Protein AF-0000000075449492 (afdb_homodimer)

pLDDT: mean 94.76, std 7.55, range [26.69, 98.94]

Structure (mmCIF, N/CA/C/O backbone):
data_AF-0000000075449492-model_v1
#
loop_
_entity.id
_entity.type
_entity.pdbx_description
1 polymer 'Low specificity L-threonine aldolase'
#
loop_
_atom_site.group_PDB
_atom_site.id
_atom_site.type_symbol
_atom_site.label_atom_id
_atom_site.label_alt_id
_atom_site.label_comp_id
_atom_site.label_asym_id
_atom_site.label_entity_id
_atom_site.label_seq_id
_atom_site.pdbx_PDB_ins_code
_atom_site.Cartn_x
_atom_site.Cartn_y
_atom_site.Cartn_z
_atom_site.occupancy
_atom_site.B_iso_or_equiv
_atom_site.auth_seq_id
_atom_site.auth_comp_id
_atom_site.auth_asym_id
_atom_site.auth_atom_id
_atom_site.pdbx_PDB_model_num
ATOM 1 N N . MET A 1 1 ? -24.266 -16.094 3.582 1 26.7 1 MET A N 1
ATOM 2 C CA . MET A 1 1 ? -22.797 -16.062 3.506 1 26.7 1 MET A CA 1
ATOM 3 C C . MET A 1 1 ? -22.188 -16.625 4.773 1 26.7 1 MET A C 1
ATOM 5 O O . MET A 1 1 ? -22.375 -16.094 5.863 1 26.7 1 MET A O 1
ATOM 9 N N . GLY A 1 2 ? -22.047 -17.875 4.836 1 36.06 2 GLY A N 1
ATOM 10 C CA . GLY A 1 2 ? -21.719 -18.594 6.055 1 36.06 2 GLY A CA 1
ATOM 11 C C . GLY A 1 2 ? -20.562 -17.984 6.816 1 36.06 2 GLY A C 1
ATOM 12 O O . GLY A 1 2 ? -19.781 -17.219 6.258 1 36.06 2 GLY A O 1
ATOM 13 N N . SER A 1 3 ? -20.516 -18.109 8.109 1 42.81 3 SER A N 1
ATOM 14 C CA . SER A 1 3 ? -19.5 -17.625 9.039 1 42.81 3 SER A CA 1
ATOM 15 C C . SER A 1 3 ? -18.094 -17.953 8.531 1 42.81 3 SER A C 1
ATOM 17 O O . SER A 1 3 ? -17.719 -19.125 8.445 1 42.81 3 SER A O 1
ATOM 19 N N . LEU A 1 4 ? -17.562 -17.203 7.512 1 54.91 4 LEU A N 1
ATOM 20 C CA . LEU A 1 4 ? -16.281 -17.422 6.855 1 54.91 4 LEU A CA 1
ATOM 21 C C . LEU A 1 4 ? -15.141 -17.453 7.875 1 54.91 4 LEU A C 1
ATOM 23 O O . LEU A 1 4 ? -14.055 -16.922 7.621 1 54.91 4 LEU A O 1
ATOM 27 N N . ILE A 1 5 ? -15.422 -17.828 9.188 1 58.44 5 ILE A N 1
ATOM 28 C CA . ILE A 1 5 ? -14.328 -17.984 10.141 1 58.44 5 ILE A CA 1
ATOM 29 C C . ILE A 1 5 ? -13.562 -19.281 9.844 1 58.44 5 ILE A C 1
ATOM 31 O O . ILE A 1 5 ? -14.141 -20.359 9.875 1 58.44 5 ILE A O 1
ATOM 35 N N . PRO A 1 6 ? -12.383 -19.031 9.5 1 65.94 6 PRO A N 1
ATOM 36 C CA . PRO A 1 6 ? -11.641 -20.25 9.18 1 65.94 6 PRO A CA 1
ATOM 37 C C . PRO A 1 6 ? -11.453 -21.156 10.391 1 65.94 6 PRO A C 1
ATOM 39 O O . PRO A 1 6 ? -11.25 -20.672 11.508 1 65.94 6 PRO A O 1
ATOM 42 N N . THR A 1 7 ? -11.828 -22.375 10.273 1 71.81 7 THR A N 1
ATOM 43 C CA . THR A 1 7 ? -11.5 -23.391 11.273 1 71.81 7 THR A CA 1
ATOM 44 C C . THR A 1 7 ? -10.016 -23.734 11.219 1 71.81 7 THR A C 1
ATOM 46 O O . THR A 1 7 ? -9.461 -23.953 10.141 1 71.81 7 THR A O 1
ATOM 49 N N . PRO A 1 8 ? -9.477 -23.625 12.367 1 75.81 8 PRO A N 1
ATOM 50 C CA . PRO A 1 8 ? -8.039 -23.906 12.375 1 75.81 8 PRO A CA 1
ATOM 51 C C . PRO A 1 8 ? -7.688 -25.203 11.656 1 75.81 8 PRO A C 1
ATOM 53 O O . PRO A 1 8 ? -8.312 -26.25 11.898 1 75.81 8 PRO A O 1
ATOM 56 N N . GLY A 1 9 ? -6.902 -25.094 10.672 1 84.06 9 GLY A N 1
ATOM 57 C CA . GLY A 1 9 ? -6.363 -26.266 9.992 1 84.06 9 GLY A CA 1
ATOM 58 C C . GLY A 1 9 ? -7.211 -26.719 8.82 1 84.06 9 GLY A C 1
ATOM 59 O O . GLY A 1 9 ? -6.832 -27.641 8.094 1 84.06 9 GLY A O 1
ATOM 60 N N . ARG A 1 10 ? -8.25 -26.047 8.523 1 93.19 10 ARG A N 1
ATOM 61 C CA . ARG A 1 10 ? -9.148 -26.562 7.496 1 93.19 10 ARG A CA 1
ATOM 62 C C . ARG A 1 10 ? -9.258 -25.594 6.328 1 93.19 10 ARG A C 1
ATOM 64 O O . ARG A 1 10 ? -10.133 -25.734 5.465 1 93.19 10 ARG A O 1
ATOM 71 N N . CYS A 1 11 ? -8.406 -24.609 6.375 1 94.25 11 CYS A N 1
ATOM 72 C CA . CYS A 1 11 ? -8.484 -23.641 5.289 1 94.25 11 CYS A CA 1
ATOM 73 C C . CYS A 1 11 ? -7.344 -23.828 4.297 1 94.25 11 CYS A C 1
ATOM 75 O O . CYS A 1 11 ? -6.176 -23.688 4.656 1 94.25 11 CYS A O 1
ATOM 77 N N . PHE A 1 12 ? -7.754 -24.172 3.064 1 96.69 12 PHE A N 1
ATOM 78 C CA . PHE A 1 12 ? -6.785 -24.406 2.004 1 96.69 12 PHE A CA 1
ATOM 79 C C . PHE A 1 12 ? -7.07 -23.516 0.798 1 96.69 12 PHE A C 1
ATOM 81 O O . PHE A 1 12 ? -6.773 -23.891 -0.339 1 96.69 12 PHE A O 1
ATOM 88 N N . MET A 1 13 ? -7.68 -22.344 1.045 1 93.56 13 MET A N 1
ATOM 89 C CA . MET A 1 13 ? -8.133 -21.453 -0.018 1 93.56 13 MET A CA 1
ATOM 90 C C . MET A 1 13 ? -6.945 -20.75 -0.681 1 93.56 13 MET A C 1
ATOM 92 O O . MET A 1 13 ? -6.934 -20.562 -1.898 1 93.56 13 MET A O 1
ATOM 96 N N . SER A 1 14 ? -6.008 -20.281 0.139 1 93.75 14 SER A N 1
ATOM 97 C CA . SER A 1 14 ? -4.883 -19.484 -0.325 1 93.75 14 SER A CA 1
ATOM 98 C C . SER A 1 14 ? -3.809 -19.359 0.751 1 93.75 14 SER A C 1
ATOM 100 O O . SER A 1 14 ? -4.078 -19.594 1.933 1 93.75 14 SER A O 1
ATOM 102 N N . ASP A 1 15 ? -2.629 -19 0.301 1 94.56 15 ASP A N 1
ATOM 103 C CA . ASP A 1 15 ? -1.561 -18.734 1.259 1 94.56 15 ASP A CA 1
ATOM 104 C C . ASP A 1 15 ? -1.798 -17.422 1.996 1 94.56 15 ASP A C 1
ATOM 106 O O . ASP A 1 15 ? -1.19 -17.172 3.039 1 94.56 15 ASP A O 1
ATOM 110 N N . ASN A 1 16 ? -2.688 -16.578 1.534 1 93.12 16 ASN A N 1
ATOM 111 C CA . ASN A 1 16 ? -2.971 -15.289 2.137 1 93.12 16 ASN A CA 1
ATOM 112 C C . ASN A 1 16 ? -3.732 -15.43 3.451 1 93.12 16 ASN A C 1
ATOM 114 O O . ASN A 1 16 ? -3.834 -14.477 4.227 1 93.12 16 ASN A O 1
ATOM 118 N N . ILE A 1 17 ? -4.172 -16.609 3.779 1 93.06 17 ILE A N 1
ATOM 119 C CA . ILE A 1 17 ? -4.906 -16.828 5.023 1 93.06 17 ILE A CA 1
ATOM 120 C C . ILE A 1 17 ? -3.928 -16.875 6.195 1 93.06 17 ILE A C 1
ATOM 122 O O . ILE A 1 17 ? -4.324 -16.703 7.348 1 93.06 17 ILE A O 1
ATOM 126 N N . ALA A 1 18 ? -2.701 -17.188 5.84 1 93.69 18 ALA A N 1
ATOM 127 C CA . ALA A 1 18 ? -1.678 -17.375 6.867 1 93.69 18 ALA A CA 1
ATOM 128 C C . ALA A 1 18 ? -1.244 -16.031 7.449 1 93.69 18 ALA A C 1
ATOM 130 O O . ALA A 1 18 ? -1.321 -15 6.777 1 93.69 18 ALA A O 1
ATOM 131 N N . GLY A 1 19 ? -0.862 -16.078 8.734 1 94.25 19 GLY A N 1
ATOM 132 C CA . GLY A 1 19 ? -0.25 -14.906 9.328 1 94.25 19 GLY A CA 1
ATOM 133 C C . GLY A 1 19 ? 1.13 -14.609 8.781 1 94.25 19 GLY A C 1
ATOM 134 O O . GLY A 1 19 ? 1.313 -14.523 7.562 1 94.25 19 GLY A O 1
ATOM 135 N N . ALA A 1 20 ? 2.037 -14.352 9.711 1 97.31 20 ALA A N 1
ATOM 136 C CA . ALA A 1 20 ? 3.412 -14.047 9.32 1 97.31 20 ALA A CA 1
ATOM 137 C C . ALA A 1 20 ? 4.402 -14.953 10.047 1 97.31 20 ALA A C 1
ATOM 139 O O . ALA A 1 20 ? 4.105 -15.453 11.133 1 97.31 20 ALA A O 1
ATOM 140 N N . SER A 1 21 ? 5.582 -15.203 9.438 1 97.94 21 SER A N 1
ATOM 141 C CA . SER A 1 21 ? 6.645 -15.945 10.109 1 97.94 21 SER A CA 1
ATOM 142 C C . SER A 1 21 ? 7.117 -15.234 11.367 1 97.94 21 SER A C 1
ATOM 144 O O . SER A 1 21 ? 7.254 -14.008 11.375 1 97.94 21 SER A O 1
ATOM 146 N N . PRO A 1 22 ? 7.367 -16.031 12.406 1 97.56 22 PRO A N 1
ATOM 147 C CA . PRO A 1 22 ? 7.805 -15.414 13.664 1 97.56 22 PRO A CA 1
ATOM 148 C C . PRO A 1 22 ? 9.055 -14.547 13.5 1 97.56 22 PRO A C 1
ATOM 150 O O . PRO A 1 22 ? 9.18 -13.516 14.156 1 97.56 22 PRO A O 1
ATOM 153 N N . GLU A 1 23 ? 10 -14.977 12.664 1 97.88 23 GLU A N 1
ATOM 154 C CA . GLU A 1 23 ? 11.219 -14.211 12.422 1 97.88 23 GLU A CA 1
ATOM 155 C C . GLU A 1 23 ? 10.891 -12.82 11.891 1 97.88 23 GLU A C 1
ATOM 157 O O . GLU A 1 23 ? 11.539 -11.836 12.266 1 97.88 23 GLU A O 1
ATOM 162 N N . ILE A 1 24 ? 9.898 -12.789 11.039 1 98 24 ILE A N 1
ATOM 163 C CA . ILE A 1 24 ? 9.5 -11.523 10.43 1 98 24 ILE A CA 1
ATOM 164 C C . ILE A 1 24 ? 8.773 -10.656 11.453 1 98 24 ILE A C 1
ATOM 166 O O . ILE A 1 24 ? 8.992 -9.438 11.516 1 98 24 ILE A O 1
ATOM 170 N N . VAL A 1 25 ? 7.914 -11.227 12.281 1 97.75 25 VAL A N 1
ATOM 171 C CA . VAL A 1 25 ? 7.242 -10.5 13.359 1 97.75 25 VAL A CA 1
ATOM 172 C C . VAL A 1 25 ? 8.281 -9.844 14.266 1 97.75 25 VAL A C 1
ATOM 174 O O . VAL A 1 25 ? 8.164 -8.664 14.602 1 97.75 25 VAL A O 1
ATOM 177 N N . GLN A 1 26 ? 9.266 -10.57 14.617 1 97.56 26 GLN A N 1
ATOM 178 C CA . GLN A 1 26 ? 10.312 -10.055 15.492 1 97.56 26 GLN A CA 1
ATOM 179 C C . GLN A 1 26 ? 11.055 -8.891 14.844 1 97.56 26 GLN A C 1
ATOM 181 O O . GLN A 1 26 ? 11.406 -7.926 15.523 1 97.56 26 GLN A O 1
ATOM 186 N N . ALA A 1 27 ? 11.344 -9.023 13.602 1 97.38 27 ALA A N 1
ATOM 187 C CA . ALA A 1 27 ? 12.047 -7.961 12.883 1 97.38 27 ALA A CA 1
ATOM 188 C C . ALA A 1 27 ? 11.227 -6.672 12.883 1 97.38 27 ALA A C 1
ATOM 190 O O . ALA A 1 27 ? 11.781 -5.578 13.008 1 97.38 27 ALA A O 1
ATOM 191 N N . VAL A 1 28 ? 9.93 -6.793 12.688 1 96.56 28 VAL A N 1
ATOM 192 C CA . VAL A 1 28 ? 9.047 -5.629 12.664 1 96.56 28 VAL A CA 1
ATOM 193 C C . VAL A 1 28 ? 9.008 -4.992 14.055 1 96.56 28 VAL A C 1
ATOM 195 O O . VAL A 1 28 ? 9.039 -3.764 14.18 1 96.56 28 VAL A O 1
ATOM 198 N N . VAL A 1 29 ? 8.945 -5.801 15.109 1 96.75 29 VAL A N 1
ATOM 199 C CA . VAL A 1 29 ? 8.961 -5.301 16.484 1 96.75 29 VAL A CA 1
ATOM 200 C C . VAL A 1 29 ? 10.242 -4.512 16.719 1 96.75 29 VAL A C 1
ATOM 202 O O . VAL A 1 29 ? 10.211 -3.42 17.297 1 96.75 29 VAL A O 1
ATOM 205 N N . ALA A 1 30 ? 11.32 -5.062 16.266 1 95.38 30 ALA A N 1
ATOM 206 C CA . ALA A 1 30 ? 12.617 -4.43 16.469 1 95.38 30 ALA A CA 1
ATOM 207 C C . ALA A 1 30 ? 12.703 -3.092 15.742 1 95.38 30 ALA A C 1
ATOM 209 O O . ALA A 1 30 ? 13.352 -2.158 16.203 1 95.38 30 ALA A O 1
ATOM 210 N N . ALA A 1 31 ? 12.023 -2.982 14.648 1 94.38 31 ALA A N 1
ATOM 211 C CA . ALA A 1 31 ? 12.086 -1.782 13.812 1 94.38 31 ALA A CA 1
ATOM 212 C C . ALA A 1 31 ? 11.18 -0.685 14.375 1 94.38 31 ALA A C 1
ATOM 214 O O . ALA A 1 31 ? 11.219 0.456 13.906 1 94.38 31 ALA A O 1
ATOM 215 N N . ALA A 1 32 ? 10.391 -0.973 15.367 1 94.56 32 ALA A N 1
ATOM 216 C CA . ALA A 1 32 ? 9.305 -0.089 15.781 1 94.56 32 ALA A CA 1
ATOM 217 C C . ALA A 1 32 ? 9.805 0.976 16.75 1 94.56 32 ALA A C 1
ATOM 219 O O . ALA A 1 32 ? 9.039 1.855 17.156 1 94.56 32 ALA A O 1
ATOM 220 N N . THR A 1 33 ? 11.062 0.994 17.047 1 90.56 33 THR A N 1
ATOM 221 C CA . THR A 1 33 ? 11.57 1.943 18.031 1 90.56 33 THR A CA 1
ATOM 222 C C . THR A 1 33 ? 12.586 2.889 17.391 1 90.56 33 THR A C 1
ATOM 224 O O . THR A 1 33 ? 13.219 2.543 16.391 1 90.56 33 THR A O 1
ATOM 227 N N . GLY A 1 34 ? 12.656 4.098 18.016 1 89.38 34 GLY A N 1
ATOM 228 C CA . GLY A 1 34 ? 13.672 5.051 17.594 1 89.38 34 GLY A CA 1
ATOM 229 C C . GLY A 1 34 ? 13.258 5.871 16.391 1 89.38 34 GLY A C 1
ATOM 230 O O . GLY A 1 34 ? 12.211 5.613 15.789 1 89.38 34 GLY A O 1
ATOM 231 N N . HIS A 1 35 ? 14.016 6.875 16.109 1 91.31 35 HIS A N 1
ATOM 232 C CA . HIS A 1 35 ? 13.82 7.734 14.953 1 91.31 35 HIS A CA 1
ATOM 233 C C . HIS A 1 35 ? 14.742 7.324 13.805 1 91.31 35 HIS A C 1
ATOM 235 O O . HIS A 1 35 ? 15.938 7.09 14.016 1 91.31 35 HIS A O 1
ATOM 241 N N . VAL A 1 36 ? 14.141 7.133 12.68 1 90.44 36 VAL A N 1
ATOM 242 C CA . VAL A 1 36 ? 14.906 6.801 11.484 1 90.44 36 VAL A CA 1
ATOM 243 C C . VAL A 1 36 ? 14.469 7.688 10.32 1 90.44 36 VAL A C 1
ATOM 245 O O . VAL A 1 36 ? 13.297 8.055 10.219 1 90.44 36 VAL A O 1
ATOM 248 N N . PRO A 1 37 ? 15.492 8.055 9.438 1 89.31 37 PRO A N 1
ATOM 249 C CA . PRO A 1 37 ? 15.078 8.828 8.266 1 89.31 37 PRO A CA 1
ATOM 250 C C . PRO A 1 37 ? 13.969 8.148 7.469 1 89.31 37 PRO A C 1
ATOM 252 O O . PRO A 1 37 ? 13.977 6.93 7.301 1 89.31 37 PRO A O 1
ATOM 255 N N . PRO A 1 38 ? 13.031 8.906 6.996 1 91.38 38 PRO A N 1
ATOM 256 C CA . PRO A 1 38 ? 11.859 8.336 6.32 1 91.38 38 PRO A CA 1
ATOM 257 C C . PRO A 1 38 ? 12.141 7.969 4.867 1 91.38 38 PRO A C 1
ATOM 259 O O . PRO A 1 38 ? 13.219 8.273 4.344 1 91.38 38 PRO A O 1
ATOM 262 N N . TYR A 1 39 ? 11.188 7.211 4.207 1 90.94 39 TYR A N 1
ATOM 263 C CA . TYR A 1 39 ? 11.078 6.965 2.773 1 90.94 39 TYR A CA 1
ATOM 264 C C . TYR A 1 39 ? 12.234 6.102 2.279 1 90.94 39 TYR A C 1
ATOM 266 O O . TYR A 1 39 ? 12.695 6.254 1.146 1 90.94 39 TYR A O 1
ATOM 274 N N . GLY A 1 40 ? 12.797 5.355 3.17 1 89.38 40 GLY A N 1
ATOM 275 C CA . GLY A 1 40 ? 13.789 4.371 2.771 1 89.38 40 GLY A CA 1
ATOM 276 C C . GLY A 1 40 ? 15.219 4.883 2.883 1 89.38 40 GLY A C 1
ATOM 277 O O . GLY A 1 40 ? 16.156 4.195 2.488 1 89.38 40 GLY A O 1
ATOM 278 N N . ASN A 1 41 ? 15.383 6.047 3.422 1 86.31 41 ASN A N 1
ATOM 279 C CA . ASN A 1 41 ? 16.719 6.605 3.617 1 86.31 41 ASN A CA 1
ATOM 280 C C . ASN A 1 41 ? 17.344 6.113 4.918 1 86.31 41 ASN A C 1
ATOM 282 O O . ASN A 1 41 ? 18.047 6.863 5.594 1 86.31 41 ASN A O 1
ATOM 286 N N . ASP A 1 42 ? 17.109 4.898 5.25 1 87.44 42 ASP A N 1
ATOM 287 C CA . ASP A 1 42 ? 17.547 4.34 6.527 1 87.44 42 ASP A CA 1
ATOM 288 C C . ASP A 1 42 ? 18.422 3.109 6.312 1 87.44 42 ASP A C 1
ATOM 290 O O . ASP A 1 42 ? 18.484 2.57 5.207 1 87.44 42 ASP A O 1
ATOM 294 N N . GLY A 1 43 ? 19.031 2.697 7.367 1 88.38 43 GLY A N 1
ATOM 295 C CA . GLY A 1 43 ? 19.969 1.593 7.305 1 88.38 43 GLY A CA 1
ATOM 296 C C . GLY A 1 43 ? 19.312 0.257 7.027 1 88.38 43 GLY A C 1
ATOM 297 O O . GLY A 1 43 ? 19.906 -0.621 6.402 1 88.38 43 GLY A O 1
ATOM 298 N N . VAL A 1 44 ? 18.109 0.078 7.461 1 89.12 44 VAL A N 1
ATOM 299 C CA . VAL A 1 44 ? 17.406 -1.181 7.262 1 89.12 44 VAL A CA 1
ATOM 300 C C . VAL A 1 44 ? 17.141 -1.39 5.773 1 89.12 44 VAL A C 1
ATOM 302 O O . VAL A 1 44 ? 17.328 -2.49 5.25 1 89.12 44 VAL A O 1
ATOM 305 N N . THR A 1 45 ? 16.766 -0.354 5.117 1 90.81 45 THR A N 1
ATOM 306 C CA . THR A 1 45 ? 16.516 -0.396 3.684 1 90.81 45 THR A CA 1
ATOM 307 C C . THR A 1 45 ? 17.797 -0.676 2.906 1 90.81 45 THR A C 1
ATOM 309 O O . THR A 1 45 ? 17.797 -1.47 1.963 1 90.81 45 THR A O 1
ATOM 312 N N . GLY A 1 46 ? 18.859 -0.025 3.309 1 92.69 46 GLY A N 1
ATOM 313 C CA . GLY A 1 46 ? 20.141 -0.269 2.666 1 92.69 46 GLY A CA 1
ATOM 314 C C . GLY A 1 46 ? 20.609 -1.707 2.791 1 92.69 46 GLY A C 1
ATOM 315 O O . GLY A 1 46 ? 21.109 -2.287 1.829 1 92.69 46 GLY A O 1
ATOM 316 N N . ALA A 1 47 ? 20.406 -2.297 3.939 1 93.44 47 ALA A N 1
ATOM 317 C CA . ALA A 1 47 ? 20.812 -3.678 4.191 1 93.44 47 ALA A CA 1
ATOM 318 C C . ALA A 1 47 ? 20 -4.648 3.344 1 93.44 47 ALA A C 1
ATOM 320 O O . ALA A 1 47 ? 20.531 -5.629 2.818 1 93.44 47 ALA A O 1
ATOM 321 N N . ALA A 1 48 ? 18.75 -4.387 3.227 1 94.06 48 ALA A N 1
ATOM 322 C CA . ALA A 1 48 ? 17.891 -5.23 2.406 1 94.06 48 ALA A CA 1
ATOM 323 C C . ALA A 1 48 ? 18.328 -5.207 0.945 1 94.06 48 ALA A C 1
ATOM 325 O O . ALA A 1 48 ? 18.375 -6.25 0.287 1 94.06 48 ALA A O 1
ATOM 326 N N . ARG A 1 49 ? 18.625 -4.031 0.443 1 94.88 49 ARG A N 1
ATOM 327 C CA . ARG A 1 49 ? 19.078 -3.875 -0.934 1 94.88 49 ARG A CA 1
ATOM 328 C C . ARG A 1 49 ? 20.375 -4.637 -1.171 1 94.88 49 ARG A C 1
ATOM 330 O O . ARG A 1 49 ? 20.531 -5.328 -2.182 1 94.88 49 ARG A O 1
ATOM 337 N N . GLN A 1 50 ? 21.25 -4.512 -0.264 1 96.06 50 GLN A N 1
ATOM 338 C CA . GLN A 1 50 ? 22.531 -5.191 -0.384 1 96.06 50 GLN A CA 1
ATOM 339 C C . GLN A 1 50 ? 22.359 -6.707 -0.393 1 96.06 50 GLN A C 1
ATOM 341 O O . GLN A 1 50 ? 22.984 -7.406 -1.191 1 96.06 50 GLN A O 1
ATOM 346 N N . ARG A 1 51 ? 21.562 -7.191 0.462 1 96.69 51 ARG A N 1
ATOM 347 C CA . ARG A 1 51 ? 21.312 -8.625 0.537 1 96.69 51 ARG A CA 1
ATOM 348 C C . ARG A 1 51 ? 20.719 -9.141 -0.765 1 96.69 51 ARG A C 1
ATOM 350 O O . ARG A 1 51 ? 21.078 -10.219 -1.243 1 96.69 51 ARG A O 1
ATOM 357 N N . LEU A 1 52 ? 19.828 -8.406 -1.327 1 97.81 52 LEU A N 1
ATOM 358 C CA . LEU A 1 52 ? 19.203 -8.82 -2.578 1 97.81 52 LEU A CA 1
ATOM 359 C C . LEU A 1 52 ? 20.203 -8.812 -3.721 1 97.81 52 LEU A C 1
ATOM 361 O O . LEU A 1 52 ? 20.172 -9.695 -4.586 1 97.81 52 LEU A O 1
ATOM 365 N N . GLN A 1 53 ? 21.078 -7.824 -3.705 1 97.56 53 GLN A N 1
ATOM 366 C CA . GLN A 1 53 ? 22.125 -7.785 -4.723 1 97.56 53 GLN A CA 1
ATOM 367 C C . GLN A 1 53 ? 23.031 -9.008 -4.629 1 97.56 53 GLN A C 1
ATOM 369 O O . GLN A 1 53 ? 23.453 -9.562 -5.648 1 97.56 53 GLN A O 1
ATOM 374 N N . GLU A 1 54 ? 23.281 -9.422 -3.424 1 97.5 54 GLU A N 1
ATOM 375 C CA . GLU A 1 54 ? 24.094 -10.617 -3.219 1 97.5 54 GLU A CA 1
ATOM 376 C C . GLU A 1 54 ? 23.344 -11.867 -3.684 1 97.5 54 GLU A C 1
ATOM 378 O O . GLU A 1 54 ? 23.922 -12.711 -4.371 1 97.5 54 GLU A O 1
ATOM 383 N N . ILE A 1 55 ? 22.156 -11.961 -3.398 1 97.44 55 ILE A N 1
ATOM 384 C CA . ILE A 1 55 ? 21.328 -13.141 -3.68 1 97.44 55 ILE A CA 1
ATOM 385 C C . ILE A 1 55 ? 21.156 -13.289 -5.188 1 97.44 55 ILE A C 1
ATOM 387 O O . ILE A 1 55 ? 21.234 -14.406 -5.719 1 97.44 55 ILE A O 1
ATOM 391 N N . PHE A 1 56 ? 20.938 -12.156 -5.867 1 98.19 56 PHE A N 1
ATOM 392 C CA . PHE A 1 56 ? 20.688 -12.203 -7.305 1 98.19 56 PHE A CA 1
ATOM 393 C C . PHE A 1 56 ? 22 -12.055 -8.078 1 98.19 56 PHE A C 1
ATOM 395 O O . PHE A 1 56 ? 22.016 -12.148 -9.305 1 98.19 56 PHE A O 1
ATOM 402 N N . GLU A 1 57 ? 23.125 -11.758 -7.355 1 97.81 57 GLU A N 1
ATOM 403 C CA . GLU A 1 57 ? 24.469 -11.711 -7.918 1 97.81 57 GLU A CA 1
ATOM 404 C C . GLU A 1 57 ? 24.578 -10.625 -8.984 1 97.81 57 GLU A C 1
ATOM 406 O O . GLU A 1 57 ? 25.156 -10.852 -10.055 1 97.81 57 GLU A O 1
ATOM 411 N N . ARG A 1 58 ? 23.969 -9.531 -8.688 1 96.62 58 ARG A N 1
ATOM 412 C CA . ARG A 1 58 ? 23.953 -8.414 -9.633 1 96.62 58 ARG A CA 1
ATOM 413 C C . ARG A 1 58 ? 23.5 -7.133 -8.945 1 96.62 58 ARG A C 1
ATOM 415 O O . ARG A 1 58 ? 22.703 -7.168 -8.008 1 96.62 58 ARG A O 1
ATOM 422 N N . GLU A 1 59 ? 24.047 -6.004 -9.445 1 96.31 59 GLU A N 1
ATOM 423 C CA . GLU A 1 59 ? 23.438 -4.738 -9.062 1 96.31 59 GLU A CA 1
ATOM 424 C C . GLU A 1 59 ? 22 -4.652 -9.562 1 96.31 59 GLU A C 1
ATOM 426 O O . GLU A 1 59 ? 21.703 -5.066 -10.688 1 96.31 59 GLU A O 1
ATOM 431 N N . LEU A 1 60 ? 21.109 -4.242 -8.688 1 96.81 60 LEU A N 1
ATOM 432 C CA . LEU A 1 60 ? 19.703 -4.152 -9.031 1 96.81 60 LEU A CA 1
ATOM 433 C C . LEU A 1 60 ? 19 -3.088 -8.188 1 96.81 60 LEU A C 1
ATOM 435 O O . LEU A 1 60 ? 19.531 -2.645 -7.168 1 96.81 60 LEU A O 1
ATOM 439 N N . ASP A 1 61 ? 17.891 -2.598 -8.68 1 96.81 61 ASP A N 1
ATOM 440 C CA . ASP A 1 61 ? 17.031 -1.686 -7.926 1 96.81 61 ASP A CA 1
ATOM 441 C C . ASP A 1 61 ? 15.953 -2.451 -7.164 1 96.81 61 ASP A C 1
ATOM 443 O O . ASP A 1 61 ? 15.398 -3.43 -7.672 1 96.81 61 ASP A O 1
ATOM 447 N N . VAL A 1 62 ? 15.766 -2.021 -5.977 1 97.5 62 VAL A N 1
ATOM 448 C CA . VAL A 1 62 ? 14.773 -2.635 -5.094 1 97.5 62 VAL A CA 1
ATOM 449 C C . VAL A 1 62 ? 13.695 -1.614 -4.738 1 97.5 62 VAL A C 1
ATOM 451 O O . VAL A 1 62 ? 13.984 -0.581 -4.133 1 97.5 62 VAL A O 1
ATOM 454 N N . ILE A 1 63 ? 12.438 -1.905 -5.113 1 97.62 63 ILE A N 1
ATOM 455 C CA . ILE A 1 63 ? 11.312 -1.011 -4.848 1 97.62 63 ILE A CA 1
ATOM 456 C C . ILE A 1 63 ? 10.25 -1.745 -4.039 1 97.62 63 ILE A C 1
ATOM 458 O O . ILE A 1 63 ? 9.359 -2.387 -4.609 1 97.62 63 ILE A O 1
ATOM 462 N N . PRO A 1 64 ? 10.258 -1.557 -2.693 1 97.88 64 PRO A N 1
ATOM 463 C CA . PRO A 1 64 ? 9.219 -2.182 -1.867 1 97.88 64 PRO A CA 1
ATOM 464 C C . PRO A 1 64 ? 7.84 -1.571 -2.092 1 97.88 64 PRO A C 1
ATOM 466 O O . PRO A 1 64 ? 7.715 -0.353 -2.234 1 97.88 64 PRO A O 1
ATOM 469 N N . VAL A 1 65 ? 6.871 -2.428 -2.221 1 97.94 65 VAL A N 1
ATOM 470 C CA . VAL A 1 65 ? 5.48 -2.006 -2.367 1 97.94 65 VAL A CA 1
ATOM 471 C C . VAL A 1 65 ? 4.59 -2.848 -1.457 1 97.94 65 VAL A C 1
ATOM 473 O O . VAL A 1 65 ? 5.023 -3.873 -0.929 1 97.94 65 VAL A O 1
ATOM 476 N N . SER A 1 66 ? 3.33 -2.469 -1.319 1 96.5 66 SER A N 1
ATOM 477 C CA . SER A 1 66 ? 2.484 -3.039 -0.275 1 96.5 66 SER A CA 1
ATOM 478 C C . SER A 1 66 ? 1.687 -4.227 -0.798 1 96.5 66 SER A C 1
ATOM 480 O O . SER A 1 66 ? 1.038 -4.934 -0.024 1 96.5 66 SER A O 1
ATOM 482 N N . SER A 1 67 ? 1.699 -4.477 -2.111 1 96.06 67 SER A N 1
ATOM 483 C CA . SER A 1 67 ? 0.91 -5.574 -2.656 1 96.06 67 SER A CA 1
ATOM 484 C C . SER A 1 67 ? 1.533 -6.121 -3.936 1 96.06 67 SER A C 1
ATOM 486 O O . SER A 1 67 ? 2.285 -5.422 -4.617 1 96.06 67 SER A O 1
ATOM 488 N N . GLY A 1 68 ? 1.146 -7.359 -4.211 1 97.19 68 GLY A N 1
ATOM 489 C CA . GLY A 1 68 ? 1.589 -7.969 -5.453 1 97.19 68 GLY A CA 1
ATOM 490 C C . GLY A 1 68 ? 1.035 -7.277 -6.688 1 97.19 68 GLY A C 1
ATOM 491 O O . GLY A 1 68 ? 1.729 -7.148 -7.695 1 97.19 68 GLY A O 1
ATOM 492 N N . THR A 1 69 ? -0.214 -6.84 -6.633 1 96.69 69 THR A N 1
ATOM 493 C CA . THR A 1 69 ? -0.814 -6.105 -7.738 1 96.69 69 THR A CA 1
ATOM 494 C C . THR A 1 69 ? -0.033 -4.824 -8.023 1 96.69 69 THR A C 1
ATOM 496 O O . THR A 1 69 ? 0.249 -4.512 -9.188 1 96.69 69 THR A O 1
ATOM 499 N N . ALA A 1 70 ? 0.316 -4.133 -6.984 1 97.56 70 ALA A N 1
ATOM 500 C CA . ALA A 1 70 ? 1.121 -2.93 -7.176 1 97.56 70 ALA A CA 1
ATOM 501 C C . ALA A 1 70 ? 2.475 -3.268 -7.797 1 97.56 70 ALA A C 1
ATOM 503 O O . ALA A 1 70 ? 2.963 -2.545 -8.664 1 97.56 70 ALA A O 1
ATOM 504 N N . ALA A 1 71 ? 3.09 -4.324 -7.32 1 98.38 71 ALA A N 1
ATOM 505 C CA . ALA A 1 71 ? 4.387 -4.738 -7.852 1 98.38 71 ALA A CA 1
ATOM 506 C C . ALA A 1 71 ? 4.301 -5.02 -9.352 1 98.38 71 ALA A C 1
ATOM 508 O O . ALA A 1 71 ? 5.117 -4.523 -10.125 1 98.38 71 ALA A O 1
ATOM 509 N N . ASN A 1 72 ? 3.281 -5.801 -9.742 1 98.5 72 ASN A N 1
ATOM 510 C CA . ASN A 1 72 ? 3.086 -6.117 -11.156 1 98.5 72 ASN A CA 1
ATOM 511 C C . ASN A 1 72 ? 2.875 -4.855 -11.992 1 98.5 72 ASN A C 1
ATOM 513 O O . ASN A 1 72 ? 3.557 -4.648 -12.992 1 98.5 72 ASN A O 1
ATOM 517 N N . CYS A 1 73 ? 2.025 -4.055 -11.531 1 98.12 73 CYS A N 1
ATOM 518 C CA . CYS A 1 73 ? 1.517 -2.971 -12.367 1 98.12 73 CYS A CA 1
ATOM 519 C C . CYS A 1 73 ? 2.543 -1.853 -12.492 1 98.12 73 CYS A C 1
ATOM 521 O O . CYS A 1 73 ? 2.701 -1.269 -13.562 1 98.12 73 CYS A O 1
ATOM 523 N N . ILE A 1 74 ? 3.221 -1.525 -11.414 1 98.06 74 ILE A N 1
ATOM 524 C CA . ILE A 1 74 ? 4.277 -0.521 -11.492 1 98.06 74 ILE A CA 1
ATOM 525 C C . ILE A 1 74 ? 5.422 -1.047 -12.352 1 98.06 74 ILE A C 1
ATOM 527 O O . ILE A 1 74 ? 5.973 -0.316 -13.18 1 98.06 74 ILE A O 1
ATOM 531 N N . GLY A 1 75 ? 5.785 -2.297 -12.156 1 98.56 75 GLY A N 1
ATOM 532 C CA . GLY A 1 75 ? 6.805 -2.908 -12.992 1 98.56 75 GLY A CA 1
ATOM 533 C C . GLY A 1 75 ? 6.461 -2.869 -14.469 1 98.56 75 GLY A C 1
ATOM 534 O O . GLY A 1 75 ? 7.277 -2.441 -15.289 1 98.56 75 GLY A O 1
ATOM 535 N N . LEU A 1 76 ? 5.238 -3.285 -14.797 1 98.38 76 LEU A N 1
ATOM 536 C CA . LEU A 1 76 ? 4.793 -3.305 -16.188 1 98.38 76 LEU A CA 1
ATOM 537 C C . LEU A 1 76 ? 4.746 -1.894 -16.766 1 98.38 76 LEU A C 1
ATOM 539 O O . LEU A 1 76 ? 5.156 -1.673 -17.906 1 98.38 76 LEU A O 1
ATOM 543 N N . ALA A 1 77 ? 4.281 -0.955 -15.977 1 97.5 77 ALA A N 1
ATOM 544 C CA . ALA A 1 77 ? 4.152 0.426 -16.438 1 97.5 77 ALA A CA 1
ATOM 545 C C . ALA A 1 77 ? 5.516 1.013 -16.797 1 97.5 77 ALA A C 1
ATOM 547 O O . ALA A 1 77 ? 5.613 1.885 -17.656 1 97.5 77 ALA A O 1
ATOM 548 N N . SER A 1 78 ? 6.508 0.546 -16.188 1 97.12 78 SER A N 1
ATOM 549 C CA . SER A 1 78 ? 7.855 1.045 -16.453 1 97.12 78 SER A CA 1
ATOM 550 C C . SER A 1 78 ? 8.414 0.471 -17.75 1 97.12 78 SER A C 1
ATOM 552 O O . SER A 1 78 ? 9.43 0.946 -18.266 1 97.12 78 SER A O 1
ATOM 554 N N . LEU A 1 79 ? 7.73 -0.489 -18.359 1 97.62 79 LEU A N 1
ATOM 555 C CA . LEU A 1 79 ? 8.289 -1.226 -19.484 1 97.62 79 LEU A CA 1
ATOM 556 C C . LEU A 1 79 ? 7.5 -0.953 -20.766 1 97.62 79 LEU A C 1
ATOM 558 O O . LEU A 1 79 ? 7.891 -1.393 -21.844 1 97.62 79 LEU A O 1
ATOM 562 N N . VAL A 1 80 ? 6.363 -0.239 -20.688 1 95.75 80 VAL A N 1
ATOM 563 C CA . VAL A 1 80 ? 5.488 -0.18 -21.859 1 95.75 80 VAL A CA 1
ATOM 564 C C . VAL A 1 80 ? 4.953 1.239 -22.031 1 95.75 80 VAL A C 1
ATOM 566 O O . VAL A 1 80 ? 4.801 1.976 -21.047 1 95.75 80 VAL A O 1
ATOM 569 N N . LYS A 1 81 ? 4.75 1.617 -23.234 1 91.81 81 LYS A N 1
ATOM 570 C CA . LYS A 1 81 ? 4.039 2.842 -23.578 1 91.81 81 LYS A CA 1
ATOM 571 C C . LYS A 1 81 ? 2.537 2.592 -23.703 1 91.81 81 LYS A C 1
ATOM 573 O O . LYS A 1 81 ? 2.102 1.444 -23.812 1 91.81 81 LYS A O 1
ATOM 578 N N . PRO A 1 82 ? 1.744 3.643 -23.688 1 89.88 82 PRO A N 1
ATOM 579 C CA . PRO A 1 82 ? 0.291 3.463 -23.703 1 89.88 82 PRO A CA 1
ATOM 580 C C . PRO A 1 82 ? -0.199 2.736 -24.953 1 89.88 82 PRO A C 1
ATOM 582 O O . PRO A 1 82 ? -1.244 2.08 -24.922 1 89.88 82 PRO A O 1
ATOM 585 N N . TRP A 1 83 ? 0.507 2.826 -26.078 1 89.94 83 TRP A N 1
ATOM 586 C CA . TRP A 1 83 ? 0.098 2.178 -27.328 1 89.94 83 TRP A CA 1
ATOM 587 C C . TRP A 1 83 ? 0.75 0.807 -27.469 1 89.94 83 TRP A C 1
ATOM 589 O O . TRP A 1 83 ? 0.626 0.157 -28.5 1 89.94 83 TRP A O 1
ATOM 599 N N . GLY A 1 84 ? 1.418 0.398 -26.344 1 94 84 GLY A N 1
ATOM 600 C CA . GLY A 1 84 ? 2.012 -0.93 -26.328 1 94 84 GLY A CA 1
ATOM 601 C C . GLY A 1 84 ? 1.071 -1.999 -25.797 1 94 84 GLY A C 1
ATOM 602 O O . GLY A 1 84 ? 0.008 -1.688 -25.266 1 94 84 GLY A O 1
ATOM 603 N N . SER A 1 85 ? 1.524 -3.266 -26.062 1 95.94 85 SER A N 1
ATOM 604 C CA . SER A 1 85 ? 0.775 -4.391 -25.5 1 95.94 85 SER A CA 1
ATOM 605 C C . SER A 1 85 ? 1.66 -5.262 -24.625 1 95.94 85 SER A C 1
ATOM 607 O O . SER A 1 85 ? 2.879 -5.297 -24.797 1 95.94 85 SER A O 1
ATOM 609 N N . ILE A 1 86 ? 1.05 -5.832 -23.703 1 98.25 86 ILE A N 1
ATOM 610 C CA . ILE A 1 86 ? 1.651 -6.809 -22.797 1 98.25 86 ILE A CA 1
ATOM 611 C C . ILE A 1 86 ? 1.151 -8.211 -23.141 1 98.25 86 ILE A C 1
ATOM 613 O O . ILE A 1 86 ? -0.043 -8.492 -23.031 1 98.25 86 ILE A O 1
ATOM 617 N N . LEU A 1 87 ? 2.062 -9.031 -23.641 1 98.56 87 LEU A N 1
ATOM 618 C CA . LEU A 1 87 ? 1.747 -10.422 -23.953 1 98.56 87 LEU A CA 1
ATOM 619 C C . LEU A 1 87 ? 1.757 -11.281 -22.688 1 98.56 87 LEU A C 1
ATOM 621 O O . LEU A 1 87 ? 2.756 -11.312 -21.969 1 98.56 87 LEU A O 1
ATOM 625 N N . CYS A 1 88 ? 0.671 -11.922 -22.406 1 98.56 88 CYS A N 1
ATOM 626 C CA . CYS A 1 88 ? 0.558 -12.727 -21.188 1 98.56 88 CYS A CA 1
ATOM 627 C C . CYS A 1 88 ? -0.357 -13.922 -21.422 1 98.56 88 CYS A C 1
ATOM 629 O O . C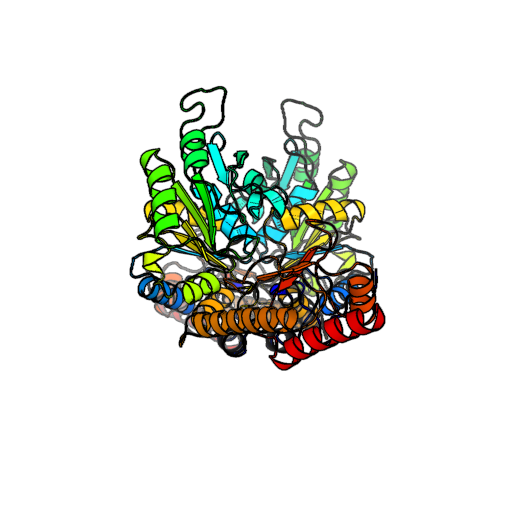YS A 1 88 ? -1.067 -13.984 -22.422 1 98.56 88 CYS A O 1
ATOM 631 N N . HIS A 1 89 ? -0.252 -14.875 -20.609 1 98.12 89 HIS A N 1
ATOM 632 C CA . HIS A 1 89 ? -1.166 -16 -20.703 1 98.12 89 HIS A CA 1
ATOM 633 C C . HIS A 1 89 ? -2.588 -15.594 -20.328 1 98.12 89 HIS A C 1
ATOM 635 O O . HIS A 1 89 ? -2.783 -14.758 -19.438 1 98.12 89 HIS A O 1
ATOM 641 N N . PRO A 1 90 ? -3.623 -16.25 -20.906 1 94.88 90 PRO A N 1
ATOM 642 C CA . PRO A 1 90 ? -5.004 -15.883 -20.578 1 94.88 90 PRO A CA 1
ATOM 643 C C . PRO A 1 90 ? -5.336 -16.094 -19.094 1 94.88 90 PRO A C 1
ATOM 645 O O . PRO A 1 90 ? -6.195 -15.398 -18.547 1 94.88 90 PRO A O 1
ATOM 648 N N . ASP A 1 91 ? -4.582 -16.938 -18.453 1 93.44 91 ASP A N 1
ATOM 649 C CA . ASP A 1 91 ? -4.875 -17.281 -17.062 1 93.44 91 ASP A CA 1
ATOM 650 C C . ASP A 1 91 ? -4.066 -16.406 -16.094 1 93.44 91 ASP A C 1
ATOM 652 O O . ASP A 1 91 ? -4.238 -16.484 -14.883 1 93.44 91 ASP A O 1
ATOM 656 N N . SER A 1 92 ? -3.301 -15.562 -16.672 1 95.88 92 SER A N 1
ATOM 657 C CA . SER A 1 92 ? -2.412 -14.781 -15.828 1 95.88 92 SER A CA 1
ATOM 658 C C . SER A 1 92 ? -3.205 -13.914 -14.852 1 95.88 92 SER A C 1
ATOM 660 O O . SER A 1 92 ? -4.305 -13.461 -15.172 1 95.88 92 SER A O 1
ATOM 662 N N . HIS A 1 93 ? -2.635 -13.727 -13.695 1 94.44 93 HIS A N 1
ATOM 663 C CA . HIS A 1 93 ? -3.252 -12.906 -12.656 1 94.44 93 HIS A CA 1
ATOM 664 C C . HIS A 1 93 ? -3.521 -11.5 -13.164 1 94.44 93 HIS A C 1
ATOM 666 O O . HIS A 1 93 ? -4.566 -10.914 -12.859 1 94.44 93 HIS A O 1
ATOM 672 N N . ILE A 1 94 ? -2.625 -10.867 -13.891 1 95.38 94 ILE A N 1
ATOM 673 C CA . ILE A 1 94 ? -2.75 -9.5 -14.391 1 95.38 94 ILE A CA 1
ATOM 674 C C . ILE A 1 94 ? -3.949 -9.406 -15.328 1 95.38 94 ILE A C 1
ATOM 676 O O . ILE A 1 94 ? -4.566 -8.344 -15.445 1 95.38 94 ILE A O 1
ATOM 680 N N . ASN A 1 95 ? -4.281 -10.492 -15.938 1 93.19 95 ASN A N 1
ATOM 681 C CA . ASN A 1 95 ? -5.398 -10.508 -16.875 1 93.19 95 ASN A CA 1
ATOM 682 C C . ASN A 1 95 ? -6.727 -10.75 -16.172 1 93.19 95 ASN A C 1
ATOM 684 O O . ASN A 1 95 ? -7.762 -10.219 -16.578 1 93.19 95 ASN A O 1
ATOM 688 N N . ASN A 1 96 ? -6.672 -11.508 -15.078 1 87.62 96 ASN A N 1
ATOM 689 C CA . ASN A 1 96 ? -7.926 -12.031 -14.547 1 87.62 96 ASN A CA 1
ATOM 690 C C . ASN A 1 96 ? -8.25 -11.438 -13.18 1 87.62 96 ASN A C 1
ATOM 692 O O . ASN A 1 96 ? -9.422 -11.328 -12.812 1 87.62 96 ASN A O 1
ATOM 696 N N . ASP A 1 97 ? -7.262 -11.039 -12.422 1 86.12 97 ASP A N 1
ATOM 697 C CA . ASP A 1 97 ? -7.523 -10.875 -10.992 1 86.12 97 ASP A CA 1
ATOM 698 C C . ASP A 1 97 ? -6.984 -9.547 -10.477 1 86.12 97 ASP A C 1
ATOM 700 O O . ASP A 1 97 ? -6.672 -9.414 -9.297 1 86.12 97 ASP A O 1
ATOM 704 N N . GLU A 1 98 ? -6.855 -8.555 -11.352 1 87.75 98 GLU A N 1
ATOM 705 C CA . GLU A 1 98 ? -6.297 -7.293 -10.883 1 87.75 98 GLU A CA 1
ATOM 706 C C . GLU A 1 98 ? -7.191 -6.117 -11.273 1 87.75 98 GLU A C 1
ATOM 708 O O . GLU A 1 98 ? -6.762 -4.965 -11.234 1 87.75 98 GLU A O 1
ATOM 713 N N . CYS A 1 99 ? -8.391 -6.414 -11.703 1 87.19 99 CYS A N 1
ATOM 714 C CA . CYS A 1 99 ? -9.438 -5.422 -11.891 1 87.19 99 CYS A CA 1
ATOM 715 C C . CYS A 1 99 ? -8.969 -4.301 -12.812 1 87.19 99 CYS A C 1
ATOM 717 O O . CYS A 1 99 ? -9.094 -3.121 -12.477 1 87.19 99 CYS A O 1
ATOM 719 N N . GLY A 1 100 ? -8.352 -4.602 -13.883 1 88.19 100 GLY A N 1
ATOM 720 C CA . GLY A 1 100 ? -7.934 -3.609 -14.859 1 88.19 100 GLY A CA 1
ATOM 721 C C . GLY A 1 100 ? -6.801 -2.729 -14.367 1 88.19 100 GLY A C 1
ATOM 722 O O . GLY A 1 100 ? -6.551 -1.659 -14.922 1 88.19 100 GLY A O 1
ATOM 723 N N . ALA A 1 101 ? -6.137 -3.102 -13.312 1 91.69 101 ALA A N 1
ATOM 724 C CA . ALA A 1 101 ? -5.043 -2.32 -12.742 1 91.69 101 ALA A CA 1
ATOM 725 C C . ALA A 1 101 ? -3.918 -2.131 -13.758 1 91.69 101 ALA A C 1
ATOM 727 O O . ALA A 1 101 ? -3.377 -1.031 -13.898 1 91.69 101 ALA A O 1
ATOM 728 N N . PRO A 1 102 ? -3.535 -3.189 -14.477 1 94 102 PRO A N 1
ATOM 729 C CA . PRO A 1 102 ? -2.469 -2.965 -15.453 1 94 102 PRO A CA 1
ATOM 730 C C . PRO A 1 102 ? -2.797 -1.845 -16.438 1 94 102 PRO A C 1
ATOM 732 O O . PRO A 1 102 ? -1.962 -0.972 -16.688 1 94 102 PRO A O 1
ATOM 735 N N . GLU A 1 103 ? -4.023 -1.821 -16.969 1 92 103 GLU A N 1
ATOM 736 C CA . GLU A 1 103 ? -4.445 -0.778 -17.906 1 92 103 GLU A CA 1
ATOM 737 C C . GLU A 1 103 ? -4.402 0.598 -17.25 1 92 103 GLU A C 1
ATOM 739 O O . GLU A 1 103 ? -3.959 1.571 -17.859 1 92 103 GLU A O 1
ATOM 744 N N . ALA A 1 104 ? -4.785 0.637 -16.078 1 91.31 104 ALA A N 1
ATOM 745 C CA . ALA A 1 104 ? -4.801 1.911 -15.367 1 91.31 104 ALA A CA 1
ATOM 746 C C . ALA A 1 104 ? -3.385 2.436 -15.148 1 91.31 104 ALA A C 1
ATOM 748 O O . ALA A 1 104 ? -3.105 3.611 -15.391 1 91.31 104 ALA A O 1
ATOM 749 N N . PHE A 1 105 ? -2.482 1.629 -14.688 1 94 105 PHE A N 1
ATOM 750 C CA . PHE A 1 105 ? -1.126 2.037 -14.344 1 94 105 PHE A CA 1
ATOM 751 C C . PHE A 1 105 ? -0.33 2.383 -15.594 1 94 105 PHE A C 1
ATOM 753 O O . PHE A 1 105 ? 0.58 3.213 -15.547 1 94 105 PHE A O 1
ATOM 760 N N . THR A 1 106 ? -0.683 1.772 -16.719 1 92.56 106 THR A N 1
ATOM 761 C CA . THR A 1 106 ? 0.114 1.932 -17.938 1 92.56 106 THR A CA 1
ATOM 762 C C . THR A 1 106 ? -0.453 3.045 -18.812 1 92.56 106 THR A C 1
ATOM 764 O O . THR A 1 106 ? 0.078 3.324 -19.891 1 92.56 106 THR A O 1
ATOM 767 N N . GLY A 1 107 ? -1.528 3.623 -18.359 1 89.12 107 GLY A N 1
ATOM 768 C CA . GLY A 1 107 ? -2.166 4.648 -19.156 1 89.12 107 GLY A CA 1
ATOM 769 C C . GLY A 1 107 ? -2.943 4.086 -20.344 1 89.12 107 GLY A C 1
ATOM 770 O O . GLY A 1 107 ? -3.086 4.75 -21.359 1 89.12 107 GLY A O 1
ATOM 771 N N . GLY A 1 108 ? -3.271 2.719 -20.281 1 88 108 GLY A N 1
ATOM 772 C CA . GLY A 1 108 ? -4.18 2.188 -21.297 1 88 108 GLY A CA 1
ATOM 773 C C . GLY A 1 108 ? -3.549 1.112 -22.156 1 88 108 GLY A C 1
ATOM 774 O O . GLY A 1 108 ? -4.121 0.71 -23.172 1 88 108 GLY A O 1
ATOM 775 N N . SER A 1 109 ? -2.393 0.62 -21.797 1 90.44 109 SER A N 1
ATOM 776 C CA . SER A 1 109 ? -1.818 -0.472 -22.578 1 90.44 109 SER A CA 1
ATOM 777 C C . SER A 1 109 ? -2.725 -1.698 -22.562 1 90.44 109 SER A C 1
ATOM 779 O O . SER A 1 109 ? -3.424 -1.946 -21.578 1 90.44 109 SER A O 1
ATOM 781 N N . LYS A 1 110 ? -2.666 -2.443 -23.656 1 91.12 110 LYS A N 1
ATOM 782 C CA . LYS A 1 110 ? -3.564 -3.58 -23.828 1 91.12 110 LYS A CA 1
ATOM 783 C C . LYS A 1 110 ? -2.885 -4.887 -23.422 1 91.12 110 LYS A C 1
ATOM 785 O O . LYS A 1 110 ? -1.714 -5.105 -23.734 1 91.12 110 LYS A O 1
ATOM 790 N N . LEU A 1 111 ? -3.586 -5.719 -22.688 1 96.12 111 LEU A N 1
ATOM 791 C CA . LEU A 1 111 ? -3.156 -7.098 -22.5 1 96.12 111 LEU A CA 1
ATOM 792 C C . LEU A 1 111 ? -3.566 -7.969 -23.672 1 96.12 111 LEU A C 1
ATOM 794 O O . LEU A 1 111 ? -4.742 -8.008 -24.047 1 96.12 111 LEU A O 1
ATOM 798 N N . VAL A 1 112 ? -2.609 -8.586 -24.297 1 95.56 112 VAL A N 1
ATOM 799 C CA . VAL A 1 112 ? -2.854 -9.523 -25.391 1 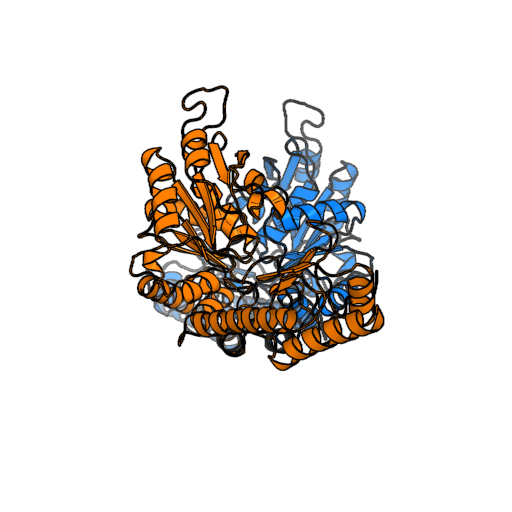95.56 112 VAL A CA 1
ATOM 800 C C . VAL A 1 112 ? -2.514 -10.938 -24.938 1 95.56 112 VAL A C 1
ATOM 802 O O . VAL A 1 112 ? -1.374 -11.219 -24.547 1 95.56 112 VAL A O 1
ATOM 805 N N . THR A 1 113 ? -3.434 -11.852 -25.016 1 97.25 113 THR A N 1
ATOM 806 C CA . THR A 1 113 ? -3.244 -13.188 -24.453 1 97.25 113 THR A CA 1
ATOM 807 C C . THR A 1 113 ? -2.584 -14.109 -25.484 1 97.25 113 THR A C 1
ATOM 809 O O . THR A 1 113 ? -2.881 -14.039 -26.672 1 97.25 113 THR A O 1
ATOM 812 N N . VAL A 1 114 ? -1.645 -14.828 -25 1 97.75 114 VAL A N 1
ATOM 813 C CA . VAL A 1 114 ? -0.937 -15.859 -25.766 1 97.75 114 VAL A CA 1
ATOM 814 C C . VAL A 1 114 ? -1.14 -17.219 -25.094 1 97.75 114 VAL A C 1
ATOM 816 O O . VAL A 1 114 ? -0.695 -17.438 -23.969 1 97.75 114 VAL A O 1
ATOM 819 N N . PRO A 1 115 ? -1.744 -18.141 -25.719 1 96.44 115 PRO A N 1
ATOM 820 C CA . PRO A 1 115 ? -2.162 -19.391 -25.062 1 96.44 115 PRO A CA 1
ATOM 821 C C . PRO A 1 115 ? -1.016 -20.375 -24.906 1 96.44 115 PRO A C 1
ATOM 823 O O . PRO A 1 115 ? 0.036 -20.219 -25.531 1 96.44 115 PRO A O 1
ATOM 826 N N . GLY A 1 116 ? -1.23 -21.359 -24.188 1 96.31 116 GLY A N 1
ATOM 827 C CA . GLY A 1 116 ? -0.424 -22.531 -23.938 1 96.31 116 GLY A CA 1
ATOM 828 C C . GLY A 1 116 ? -0.979 -23.422 -22.828 1 96.31 116 GLY A C 1
ATOM 829 O O . GLY A 1 116 ? -1.98 -23.062 -22.203 1 96.31 116 GLY A O 1
ATOM 830 N N . SER A 1 117 ? -0.358 -24.562 -22.656 1 94.56 117 SER A N 1
ATOM 831 C CA . SER A 1 117 ? -0.86 -25.531 -21.688 1 94.56 117 SER A CA 1
ATOM 832 C C . SER A 1 117 ? -0.355 -25.219 -20.281 1 94.56 117 SER A C 1
ATOM 834 O O . SER A 1 117 ? 0.716 -24.641 -20.109 1 94.56 117 SER A O 1
ATOM 836 N N . ASN A 1 118 ? -1.17 -25.531 -19.25 1 93.56 118 ASN A N 1
ATOM 837 C CA . ASN A 1 118 ? -0.792 -25.453 -17.844 1 93.56 118 ASN A CA 1
ATOM 838 C C . ASN A 1 118 ? -0.46 -24.016 -17.422 1 93.56 118 ASN A C 1
ATOM 840 O O . ASN A 1 118 ? 0.467 -23.797 -16.641 1 93.56 118 ASN A O 1
ATOM 844 N N . SER A 1 119 ? -1.151 -23.062 -18.125 1 94.81 119 SER A N 1
ATOM 845 C CA . SER A 1 119 ? -1.003 -21.641 -17.875 1 94.81 119 SER A CA 1
ATOM 846 C C . SER A 1 119 ? 0.387 -21.156 -18.266 1 94.81 119 SER A C 1
ATOM 848 O O . SER A 1 119 ? 0.857 -20.125 -17.766 1 94.81 119 SER A O 1
ATOM 850 N N . LYS A 1 120 ? 1.094 -21.969 -19.094 1 97.81 120 LYS A N 1
ATOM 851 C CA . LYS A 1 120 ? 2.355 -21.547 -19.703 1 97.81 120 LYS A CA 1
ATOM 852 C C . LYS A 1 120 ? 2.143 -21.031 -21.125 1 97.81 120 LYS A C 1
ATOM 854 O O . LYS A 1 120 ? 1.219 -21.469 -21.812 1 97.81 120 LYS A O 1
ATOM 859 N N . ILE A 1 121 ? 2.992 -20.156 -21.453 1 98.38 121 ILE A N 1
ATOM 860 C CA . ILE A 1 121 ? 2.939 -19.641 -22.812 1 98.38 121 ILE A CA 1
ATOM 861 C C . ILE A 1 121 ? 3.615 -20.609 -23.781 1 98.38 121 ILE A C 1
ATOM 863 O O . ILE A 1 121 ? 4.691 -21.125 -23.484 1 98.38 121 ILE A O 1
ATOM 867 N N . ASP A 1 122 ? 2.912 -20.891 -24.891 1 98.25 122 ASP A N 1
ATOM 868 C CA . ASP A 1 122 ? 3.482 -21.719 -25.938 1 98.25 122 ASP A CA 1
ATOM 869 C C . ASP A 1 122 ? 4.484 -20.938 -26.781 1 98.25 122 ASP A C 1
ATOM 871 O O . ASP A 1 122 ? 4.164 -19.859 -27.281 1 98.25 122 ASP A O 1
ATOM 875 N N . PRO A 1 123 ? 5.68 -21.5 -26.922 1 98.44 123 PRO A N 1
ATOM 876 C CA . PRO A 1 123 ? 6.711 -20.75 -27.641 1 98.44 123 PRO A CA 1
ATOM 877 C C . PRO A 1 123 ? 6.301 -20.422 -29.078 1 98.44 123 PRO A C 1
ATOM 879 O O . PRO A 1 123 ? 6.613 -19.328 -29.578 1 98.44 123 PRO A O 1
ATOM 882 N N . GLN A 1 124 ? 5.617 -21.312 -29.734 1 98.06 124 GLN A N 1
ATOM 883 C CA . GLN A 1 124 ? 5.199 -21.047 -31.109 1 98.06 124 GLN A CA 1
ATOM 884 C C . GLN A 1 124 ? 4.152 -19.938 -31.156 1 98.06 124 GLN A C 1
ATOM 886 O O . GLN A 1 124 ? 4.203 -19.062 -32.031 1 98.06 124 GLN A O 1
ATOM 891 N N . SER A 1 125 ? 3.229 -20.047 -30.266 1 98.12 125 SER A N 1
ATOM 892 C CA . SER A 1 125 ? 2.238 -18.969 -30.156 1 98.12 125 SER A CA 1
ATOM 893 C C . SER A 1 125 ? 2.898 -17.625 -29.859 1 98.12 125 SER A C 1
ATOM 895 O O . SER A 1 125 ? 2.469 -16.594 -30.375 1 98.12 125 SER A O 1
ATOM 897 N N . LEU A 1 126 ? 3.906 -17.688 -29.047 1 98.62 126 LEU A N 1
ATOM 898 C CA . LEU A 1 126 ? 4.621 -16.453 -28.719 1 98.62 126 LEU A CA 1
ATOM 899 C C . LEU A 1 126 ? 5.34 -15.898 -29.938 1 98.62 126 LEU A C 1
ATOM 901 O O . LEU A 1 126 ? 5.332 -14.68 -30.156 1 98.62 126 LEU A O 1
ATOM 905 N N . ARG A 1 127 ? 5.957 -16.734 -30.719 1 98.12 127 ARG A N 1
ATOM 906 C CA . ARG A 1 127 ? 6.648 -16.297 -31.938 1 98.12 127 ARG A CA 1
ATOM 907 C C . ARG A 1 127 ? 5.699 -15.57 -32.875 1 98.12 127 ARG A C 1
ATOM 909 O O . ARG A 1 127 ? 6.082 -14.594 -33.531 1 98.12 127 ARG A O 1
ATOM 916 N N . ALA A 1 128 ? 4.539 -16.031 -32.938 1 96.62 128 ALA A N 1
ATOM 917 C CA . ALA A 1 128 ? 3.541 -15.391 -33.781 1 96.62 128 ALA A CA 1
ATOM 918 C C . ALA A 1 128 ? 3.109 -14.047 -33.188 1 96.62 128 ALA A C 1
ATOM 920 O O . ALA A 1 128 ? 2.949 -13.062 -33.906 1 96.62 128 ALA A O 1
ATOM 921 N N . ALA A 1 129 ? 2.934 -14.039 -31.906 1 96.62 129 ALA A N 1
ATOM 922 C CA . ALA A 1 129 ? 2.387 -12.859 -31.234 1 96.62 129 ALA A CA 1
ATOM 923 C C . ALA A 1 129 ? 3.377 -11.703 -31.266 1 96.62 129 ALA A C 1
ATOM 925 O O . ALA A 1 129 ? 2.979 -10.539 -31.406 1 96.62 129 ALA A O 1
ATOM 926 N N . VAL A 1 130 ? 4.621 -11.969 -31.125 1 97.12 130 VAL A N 1
ATOM 927 C CA . VAL A 1 130 ? 5.625 -10.914 -31 1 97.12 130 VAL A CA 1
ATOM 928 C C . VAL A 1 130 ? 5.773 -10.188 -32.344 1 97.12 130 VAL A C 1
ATOM 930 O O . VAL A 1 130 ? 6.258 -9.055 -32.375 1 97.12 130 VAL A O 1
ATOM 933 N N . CYS A 1 131 ? 5.324 -10.75 -33.406 1 93.88 131 CYS A N 1
ATOM 934 C CA . CYS A 1 131 ? 5.492 -10.18 -34.75 1 93.88 131 CYS A CA 1
ATOM 935 C C . CYS A 1 131 ? 4.188 -9.57 -35.25 1 93.88 131 CYS A C 1
ATOM 937 O O . CYS A 1 131 ? 4.172 -8.891 -36.281 1 93.88 131 CYS A O 1
ATOM 939 N N . ARG A 1 132 ? 3.221 -9.805 -34.531 1 89.12 132 ARG A N 1
ATOM 940 C CA . ARG A 1 132 ? 1.893 -9.453 -35.031 1 89.12 132 ARG A CA 1
ATOM 941 C C . ARG A 1 132 ? 1.766 -7.949 -35.219 1 89.12 132 ARG A C 1
ATOM 943 O O . ARG A 1 132 ? 1.863 -7.176 -34.281 1 89.12 132 ARG A O 1
ATOM 950 N N . LYS A 1 133 ? 1.566 -7.527 -36.438 1 89 133 LYS A N 1
ATOM 951 C CA . LYS A 1 133 ? 1.23 -6.176 -36.875 1 89 133 LYS A CA 1
ATOM 952 C C . LYS A 1 133 ? 2.258 -5.164 -36.375 1 89 133 LYS A C 1
ATOM 954 O O . LYS A 1 133 ? 1.904 -4.043 -36.031 1 89 133 LYS A O 1
ATOM 959 N N . VAL A 1 134 ? 3.404 -5.512 -36.188 1 92.56 134 VAL A N 1
ATOM 960 C CA . VAL A 1 134 ? 4.473 -4.605 -35.781 1 92.56 134 VAL A CA 1
ATOM 961 C C . VAL A 1 134 ? 4.609 -3.471 -36.812 1 92.56 134 VAL A C 1
ATOM 963 O O . VAL A 1 134 ? 4.66 -3.713 -38 1 92.56 134 VAL A O 1
ATOM 966 N N . GLY A 1 135 ? 4.559 -2.311 -36.281 1 87.94 135 GLY A N 1
ATOM 967 C CA . GLY A 1 135 ? 4.738 -1.156 -37.156 1 87.94 135 GLY A CA 1
ATOM 968 C C . GLY A 1 135 ? 3.428 -0.587 -37.656 1 87.94 135 GLY A C 1
ATOM 969 O O . GLY A 1 135 ? 3.391 0.535 -38.188 1 87.94 135 GLY A O 1
ATOM 970 N N . ASP A 1 136 ? 2.371 -1.311 -37.531 1 88.06 136 ASP A N 1
ATOM 971 C CA . ASP A 1 136 ? 1.059 -0.858 -37.969 1 88.06 136 ASP A CA 1
ATOM 972 C C . ASP A 1 136 ? 0.426 0.089 -36.969 1 88.06 136 ASP A C 1
ATOM 974 O O . ASP A 1 136 ? 0.007 -0.339 -35.875 1 88.06 136 ASP A O 1
ATOM 978 N N . VAL A 1 137 ? 0.271 1.322 -37.312 1 88.94 137 VAL A N 1
ATOM 979 C CA . VAL A 1 137 ? -0.196 2.367 -36.406 1 88.94 137 VAL A CA 1
ATOM 980 C C . VAL A 1 137 ? -1.626 2.068 -35.969 1 88.94 137 VAL A C 1
ATOM 982 O O . VAL A 1 137 ? -2.08 2.566 -34.906 1 88.94 137 VAL A O 1
ATOM 985 N N . HIS A 1 138 ? -2.328 1.156 -36.656 1 85.69 138 HIS A N 1
ATOM 986 C CA . HIS A 1 138 ? -3.711 0.832 -36.312 1 85.69 138 HIS A CA 1
ATOM 987 C C . HIS A 1 138 ? -3.779 -0.234 -35.219 1 85.69 138 HIS A C 1
ATOM 989 O O . HIS A 1 138 ? -4.855 -0.515 -34.688 1 85.69 138 HIS A O 1
ATOM 995 N N . SER A 1 139 ? -2.617 -0.723 -34.812 1 86.12 139 SER A N 1
ATOM 996 C CA . SER A 1 139 ? -2.604 -1.84 -33.875 1 86.12 139 SER A CA 1
ATOM 997 C C . SER A 1 139 ? -1.668 -1.565 -32.719 1 86.12 139 SER A C 1
ATOM 999 O O . SER A 1 139 ? -0.663 -0.867 -32.875 1 86.12 139 SER A O 1
ATOM 1001 N N . VAL A 1 140 ? -1.996 -2.086 -31.547 1 90.44 140 VAL A N 1
ATOM 1002 C CA . VAL A 1 140 ? -1.068 -2.004 -30.422 1 90.44 140 VAL A CA 1
ATOM 1003 C C . VAL A 1 140 ? 0.224 -2.742 -30.766 1 90.44 140 VAL A C 1
ATOM 1005 O O . VAL A 1 140 ? 0.213 -3.695 -31.547 1 90.44 140 VAL A O 1
ATOM 1008 N N . GLN A 1 141 ? 1.248 -2.299 -30.188 1 92.06 141 GLN A N 1
ATOM 1009 C CA . GLN A 1 141 ? 2.57 -2.814 -30.531 1 92.06 141 GLN A CA 1
ATOM 1010 C C . GLN A 1 141 ? 3.094 -3.752 -29.453 1 92.06 141 GLN A C 1
ATOM 1012 O O . GLN A 1 141 ? 3.189 -3.367 -28.281 1 92.06 141 GLN A O 1
ATOM 1017 N N . PRO A 1 142 ? 3.385 -5.008 -29.781 1 96 142 PRO A N 1
ATOM 1018 C CA . PRO A 1 142 ? 4 -5.879 -28.781 1 96 142 PRO A CA 1
ATOM 1019 C C . PRO A 1 142 ? 5.207 -5.234 -28.109 1 96 142 PRO A C 1
ATOM 1021 O O . PRO A 1 142 ? 6.152 -4.824 -28.781 1 96 142 PRO A O 1
ATOM 1024 N N . SER A 1 143 ? 5.176 -5.148 -26.734 1 97.38 143 SER A N 1
ATOM 1025 C CA . SER A 1 143 ? 6.188 -4.359 -26.047 1 97.38 143 SER A CA 1
ATOM 1026 C C . SER A 1 143 ? 6.781 -5.133 -24.875 1 97.38 143 SER A C 1
ATOM 1028 O O . SER A 1 143 ? 7.953 -4.953 -24.531 1 97.38 143 SER A O 1
ATOM 1030 N N . VAL A 1 144 ? 5.965 -5.965 -24.219 1 98.62 144 VAL A N 1
ATOM 1031 C CA . VAL A 1 144 ? 6.402 -6.656 -23.016 1 98.62 144 VAL A CA 1
ATOM 1032 C C . VAL A 1 144 ? 5.859 -8.086 -23.016 1 98.62 144 VAL A C 1
ATOM 1034 O O . VAL A 1 144 ? 4.715 -8.32 -23.406 1 98.62 144 VAL A O 1
ATOM 1037 N N . LEU A 1 145 ? 6.66 -9.031 -22.641 1 98.81 145 LEU A N 1
ATOM 1038 C CA . LEU A 1 145 ? 6.227 -10.375 -22.266 1 98.81 145 LEU A CA 1
ATOM 1039 C C . LEU A 1 145 ? 6.125 -10.492 -20.75 1 98.81 145 LEU A C 1
ATOM 1041 O O . LEU A 1 145 ? 7.082 -10.195 -20.031 1 98.81 145 LEU A O 1
ATOM 1045 N N . SER A 1 146 ? 4.992 -10.836 -20.281 1 98.88 146 SER A N 1
ATOM 1046 C CA . SER A 1 146 ? 4.816 -11.094 -18.844 1 98.88 146 SER A CA 1
ATOM 1047 C C . SER A 1 146 ? 4.555 -12.578 -18.594 1 98.88 146 SER A C 1
ATOM 1049 O O . SER A 1 146 ? 3.621 -13.156 -19.141 1 98.88 146 SER A O 1
ATOM 1051 N N . ILE A 1 147 ? 5.348 -13.188 -17.734 1 98.62 147 ILE A N 1
ATOM 1052 C CA . ILE A 1 147 ? 5.184 -14.594 -17.375 1 98.62 147 ILE A CA 1
ATOM 1053 C C . ILE A 1 147 ? 5.027 -14.734 -15.867 1 98.62 147 ILE A C 1
ATOM 1055 O O . ILE A 1 147 ? 5.648 -13.992 -15.102 1 98.62 147 ILE A O 1
ATOM 1059 N N . SER A 1 148 ? 4.207 -15.664 -15.453 1 98.44 148 SER A N 1
ATOM 1060 C CA . SER A 1 148 ? 4.062 -15.977 -14.031 1 98.44 148 SER A CA 1
ATOM 1061 C C . SER A 1 148 ? 4.922 -17.172 -13.641 1 98.44 148 SER A C 1
ATOM 1063 O O . SER A 1 148 ? 4.918 -18.203 -14.32 1 98.44 148 SER A O 1
ATOM 1065 N N . GLN A 1 149 ? 5.664 -17.047 -12.531 1 98.5 149 GLN A N 1
ATOM 1066 C CA . GLN A 1 149 ? 6.551 -18.109 -12.055 1 98.5 149 GLN A CA 1
ATOM 1067 C C . GLN A 1 149 ? 6.453 -18.266 -10.539 1 98.5 149 GLN A C 1
ATOM 1069 O O . GLN A 1 149 ? 7.023 -17.484 -9.789 1 98.5 149 GLN A O 1
ATOM 1074 N N . PRO A 1 150 ? 5.766 -19.422 -9.969 1 98.38 150 PRO A N 1
ATOM 1075 C CA . PRO A 1 150 ? 5 -20.375 -10.773 1 98.38 150 PRO A CA 1
ATOM 1076 C C . PRO A 1 150 ? 3.744 -19.766 -11.383 1 98.38 150 PRO A C 1
ATOM 1078 O O . PRO A 1 150 ? 3.363 -18.641 -11.031 1 98.38 150 PRO A O 1
ATOM 1081 N N . THR A 1 151 ? 3.152 -20.484 -12.297 1 97.44 151 THR A N 1
ATOM 1082 C CA . THR A 1 151 ? 1.949 -20.016 -12.977 1 97.44 151 THR A CA 1
ATOM 1083 C C . THR A 1 151 ? 0.744 -20.062 -12.039 1 97.44 151 THR A C 1
ATOM 1085 O O . THR A 1 151 ? 0.851 -20.547 -10.906 1 97.44 151 THR A O 1
ATOM 1088 N N . GLU A 1 152 ? -0.405 -19.609 -12.523 1 93.38 152 GLU A N 1
ATOM 1089 C CA . GLU A 1 152 ? -1.648 -19.547 -11.766 1 93.38 152 GLU A CA 1
ATOM 1090 C C . GLU A 1 152 ? -2.162 -20.938 -11.422 1 93.38 152 GLU A C 1
ATOM 1092 O O . GLU A 1 152 ? -2.914 -21.109 -10.461 1 93.38 152 GLU A O 1
ATOM 1097 N N . THR A 1 153 ? -1.676 -21.938 -12.156 1 92.56 153 THR A N 1
ATOM 1098 C CA . THR A 1 153 ? -2.125 -23.297 -11.875 1 92.56 153 THR A CA 1
ATOM 1099 C C . THR A 1 153 ? -1.059 -24.062 -11.102 1 92.56 153 THR A C 1
ATOM 1101 O O . THR A 1 153 ? -1.221 -25.266 -10.836 1 92.56 153 THR A O 1
ATOM 1104 N N . GLY A 1 154 ? -0.007 -23.406 -10.82 1 95.88 154 GLY A N 1
ATOM 1105 C CA . GLY A 1 154 ? 1.021 -24.031 -10.008 1 95.88 154 GLY A CA 1
ATOM 1106 C C . GLY A 1 154 ? 2.115 -24.688 -10.828 1 95.88 154 GLY A C 1
ATOM 1107 O O . GLY A 1 154 ? 3.061 -25.25 -10.273 1 95.88 154 GLY A O 1
ATOM 1108 N N . SER A 1 155 ? 2.043 -24.625 -12.156 1 97.06 155 SER A N 1
ATOM 1109 C CA . SER A 1 155 ? 3.107 -25.156 -13.008 1 97.06 155 SER A CA 1
ATOM 1110 C C . SER A 1 155 ? 4.336 -24.25 -12.984 1 97.06 155 SER A C 1
ATOM 1112 O O . SER A 1 155 ? 4.215 -23.031 -12.844 1 97.06 155 SER A O 1
ATOM 1114 N N . VAL A 1 156 ? 5.473 -24.844 -13.125 1 98.5 156 VAL A N 1
ATOM 1115 C CA . VAL A 1 156 ? 6.734 -24.1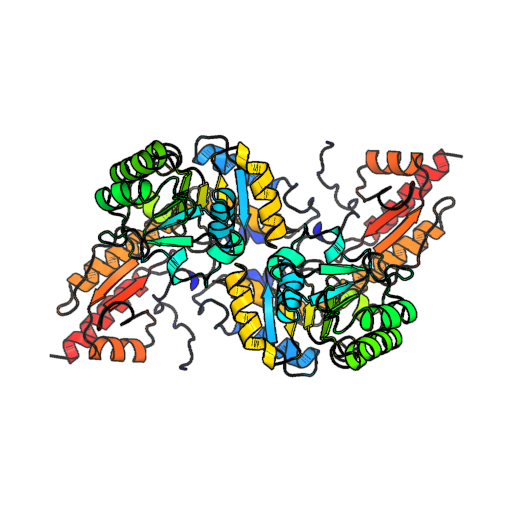09 -13.062 1 98.5 156 VAL A CA 1
ATOM 1116 C C . VAL A 1 156 ? 7.445 -24.203 -14.406 1 98.5 156 VAL A C 1
ATOM 1118 O O . VAL A 1 156 ? 7.656 -25.297 -14.938 1 98.5 156 VAL A O 1
ATOM 1121 N N . TYR A 1 157 ? 7.75 -23.031 -15.039 1 98.69 157 TYR A N 1
ATOM 1122 C CA . TYR A 1 157 ? 8.633 -23.031 -16.203 1 98.69 157 TYR A CA 1
ATOM 1123 C C . TYR A 1 157 ? 10.016 -23.547 -15.836 1 98.69 157 TYR A C 1
ATOM 1125 O O . TYR A 1 157 ? 10.609 -23.109 -14.852 1 98.69 157 TYR A O 1
ATOM 1133 N N . THR A 1 158 ? 10.508 -24.5 -16.609 1 98.5 158 THR A N 1
ATOM 1134 C CA . THR A 1 158 ? 11.914 -24.875 -16.453 1 98.5 158 THR A CA 1
ATOM 1135 C C . THR A 1 158 ? 12.828 -23.719 -16.875 1 98.5 158 THR A C 1
ATOM 1137 O O . THR A 1 158 ? 12.383 -22.781 -17.531 1 98.5 158 THR A O 1
ATOM 1140 N N . ILE A 1 159 ? 14.086 -23.844 -16.453 1 98.69 159 ILE A N 1
ATOM 1141 C CA . ILE A 1 159 ? 15.047 -22.812 -16.844 1 98.69 159 ILE A CA 1
ATOM 1142 C C . ILE A 1 159 ? 15.148 -22.766 -18.375 1 98.69 159 ILE A C 1
ATOM 1144 O O . ILE A 1 159 ? 15.234 -21.672 -18.953 1 98.69 159 ILE A O 1
ATOM 1148 N N . ALA A 1 160 ? 15.117 -23.875 -19 1 98.56 160 ALA A N 1
ATOM 1149 C CA . ALA A 1 160 ? 15.203 -23.938 -20.469 1 98.56 160 ALA A CA 1
ATOM 1150 C C . ALA A 1 160 ? 14 -23.266 -21.109 1 98.56 160 ALA A C 1
ATOM 1152 O O . ALA A 1 160 ? 14.141 -22.547 -22.109 1 98.56 160 ALA A O 1
ATOM 1153 N N . GLU A 1 161 ? 12.828 -23.531 -20.578 1 98.62 161 GLU A N 1
ATOM 1154 C CA . GLU A 1 161 ? 11.617 -22.891 -21.078 1 98.62 161 GLU A CA 1
ATOM 1155 C C . GLU A 1 161 ? 11.688 -21.375 -20.922 1 98.62 161 GLU A C 1
ATOM 1157 O O . GLU A 1 161 ? 11.312 -20.641 -21.844 1 98.62 161 GLU A O 1
ATOM 1162 N N . LEU A 1 162 ? 12.117 -20.891 -19.766 1 98.75 162 LEU A N 1
ATOM 1163 C CA . LEU A 1 162 ? 12.266 -19.469 -19.516 1 98.75 162 LEU A CA 1
ATOM 1164 C C . LEU A 1 162 ? 13.219 -18.844 -20.531 1 98.75 162 LEU A C 1
ATOM 1166 O O . LEU A 1 162 ? 12.906 -17.812 -21.125 1 98.75 162 LEU A O 1
ATOM 1170 N N . LYS A 1 163 ? 14.336 -19.469 -20.719 1 98.62 163 LYS A N 1
ATOM 1171 C CA . LYS A 1 163 ? 15.328 -18.953 -21.656 1 98.62 163 LYS A CA 1
ATOM 1172 C C . LYS A 1 163 ? 14.766 -18.891 -23.078 1 98.62 163 LYS A C 1
ATOM 1174 O O . LYS A 1 163 ? 15.023 -17.922 -23.812 1 98.62 163 LYS A O 1
ATOM 1179 N N . GLU A 1 164 ? 14.055 -19.875 -23.422 1 98.81 164 GLU A N 1
ATOM 1180 C CA . GLU A 1 164 ? 13.461 -19.906 -24.75 1 98.81 164 GLU A CA 1
ATOM 1181 C C . GLU A 1 164 ? 12.484 -18.75 -24.938 1 98.81 164 GLU A C 1
ATOM 1183 O O . GLU A 1 164 ? 12.562 -18 -25.922 1 98.81 164 GLU A O 1
ATOM 1188 N N . LEU A 1 165 ? 11.539 -18.609 -24.016 1 98.88 165 LEU A N 1
ATOM 1189 C CA . LEU A 1 165 ? 10.539 -17.562 -24.125 1 98.88 165 LEU A CA 1
ATOM 1190 C C . LEU A 1 165 ? 11.195 -16.188 -24.094 1 98.88 165 LEU A C 1
ATOM 1192 O O . LEU A 1 165 ? 10.82 -15.305 -24.875 1 98.88 165 LEU A O 1
ATOM 1196 N N . CYS A 1 166 ? 12.125 -16 -23.219 1 98.81 166 CYS A N 1
ATOM 1197 C CA . CYS A 1 166 ? 12.805 -14.711 -23.109 1 98.81 166 CYS A CA 1
ATOM 1198 C C . CYS A 1 166 ? 13.594 -14.398 -24.375 1 98.81 166 CYS A C 1
ATOM 1200 O O . CYS A 1 166 ? 13.641 -13.25 -24.812 1 98.81 166 CYS A O 1
ATOM 1202 N N . THR A 1 167 ? 14.234 -15.383 -24.922 1 98.69 167 THR A N 1
ATOM 1203 C CA . THR A 1 167 ? 14.969 -15.188 -26.172 1 98.69 167 THR A CA 1
ATOM 1204 C C . THR A 1 167 ? 14.039 -14.742 -27.281 1 98.69 167 THR A C 1
ATOM 1206 O O . THR A 1 167 ? 14.352 -13.805 -28.031 1 98.69 167 THR A O 1
ATOM 1209 N N . ILE A 1 168 ? 12.898 -15.414 -27.422 1 98.69 168 ILE A N 1
ATOM 1210 C CA . ILE A 1 168 ? 11.914 -15.039 -28.422 1 98.69 168 ILE A CA 1
ATOM 1211 C C . ILE A 1 168 ? 11.516 -13.578 -28.234 1 98.69 168 ILE A C 1
ATOM 1213 O O . ILE A 1 168 ? 11.484 -12.805 -29.203 1 98.69 168 ILE A O 1
ATOM 1217 N N . ALA A 1 169 ? 11.219 -13.195 -27 1 98.62 169 ALA A N 1
ATOM 1218 C CA . ALA A 1 169 ? 10.797 -11.836 -26.688 1 98.62 169 ALA A CA 1
ATOM 1219 C C . ALA A 1 169 ? 11.906 -10.828 -26.984 1 98.62 169 ALA A C 1
ATOM 1221 O O . ALA A 1 169 ? 11.68 -9.828 -27.672 1 98.62 169 ALA A O 1
ATOM 1222 N N . LYS A 1 170 ? 13.102 -11.133 -26.531 1 98.12 170 LYS A N 1
ATOM 1223 C CA . LYS A 1 170 ? 14.234 -10.219 -26.672 1 98.12 170 LYS A CA 1
ATOM 1224 C C . LYS A 1 170 ? 14.625 -10.055 -28.141 1 98.12 170 LYS A C 1
ATOM 1226 O O . LYS A 1 170 ? 14.984 -8.953 -28.562 1 98.12 170 LYS A O 1
ATOM 1231 N N . ASP A 1 171 ? 14.594 -11.109 -28.828 1 97.94 171 ASP A N 1
ATOM 1232 C CA . ASP A 1 171 ? 14.906 -11.047 -30.25 1 97.94 171 ASP A CA 1
ATOM 1233 C C . ASP A 1 171 ? 13.945 -10.117 -30.984 1 97.94 171 ASP A C 1
ATOM 1235 O O . ASP A 1 171 ? 14.312 -9.5 -32 1 97.94 171 ASP A O 1
ATOM 1239 N N . ALA A 1 172 ? 12.75 -10.031 -30.484 1 97.62 172 ALA A N 1
ATOM 1240 C CA . ALA A 1 172 ? 11.742 -9.172 -31.109 1 97.62 172 ALA A CA 1
ATOM 1241 C C . ALA A 1 172 ? 11.773 -7.766 -30.516 1 97.62 172 ALA A C 1
ATOM 1243 O O . ALA A 1 172 ? 10.938 -6.922 -30.859 1 97.62 172 ALA A O 1
ATOM 1244 N N . GLY A 1 173 ? 12.672 -7.488 -29.531 1 96.69 173 GLY A N 1
ATOM 1245 C CA . GLY A 1 173 ? 12.836 -6.164 -28.953 1 96.69 173 GLY A CA 1
ATOM 1246 C C . GLY A 1 173 ? 11.938 -5.922 -27.766 1 96.69 173 GLY A C 1
ATOM 1247 O O . GLY A 1 173 ? 11.789 -4.785 -27.312 1 96.69 173 GLY A O 1
ATOM 1248 N N . LEU A 1 174 ? 11.289 -6.945 -27.281 1 98.44 174 LEU A N 1
ATOM 1249 C CA . LEU A 1 174 ? 10.383 -6.797 -26.141 1 98.44 174 LEU A CA 1
ATOM 1250 C C . LEU A 1 174 ? 11.141 -6.859 -24.828 1 98.44 174 LEU A C 1
ATOM 1252 O O . LEU A 1 174 ? 12.211 -7.469 -24.75 1 98.44 174 LEU A O 1
ATOM 1256 N N . ARG A 1 175 ? 10.617 -6.18 -23.828 1 98.38 175 ARG A N 1
ATOM 1257 C CA . ARG A 1 175 ? 11.062 -6.355 -22.453 1 98.38 175 ARG A CA 1
ATOM 1258 C C . ARG A 1 175 ? 10.359 -7.539 -21.797 1 98.38 175 ARG A C 1
ATOM 1260 O O . ARG A 1 175 ? 9.344 -8.016 -22.297 1 98.38 175 ARG A O 1
ATOM 1267 N N . VAL A 1 176 ? 10.93 -8.039 -20.703 1 98.81 176 VAL A N 1
ATOM 1268 C CA . VAL A 1 176 ? 10.359 -9.219 -20.047 1 98.81 176 VAL A CA 1
ATOM 1269 C C . VAL A 1 176 ? 10.078 -8.914 -18.578 1 98.81 176 VAL A C 1
ATOM 1271 O O . VAL A 1 176 ? 10.969 -8.484 -17.844 1 98.81 176 VAL A O 1
ATOM 1274 N N . HIS A 1 177 ? 8.875 -9.109 -18.188 1 98.88 177 HIS A N 1
ATOM 1275 C CA . HIS A 1 177 ? 8.391 -9.031 -16.812 1 98.88 177 HIS A CA 1
ATOM 1276 C C . HIS A 1 177 ? 8.078 -10.422 -16.266 1 98.88 177 HIS A C 1
ATOM 1278 O O . HIS A 1 177 ? 7.531 -11.266 -16.984 1 98.88 177 HIS A O 1
ATOM 1284 N N . MET A 1 178 ? 8.453 -10.688 -15.031 1 98.94 178 MET A N 1
ATOM 1285 C CA . MET A 1 178 ? 8.094 -11.93 -14.359 1 98.94 178 MET A CA 1
ATOM 1286 C C . MET A 1 178 ? 7.266 -11.656 -13.109 1 98.94 178 MET A C 1
ATOM 1288 O O . MET A 1 178 ? 7.707 -10.938 -12.211 1 98.94 178 MET A O 1
ATOM 1292 N N . ASP A 1 179 ? 6.078 -12.18 -13.117 1 98.81 179 ASP A N 1
ATOM 1293 C CA . ASP A 1 179 ? 5.277 -12.227 -11.898 1 98.81 179 ASP A CA 1
ATOM 1294 C C . ASP A 1 179 ? 5.711 -13.375 -11 1 98.81 179 ASP A C 1
ATOM 1296 O O . ASP A 1 179 ? 5.34 -14.531 -11.234 1 98.81 179 ASP A O 1
ATOM 1300 N N . GLY A 1 180 ? 6.445 -13.023 -9.953 1 98.69 180 GLY A N 1
ATOM 1301 C CA . GLY A 1 180 ? 6.941 -14.016 -9.016 1 98.69 180 GLY A CA 1
ATOM 1302 C C . GLY A 1 180 ? 6.234 -13.969 -7.672 1 98.69 180 GLY A C 1
ATOM 1303 O O . GLY A 1 180 ? 6.879 -13.914 -6.625 1 98.69 180 GLY A O 1
ATOM 1304 N N . ALA A 1 181 ? 4.902 -13.969 -7.695 1 98 181 ALA A N 1
ATOM 1305 C CA . ALA A 1 181 ? 4.137 -13.93 -6.453 1 98 181 ALA A CA 1
ATOM 1306 C C . ALA A 1 181 ? 4.543 -15.07 -5.523 1 98 181 ALA A C 1
ATOM 1308 O O . ALA A 1 181 ? 4.508 -14.93 -4.297 1 98 181 ALA A O 1
ATOM 1309 N N . ARG A 1 182 ? 4.895 -16.234 -6.094 1 98.62 182 ARG A N 1
ATOM 1310 C CA . ARG A 1 182 ? 5.402 -17.422 -5.395 1 98.62 182 ARG A CA 1
ATOM 1311 C C . ARG A 1 182 ? 6.777 -17.812 -5.918 1 98.62 182 ARG A C 1
ATOM 1313 O O . ARG A 1 182 ? 7.055 -19 -6.113 1 98.62 182 ARG A O 1
ATOM 1320 N N . PHE A 1 183 ? 7.598 -16.844 -6.066 1 98.81 183 PHE A N 1
ATOM 1321 C CA . PHE A 1 183 ? 8.906 -16.984 -6.695 1 98.81 183 PHE A CA 1
ATOM 1322 C C . PHE A 1 183 ? 9.727 -18.062 -5.992 1 98.81 183 PHE A C 1
ATOM 1324 O O . PHE A 1 183 ? 10.32 -18.922 -6.645 1 98.81 183 PHE A O 1
ATOM 1331 N N . ALA A 1 184 ? 9.773 -18.031 -4.668 1 98.81 184 ALA A N 1
ATOM 1332 C CA . ALA A 1 184 ? 10.586 -18.953 -3.885 1 98.81 184 ALA A CA 1
ATOM 1333 C C . ALA A 1 184 ? 10.133 -20.391 -4.094 1 98.81 184 ALA A C 1
ATOM 1335 O O . ALA A 1 184 ? 10.961 -21.312 -4.09 1 98.81 184 ALA A O 1
ATOM 1336 N N . ASN A 1 185 ? 8.828 -20.609 -4.262 1 98.81 185 ASN A N 1
ATOM 1337 C CA . ASN A 1 185 ? 8.312 -21.953 -4.496 1 98.81 185 ASN A CA 1
ATOM 1338 C C . ASN A 1 185 ? 8.852 -22.547 -5.797 1 98.81 185 ASN A C 1
ATOM 1340 O O . ASN A 1 185 ? 9.227 -23.719 -5.844 1 98.81 185 ASN A O 1
ATOM 1344 N N . ALA A 1 186 ? 8.883 -21.719 -6.82 1 98.81 186 ALA A N 1
ATOM 1345 C CA . ALA A 1 186 ? 9.445 -22.172 -8.086 1 98.81 186 ALA A CA 1
ATOM 1346 C C . ALA A 1 186 ? 10.945 -22.406 -7.969 1 98.81 186 ALA A C 1
ATOM 1348 O O . ALA A 1 186 ? 11.477 -23.359 -8.531 1 98.81 186 ALA A O 1
ATOM 1349 N N . LEU A 1 187 ? 11.602 -21.531 -7.273 1 98.62 187 LEU A N 1
ATOM 1350 C CA . LEU A 1 187 ? 13.047 -21.594 -7.121 1 98.62 187 LEU A CA 1
ATOM 1351 C C . LEU A 1 187 ? 13.469 -22.906 -6.48 1 98.62 187 LEU A C 1
ATOM 1353 O O . LEU A 1 187 ? 14.391 -23.562 -6.965 1 98.62 187 LEU A O 1
ATOM 1357 N N . VAL A 1 188 ? 12.836 -23.25 -5.383 1 98.56 188 VAL A N 1
ATOM 1358 C CA . VAL A 1 188 ? 13.234 -24.453 -4.656 1 98.56 188 VAL A CA 1
ATOM 1359 C C . VAL A 1 188 ? 12.828 -25.703 -5.445 1 98.56 188 VAL A C 1
ATOM 1361 O O . VAL A 1 188 ? 13.516 -26.719 -5.398 1 98.56 188 VAL A O 1
ATOM 1364 N N . HIS A 1 189 ? 11.766 -25.609 -6.141 1 98.62 189 HIS A N 1
ATOM 1365 C CA . HIS A 1 189 ? 11.367 -26.719 -7 1 98.62 189 HIS A CA 1
ATOM 1366 C C . HIS A 1 189 ? 12.422 -26.984 -8.07 1 98.62 189 HIS A C 1
ATOM 1368 O O . HIS A 1 189 ? 12.75 -28.156 -8.336 1 98.62 189 HIS A O 1
ATOM 1374 N N . LEU A 1 190 ? 12.953 -25.953 -8.68 1 98.56 190 LEU A N 1
ATOM 1375 C CA . LEU A 1 190 ? 13.906 -26.078 -9.773 1 98.56 190 LEU A CA 1
ATOM 1376 C C . LEU A 1 190 ? 15.32 -26.281 -9.25 1 98.56 190 LEU A C 1
ATOM 1378 O O . LEU A 1 190 ? 16.234 -26.625 -10.008 1 98.56 190 LEU A O 1
ATOM 1382 N N . GLU A 1 191 ? 15.484 -26.078 -7.953 1 98.06 191 GLU A N 1
ATOM 1383 C CA . GLU A 1 191 ? 16.828 -26.062 -7.379 1 98.06 191 GLU A CA 1
ATOM 1384 C C . GLU A 1 191 ? 17.75 -25.141 -8.18 1 98.06 191 GLU A C 1
ATOM 1386 O O . GLU A 1 191 ? 18.875 -25.516 -8.508 1 98.06 191 GLU A O 1
ATOM 1391 N N . ALA A 1 192 ? 17.25 -24.062 -8.555 1 98.06 192 ALA A N 1
ATOM 1392 C CA . ALA A 1 192 ? 17.984 -23.062 -9.336 1 98.06 192 ALA A CA 1
ATOM 1393 C C . ALA A 1 192 ? 18.422 -21.891 -8.461 1 98.06 192 ALA A C 1
ATOM 1395 O O . ALA A 1 192 ? 17.922 -21.734 -7.344 1 98.06 192 ALA A O 1
ATOM 1396 N N . SER A 1 193 ? 19.375 -21.125 -8.961 1 98.19 193 SER A N 1
ATOM 1397 C CA . SER A 1 193 ? 19.703 -19.859 -8.32 1 98.19 193 SER A CA 1
ATOM 1398 C C . SER A 1 193 ? 18.766 -18.75 -8.773 1 98.19 193 SER A C 1
ATOM 1400 O O . SER A 1 193 ? 18.172 -18.828 -9.852 1 98.19 193 SER A O 1
ATOM 1402 N N . PRO A 1 194 ? 18.609 -17.703 -7.934 1 98.56 194 PRO A N 1
ATOM 1403 C CA . PRO A 1 194 ? 17.812 -16.547 -8.375 1 98.56 194 PRO A CA 1
ATOM 1404 C C . PRO A 1 194 ? 18.312 -15.953 -9.688 1 98.56 194 PRO A C 1
ATOM 1406 O O . PRO A 1 194 ? 17.516 -15.547 -10.531 1 98.56 194 PRO A O 1
ATOM 1409 N N . ALA A 1 195 ? 19.578 -15.914 -9.875 1 98.56 195 ALA A N 1
ATOM 1410 C CA . ALA A 1 195 ? 20.172 -15.398 -11.102 1 98.56 195 ALA A CA 1
ATOM 1411 C C . ALA A 1 195 ? 19.734 -16.219 -12.312 1 98.56 195 ALA A C 1
ATOM 1413 O O . ALA A 1 195 ? 19.266 -15.664 -13.312 1 98.56 195 ALA A O 1
ATOM 1414 N N . GLU A 1 196 ? 19.797 -17.547 -12.227 1 98.5 196 GLU A N 1
ATOM 1415 C CA . GLU A 1 196 ? 19.453 -18.453 -13.32 1 98.5 196 GLU A CA 1
ATOM 1416 C C . GLU A 1 196 ? 17.984 -18.297 -13.719 1 98.5 196 GLU A C 1
ATOM 1418 O O . GLU A 1 196 ? 17.641 -18.359 -14.906 1 98.5 196 GLU A O 1
ATOM 1423 N N . MET A 1 197 ? 17.156 -18.031 -12.727 1 98.62 197 MET A N 1
ATOM 1424 C CA . MET A 1 197 ? 15.719 -18.047 -12.977 1 98.62 197 MET A CA 1
ATOM 1425 C C . MET A 1 197 ? 15.227 -16.656 -13.391 1 98.62 197 MET A C 1
ATOM 1427 O O . MET A 1 197 ? 14.047 -16.484 -13.695 1 98.62 197 MET A O 1
ATOM 1431 N N . THR A 1 198 ? 16.125 -15.656 -13.336 1 98.62 198 THR A N 1
ATOM 1432 C CA . THR A 1 198 ? 15.641 -14.312 -13.633 1 98.62 198 THR A CA 1
ATOM 1433 C C . THR A 1 198 ? 16.5 -13.664 -14.719 1 98.62 198 THR A C 1
ATOM 1435 O O . THR A 1 198 ? 16.328 -13.961 -15.906 1 98.62 198 THR A O 1
ATOM 1438 N N . TRP A 1 199 ? 17.531 -12.82 -14.297 1 98.56 199 TRP A N 1
ATOM 1439 C CA . TRP A 1 199 ? 18.203 -11.969 -15.273 1 98.56 199 TRP A CA 1
ATOM 1440 C C . TRP A 1 199 ? 19.062 -12.805 -16.219 1 98.56 199 TRP A C 1
ATOM 1442 O O . TRP A 1 199 ? 19.219 -12.445 -17.391 1 98.56 199 TRP A O 1
ATOM 1452 N N . GLU A 1 200 ? 19.594 -13.992 -15.805 1 98.56 200 GLU A N 1
ATOM 1453 C CA . GLU A 1 200 ? 20.344 -14.852 -16.734 1 98.56 200 GLU A CA 1
ATOM 1454 C C . GLU A 1 200 ? 19.422 -15.453 -17.781 1 98.56 200 GLU A C 1
ATOM 1456 O O . GLU A 1 200 ? 19.859 -15.797 -18.875 1 98.56 200 GLU A O 1
ATOM 1461 N N . ALA A 1 201 ? 18.188 -15.633 -17.469 1 98.5 201 ALA A N 1
ATOM 1462 C CA . ALA A 1 201 ? 17.219 -16.141 -18.438 1 98.5 201 ALA A CA 1
ATOM 1463 C C . ALA A 1 201 ? 16.672 -15.031 -19.328 1 98.5 201 ALA A C 1
ATOM 1465 O O . ALA A 1 201 ? 16.078 -15.297 -20.375 1 98.5 201 ALA A O 1
ATOM 1466 N N . GLY A 1 202 ? 16.812 -13.766 -18.906 1 98.44 202 GLY A N 1
ATOM 1467 C CA . GLY A 1 202 ? 16.406 -12.656 -19.75 1 98.44 202 GLY A CA 1
ATOM 1468 C C . GLY A 1 202 ? 15.367 -11.758 -19.125 1 98.44 202 GLY A C 1
ATOM 1469 O O . GLY A 1 202 ? 14.883 -10.82 -19.75 1 98.44 202 GLY A O 1
ATOM 1470 N N . VAL A 1 203 ? 15.047 -11.938 -17.875 1 98.81 203 VAL A N 1
ATOM 1471 C CA . VAL A 1 203 ? 14.039 -11.141 -17.188 1 98.81 203 VAL A CA 1
ATOM 1472 C C . VAL A 1 203 ? 14.594 -9.742 -16.891 1 98.81 203 VAL A C 1
ATOM 1474 O O . VAL A 1 203 ? 15.719 -9.602 -16.406 1 98.81 203 VAL A O 1
ATOM 1477 N N . ASP A 1 204 ? 13.797 -8.688 -17.172 1 98.75 204 ASP A N 1
ATOM 1478 C CA . ASP A 1 204 ? 14.203 -7.305 -16.922 1 98.75 204 ASP A CA 1
ATOM 1479 C C . ASP A 1 204 ? 13.695 -6.816 -15.57 1 98.75 204 ASP A C 1
ATOM 1481 O O . ASP A 1 204 ? 14.391 -6.086 -14.867 1 98.75 204 ASP A O 1
ATOM 1485 N N . VAL A 1 205 ? 12.453 -7.164 -15.266 1 98.88 205 VAL A N 1
ATOM 1486 C CA . VAL A 1 205 ? 11.797 -6.73 -14.031 1 98.88 205 VAL A CA 1
ATOM 1487 C C . VAL A 1 205 ? 11.07 -7.906 -13.391 1 98.88 205 VAL A C 1
ATOM 1489 O O . VAL A 1 205 ? 10.375 -8.664 -14.07 1 98.88 205 VAL A O 1
ATOM 1492 N N . LEU A 1 206 ? 11.297 -8.102 -12.125 1 98.88 206 LEU A N 1
ATOM 1493 C CA . LEU A 1 206 ? 10.68 -9.164 -11.336 1 98.88 206 LEU A CA 1
ATOM 1494 C C . LEU A 1 206 ? 9.781 -8.586 -10.25 1 98.88 206 LEU A C 1
ATOM 1496 O O . LEU A 1 206 ? 10.195 -7.707 -9.5 1 98.88 206 LEU A O 1
ATOM 1500 N N . SER A 1 207 ? 8.508 -8.977 -10.273 1 98.81 207 SER A N 1
ATOM 1501 C CA . SER A 1 207 ? 7.715 -8.867 -9.055 1 98.81 207 SER A CA 1
ATOM 1502 C C . SER A 1 207 ? 8.039 -9.992 -8.078 1 98.81 207 SER A C 1
ATOM 1504 O O . SER A 1 207 ? 7.656 -11.141 -8.297 1 98.81 207 SER A O 1
ATOM 1506 N N . PHE A 1 208 ? 8.742 -9.711 -7.035 1 98.75 208 PHE A N 1
ATOM 1507 C CA . PHE A 1 208 ? 9.227 -10.688 -6.062 1 98.75 208 PHE A CA 1
ATOM 1508 C C . PHE A 1 208 ? 8.305 -10.75 -4.852 1 98.75 208 PHE A C 1
ATOM 1510 O O . PHE A 1 208 ? 8.312 -9.844 -4.012 1 98.75 208 PHE A O 1
ATOM 1517 N N . GLY A 1 209 ? 7.547 -11.844 -4.738 1 98.25 209 GLY A N 1
ATOM 1518 C CA . GLY A 1 209 ? 6.52 -11.969 -3.717 1 98.25 209 GLY A CA 1
ATOM 1519 C C . GLY A 1 209 ? 7.059 -12.445 -2.381 1 98.25 209 GLY A C 1
ATOM 1520 O O . GLY A 1 209 ? 7.84 -13.391 -2.32 1 98.25 209 GLY A O 1
ATOM 1521 N N . LEU A 1 210 ? 6.648 -11.766 -1.33 1 98.31 210 LEU A N 1
ATOM 1522 C CA . LEU A 1 210 ? 6.965 -12.164 0.038 1 98.31 210 LEU A CA 1
ATOM 1523 C C . LEU A 1 210 ? 5.691 -12.469 0.823 1 98.31 210 LEU A C 1
ATOM 1525 O O . LEU A 1 210 ? 5.684 -13.344 1.685 1 98.31 210 LEU A O 1
ATOM 1529 N N . THR A 1 211 ? 4.617 -11.758 0.558 1 97.38 211 THR A N 1
ATOM 1530 C CA . THR A 1 211 ? 3.389 -11.797 1.342 1 97.38 211 THR A CA 1
ATOM 1531 C C . THR A 1 211 ? 2.836 -13.211 1.42 1 97.38 211 THR A C 1
ATOM 1533 O O . THR A 1 211 ? 2.422 -13.664 2.488 1 97.38 211 THR A O 1
ATOM 1536 N N . LYS A 1 212 ? 2.846 -13.914 0.358 1 97.19 212 LYS A N 1
ATOM 1537 C CA . LYS A 1 212 ? 2.27 -15.25 0.291 1 97.19 212 LYS A CA 1
ATOM 1538 C C . LYS A 1 212 ? 3.174 -16.266 0.973 1 97.19 212 LYS A C 1
ATOM 1540 O O . LYS A 1 212 ? 2.766 -17.406 1.206 1 97.19 212 LYS A O 1
ATOM 1545 N N . ASN A 1 213 ? 4.398 -15.875 1.33 1 98.44 213 ASN A N 1
ATOM 1546 C CA . ASN A 1 213 ? 5.406 -16.812 1.836 1 98.44 213 ASN A CA 1
ATOM 1547 C C . ASN A 1 213 ? 5.992 -16.328 3.16 1 98.44 213 ASN A C 1
ATOM 1549 O O . ASN A 1 213 ? 7.199 -16.438 3.387 1 98.44 213 ASN A O 1
ATOM 1553 N N . GLY A 1 214 ? 5.129 -15.734 3.98 1 97.62 214 GLY A N 1
ATOM 1554 C CA . GLY A 1 214 ? 5.547 -15.516 5.355 1 97.62 214 GLY A CA 1
ATOM 1555 C C . GLY A 1 214 ? 5.523 -14.055 5.758 1 97.62 214 GLY A C 1
ATOM 1556 O O . GLY A 1 214 ? 5.512 -13.734 6.949 1 97.62 214 GLY A O 1
ATOM 1557 N N . ALA A 1 215 ? 5.508 -13.125 4.82 1 98.12 215 ALA A N 1
ATOM 1558 C CA . ALA A 1 215 ? 5.527 -11.703 5.152 1 98.12 215 ALA A CA 1
ATOM 1559 C C . ALA A 1 215 ? 4.125 -11.188 5.457 1 98.12 215 ALA A C 1
ATOM 1561 O O . ALA A 1 215 ? 3.141 -11.906 5.277 1 98.12 215 ALA A O 1
ATOM 1562 N N . MET A 1 216 ? 4.02 -9.984 5.977 1 96.31 216 MET A N 1
ATOM 1563 C CA . MET A 1 216 ? 2.742 -9.367 6.32 1 96.31 216 MET A CA 1
ATOM 1564 C C . MET A 1 216 ? 2.133 -8.664 5.109 1 96.31 216 MET A C 1
ATOM 1566 O O . MET A 1 216 ? 1.183 -9.172 4.508 1 96.31 216 MET A O 1
ATOM 1570 N N . THR A 1 217 ? 2.68 -7.5 4.734 1 93.75 217 THR A N 1
ATOM 1571 C CA . THR A 1 217 ? 2.125 -6.695 3.652 1 93.75 217 THR A CA 1
ATOM 1572 C C . THR A 1 217 ? 3.236 -6.043 2.84 1 93.75 217 THR A C 1
ATOM 1574 O O . THR A 1 217 ? 3.254 -4.82 2.67 1 93.75 217 THR A O 1
ATOM 1577 N N . VAL A 1 218 ? 4.129 -6.855 2.266 1 97.44 218 VAL A N 1
ATOM 1578 C CA . VAL A 1 218 ? 5.191 -6.27 1.455 1 97.44 218 VAL A CA 1
ATOM 1579 C C . VAL A 1 218 ? 5.559 -7.219 0.319 1 97.44 218 VAL A C 1
ATOM 1581 O O . VAL A 1 218 ? 5.605 -8.438 0.509 1 97.44 218 VAL A O 1
ATOM 1584 N N . ASP A 1 219 ? 5.684 -6.707 -0.835 1 98.31 219 ASP A N 1
ATOM 1585 C CA . ASP A 1 219 ? 6.324 -7.301 -2.004 1 98.31 219 ASP A CA 1
ATOM 1586 C C . ASP A 1 219 ? 7.371 -6.363 -2.598 1 98.31 219 ASP A C 1
ATOM 1588 O O . ASP A 1 219 ? 7.582 -5.262 -2.086 1 98.31 219 ASP A O 1
ATOM 1592 N N . ILE A 1 220 ? 8.141 -6.832 -3.65 1 98.56 220 ILE A N 1
ATOM 1593 C CA . ILE A 1 220 ? 9.227 -6.016 -4.18 1 98.56 220 ILE A CA 1
ATOM 1594 C C . ILE A 1 220 ? 9.164 -6 -5.707 1 98.56 220 ILE A C 1
ATOM 1596 O O . ILE A 1 220 ? 8.859 -7.02 -6.332 1 98.56 220 ILE A O 1
ATOM 1600 N N . ILE A 1 221 ? 9.391 -4.848 -6.238 1 98.69 221 ILE A N 1
ATOM 1601 C CA . ILE A 1 221 ? 9.812 -4.773 -7.633 1 98.69 221 ILE A CA 1
ATOM 1602 C C . ILE A 1 221 ? 11.344 -4.816 -7.707 1 98.69 221 ILE A C 1
ATOM 1604 O O . ILE A 1 221 ? 12.016 -3.973 -7.117 1 98.69 221 ILE A O 1
ATOM 1608 N N . ILE A 1 222 ? 11.867 -5.75 -8.367 1 98.69 222 ILE A N 1
ATOM 1609 C CA . ILE A 1 222 ? 13.297 -5.824 -8.641 1 98.69 222 ILE A CA 1
ATOM 1610 C C . ILE A 1 222 ? 13.562 -5.508 -10.109 1 98.69 222 ILE A C 1
ATOM 1612 O O . ILE A 1 222 ? 13.016 -6.168 -11 1 98.69 222 ILE A O 1
ATOM 1616 N N . SER A 1 223 ? 14.336 -4.535 -10.352 1 98.75 223 SER A N 1
ATOM 1617 C CA . SER A 1 223 ? 14.727 -4.203 -11.719 1 98.75 223 SER A CA 1
ATOM 1618 C C . SER A 1 223 ? 16.188 -4.551 -11.977 1 98.75 223 SER A C 1
ATOM 1620 O O . SER A 1 223 ? 17.078 -4.113 -11.242 1 98.75 223 SER A O 1
ATOM 1622 N N . PHE A 1 224 ? 16.406 -5.281 -13.008 1 98.38 224 PHE A N 1
ATOM 1623 C CA . PHE A 1 224 ? 17.75 -5.645 -13.406 1 98.38 224 PHE A CA 1
ATOM 1624 C C . PHE A 1 224 ? 18.297 -4.672 -14.445 1 98.38 224 PHE A C 1
ATOM 1626 O O . PHE A 1 224 ? 19.406 -4.855 -14.961 1 98.38 224 PHE A O 1
ATOM 1633 N N . ASP A 1 225 ? 17.516 -3.678 -14.781 1 96.5 225 ASP A N 1
ATOM 1634 C CA . ASP A 1 225 ? 17.891 -2.613 -15.711 1 96.5 225 ASP A CA 1
ATOM 1635 C C . ASP A 1 225 ? 18.062 -1.284 -14.984 1 96.5 225 ASP A C 1
ATOM 1637 O O . ASP A 1 225 ? 17.078 -0.624 -14.633 1 96.5 225 ASP A O 1
ATOM 1641 N N . PRO A 1 226 ? 19.219 -0.84 -14.82 1 93.81 226 PRO A N 1
ATOM 1642 C CA . PRO A 1 226 ? 19.469 0.38 -14.047 1 93.81 226 PRO A CA 1
ATOM 1643 C C . PRO A 1 226 ? 18.859 1.622 -14.688 1 93.81 226 PRO A C 1
ATOM 1645 O O . PRO A 1 226 ? 18.656 2.639 -14.023 1 93.81 226 PRO A O 1
ATOM 1648 N N . THR A 1 227 ? 18.531 1.561 -15.914 1 94.62 227 THR A N 1
ATOM 1649 C CA . THR A 1 227 ? 18 2.73 -16.594 1 94.62 227 THR A CA 1
ATOM 1650 C C . THR A 1 227 ? 16.562 3 -16.156 1 94.62 227 THR A C 1
ATOM 1652 O O . THR A 1 227 ? 16.016 4.074 -16.422 1 94.62 227 THR A O 1
ATOM 1655 N N . LEU A 1 228 ? 15.992 2.014 -15.469 1 96.06 228 LEU A N 1
ATOM 1656 C CA . LEU A 1 228 ? 14.602 2.135 -15.062 1 96.06 228 LEU A CA 1
ATOM 1657 C C . LEU A 1 228 ? 14.484 2.736 -13.672 1 96.06 228 LEU A C 1
ATOM 1659 O O . LEU A 1 228 ? 13.391 3.045 -13.203 1 96.06 228 LEU A O 1
ATOM 1663 N N . ALA A 1 229 ? 15.578 2.947 -13.016 1 93.5 229 ALA A N 1
ATOM 1664 C CA . ALA A 1 229 ? 15.594 3.295 -11.594 1 93.5 229 ALA A CA 1
ATOM 1665 C C . ALA A 1 229 ? 14.758 4.543 -11.328 1 93.5 229 ALA A C 1
ATOM 1667 O O . ALA A 1 229 ? 13.883 4.539 -10.469 1 93.5 229 ALA A O 1
ATOM 1668 N N . SER A 1 230 ? 15.062 5.613 -12.039 1 93.31 230 SER A N 1
ATOM 1669 C CA . SER A 1 230 ? 14.367 6.875 -11.836 1 93.31 230 SER A CA 1
ATOM 1670 C C . SER A 1 230 ? 12.875 6.738 -12.133 1 93.31 230 SER A C 1
ATOM 1672 O O . SER A 1 230 ? 12.039 7.191 -11.359 1 93.31 230 SER A O 1
ATOM 1674 N N . GLU A 1 231 ? 12.594 6.109 -13.234 1 94.12 231 GLU A N 1
ATOM 1675 C CA . GLU A 1 231 ? 11.203 5.918 -13.641 1 94.12 231 GLU A CA 1
ATOM 1676 C C . GLU A 1 231 ? 10.422 5.152 -12.578 1 94.12 231 GLU A C 1
ATOM 1678 O O . GLU A 1 231 ? 9.312 5.543 -12.219 1 94.12 231 GLU A O 1
ATOM 1683 N N . LEU A 1 232 ? 11.016 4.121 -12.086 1 96.06 232 LEU A N 1
ATOM 1684 C CA . LEU A 1 232 ? 10.352 3.283 -11.102 1 96.06 232 LEU A CA 1
ATOM 1685 C C . LEU A 1 232 ? 10.109 4.055 -9.805 1 96.06 232 LEU A C 1
ATOM 1687 O O . LEU A 1 232 ? 9.07 3.891 -9.164 1 96.06 232 LEU A O 1
ATOM 1691 N N . ALA A 1 233 ? 11.039 4.855 -9.445 1 94.31 233 ALA A N 1
ATOM 1692 C CA . ALA A 1 233 ? 10.883 5.656 -8.234 1 94.31 233 ALA A CA 1
ATOM 1693 C C . ALA A 1 233 ? 9.703 6.609 -8.352 1 94.31 233 ALA A C 1
ATOM 1695 O O . ALA A 1 233 ? 8.891 6.723 -7.43 1 94.31 233 ALA A O 1
ATOM 1696 N N . PHE A 1 234 ? 9.555 7.312 -9.438 1 94.25 234 PHE A N 1
ATOM 1697 C CA . PHE A 1 234 ? 8.453 8.234 -9.648 1 94.25 234 PHE A CA 1
ATOM 1698 C C . PHE A 1 234 ? 7.125 7.488 -9.719 1 94.25 234 PHE A C 1
ATOM 1700 O O . PHE A 1 234 ? 6.113 7.953 -9.195 1 94.25 234 PHE A O 1
ATOM 1707 N N . ARG A 1 235 ? 7.164 6.355 -10.312 1 94.94 235 ARG A N 1
ATOM 1708 C CA . ARG A 1 235 ? 5.938 5.57 -10.43 1 94.94 235 ARG A CA 1
ATOM 1709 C C . ARG A 1 235 ? 5.492 5.039 -9.07 1 94.94 235 ARG A C 1
ATOM 1711 O O . ARG A 1 235 ? 4.293 4.973 -8.789 1 94.94 235 ARG A O 1
ATOM 1718 N N . GLN A 1 236 ? 6.488 4.602 -8.281 1 95.19 236 GLN A N 1
ATOM 1719 C CA . GLN A 1 236 ? 6.16 4.152 -6.93 1 95.19 236 GLN A CA 1
ATOM 1720 C C . GLN A 1 236 ? 5.438 5.246 -6.148 1 95.19 236 GLN A C 1
ATOM 1722 O O . GLN A 1 236 ? 4.414 4.992 -5.512 1 95.19 236 GLN A O 1
ATOM 1727 N N . LYS A 1 237 ? 5.973 6.438 -6.191 1 94.19 237 LYS A N 1
ATOM 1728 C CA . LYS A 1 237 ? 5.379 7.57 -5.488 1 94.19 237 LYS A CA 1
ATOM 1729 C C . LYS A 1 237 ? 3.996 7.902 -6.047 1 94.19 237 LYS A C 1
ATOM 1731 O O . LYS A 1 237 ? 3.033 8.047 -5.293 1 94.19 237 LYS A O 1
ATOM 1736 N N . ARG A 1 238 ? 3.932 7.977 -7.348 1 93.31 238 ARG A N 1
ATOM 1737 C CA . ARG A 1 238 ? 2.715 8.383 -8.039 1 93.31 238 ARG A CA 1
ATOM 1738 C C . ARG A 1 238 ? 1.592 7.379 -7.816 1 93.31 238 ARG A C 1
ATOM 1740 O O . ARG A 1 238 ? 0.412 7.738 -7.859 1 93.31 238 ARG A O 1
ATOM 1747 N N . ALA A 1 239 ? 1.998 6.137 -7.484 1 94.69 239 ALA A N 1
ATOM 1748 C CA . ALA A 1 239 ? 1.029 5.062 -7.281 1 94.69 239 ALA A CA 1
ATOM 1749 C C . ALA A 1 239 ? 0.585 4.992 -5.824 1 94.69 239 ALA A C 1
ATOM 1751 O O . ALA A 1 239 ? -0.251 4.16 -5.465 1 94.69 239 ALA A O 1
ATOM 1752 N N . GLY A 1 240 ? 1.103 5.918 -5.023 1 94.75 240 GLY A N 1
ATOM 1753 C CA . GLY A 1 240 ? 0.775 5.855 -3.607 1 94.75 240 GLY A CA 1
ATOM 1754 C C . GLY A 1 240 ? 1.42 4.68 -2.898 1 94.75 240 GLY A C 1
ATOM 1755 O O . GLY A 1 240 ? 0.907 4.203 -1.885 1 94.75 240 GLY A O 1
ATOM 1756 N N . GLN A 1 241 ? 2.527 4.195 -3.424 1 94.94 241 GLN A N 1
ATOM 1757 C CA . GLN A 1 241 ? 3.156 2.986 -2.902 1 94.94 241 GLN A CA 1
ATOM 1758 C C . GLN A 1 241 ? 4.477 3.307 -2.209 1 94.94 241 GLN A C 1
ATOM 1760 O O . GLN A 1 241 ? 5.184 2.402 -1.758 1 94.94 241 GLN A O 1
ATOM 1765 N N . LEU A 1 242 ? 4.812 4.574 -2.123 1 93.75 242 LEU A N 1
ATOM 1766 C CA . LEU A 1 242 ? 5.992 4.957 -1.354 1 93.75 242 LEU A CA 1
ATOM 1767 C C . LEU A 1 242 ? 5.648 5.121 0.124 1 93.75 242 LEU A C 1
ATOM 1769 O O . LEU A 1 242 ? 5.059 6.129 0.52 1 93.75 242 LEU A O 1
ATOM 1773 N N . ALA A 1 243 ? 6.074 4.148 0.894 1 94.12 243 ALA A N 1
ATOM 1774 C CA . ALA A 1 243 ? 5.816 4.215 2.33 1 94.12 243 ALA A CA 1
ATOM 1775 C C . ALA A 1 243 ? 6.738 5.223 3.008 1 94.12 243 ALA A C 1
ATOM 1777 O O . ALA A 1 243 ? 7.953 5.199 2.799 1 94.12 243 ALA A O 1
ATOM 1778 N N . SER A 1 244 ? 6.145 6.098 3.807 1 93.88 244 SER A N 1
ATOM 1779 C CA . SER A 1 244 ? 6.984 7.031 4.555 1 93.88 244 SER A CA 1
ATOM 1780 C C . SER A 1 244 ? 7.832 6.301 5.59 1 93.88 244 SER A C 1
ATOM 1782 O O . SER A 1 244 ? 8.992 6.664 5.82 1 93.88 244 SER A O 1
ATOM 1784 N N . LYS A 1 245 ? 7.281 5.301 6.215 1 95.31 245 LYS A N 1
ATOM 1785 C CA . LYS A 1 245 ? 8.016 4.457 7.156 1 95.31 245 LYS A CA 1
ATOM 1786 C C . LYS A 1 245 ? 8.445 3.148 6.504 1 95.31 245 LYS A C 1
ATOM 1788 O O . LYS A 1 245 ? 8.109 2.066 6.996 1 95.31 245 LYS A O 1
ATOM 1793 N N . MET A 1 246 ? 9.281 3.275 5.523 1 94.75 246 MET A N 1
ATOM 1794 C CA . MET A 1 246 ? 9.742 2.178 4.676 1 94.75 246 MET A CA 1
ATOM 1795 C C . MET A 1 246 ? 10.391 1.084 5.512 1 94.75 246 MET A C 1
ATOM 1797 O O . MET A 1 246 ? 10.398 -0.084 5.117 1 94.75 246 MET A O 1
ATOM 1801 N N . ARG A 1 247 ? 10.859 1.434 6.703 1 94.44 247 ARG A N 1
ATOM 1802 C CA . ARG A 1 247 ? 11.555 0.488 7.574 1 94.44 247 ARG A CA 1
ATOM 1803 C C . ARG A 1 247 ? 10.664 -0.715 7.883 1 94.44 247 ARG A C 1
ATOM 1805 O O . ARG A 1 247 ? 11.164 -1.829 8.055 1 94.44 247 ARG A O 1
ATOM 1812 N N . PHE A 1 248 ? 9.391 -0.494 7.961 1 96.06 248 PHE A N 1
ATOM 1813 C CA . PHE A 1 248 ? 8.5 -1.586 8.328 1 96.06 248 PHE A CA 1
ATOM 1814 C C . PHE A 1 248 ? 8.352 -2.576 7.18 1 96.06 248 PHE A C 1
ATOM 1816 O O . PHE A 1 248 ? 8.109 -3.764 7.406 1 96.06 248 PHE A O 1
ATOM 1823 N N . HIS A 1 249 ? 8.477 -2.139 5.949 1 96.69 249 HIS A N 1
ATOM 1824 C CA . HIS A 1 249 ? 8.555 -3.049 4.812 1 96.69 249 HIS A CA 1
ATOM 1825 C C . HIS A 1 249 ? 9.914 -3.734 4.746 1 96.69 249 HIS A C 1
ATOM 1827 O O . HIS A 1 249 ? 9.992 -4.961 4.652 1 96.69 249 HIS A O 1
ATOM 1833 N N . THR A 1 250 ? 10.961 -2.953 4.891 1 97.06 250 THR A N 1
ATOM 1834 C CA . THR A 1 250 ? 12.289 -3.475 4.602 1 97.06 250 THR A CA 1
ATOM 1835 C C . THR A 1 250 ? 12.781 -4.367 5.738 1 97.06 250 THR A C 1
ATOM 1837 O O . THR A 1 250 ? 13.578 -5.277 5.516 1 97.06 250 THR A O 1
ATOM 1840 N N . ALA A 1 251 ? 12.234 -4.098 6.977 1 97.19 251 ALA A N 1
ATOM 1841 C CA . ALA A 1 251 ? 12.531 -5.027 8.062 1 97.19 251 ALA A CA 1
ATOM 1842 C C . ALA A 1 251 ? 12.023 -6.434 7.738 1 97.19 251 ALA A C 1
ATOM 1844 O O . ALA A 1 251 ? 12.68 -7.426 8.062 1 97.19 251 ALA A O 1
ATOM 1845 N N . GLN A 1 252 ? 10.875 -6.508 7.156 1 98.19 252 GLN A N 1
ATOM 1846 C CA . GLN A 1 252 ? 10.328 -7.797 6.746 1 98.19 252 GLN A CA 1
ATOM 1847 C C . GLN A 1 252 ? 11.195 -8.453 5.68 1 98.19 252 GLN A C 1
ATOM 1849 O O . GLN A 1 252 ? 11.422 -9.664 5.723 1 98.19 252 GLN A O 1
ATOM 1854 N N . ILE A 1 253 ? 11.703 -7.672 4.711 1 98.12 253 ILE A N 1
ATOM 1855 C CA . ILE A 1 253 ? 12.516 -8.18 3.609 1 98.12 253 ILE A CA 1
ATOM 1856 C C . ILE A 1 253 ? 13.805 -8.789 4.156 1 98.12 253 ILE A C 1
ATOM 1858 O O . ILE A 1 253 ? 14.188 -9.898 3.777 1 98.12 253 ILE A O 1
ATOM 1862 N N . GLU A 1 254 ? 14.422 -8.086 5.055 1 96.88 254 GLU A N 1
ATOM 1863 C CA . GLU A 1 254 ? 15.664 -8.562 5.645 1 96.88 254 GLU A CA 1
ATOM 1864 C C . GLU A 1 254 ? 15.461 -9.883 6.375 1 96.88 254 GLU A C 1
ATOM 1866 O O . GLU A 1 254 ? 16.25 -10.82 6.203 1 96.88 254 GLU A O 1
ATOM 1871 N N . ALA A 1 255 ? 14.438 -9.922 7.211 1 97.94 255 ALA A N 1
ATOM 1872 C CA . ALA A 1 255 ? 14.156 -11.141 7.965 1 97.94 255 ALA A CA 1
ATOM 1873 C C . ALA A 1 255 ? 13.797 -12.289 7.027 1 97.94 255 ALA A C 1
ATOM 1875 O O . ALA A 1 255 ? 14.18 -13.438 7.27 1 97.94 255 ALA A O 1
ATOM 1876 N N . TYR A 1 256 ? 13.055 -12.031 5.973 1 98.44 256 TYR A N 1
ATOM 1877 C CA . TYR A 1 256 ? 12.609 -13.008 4.98 1 98.44 256 TYR A CA 1
ATOM 1878 C C . TYR A 1 256 ? 13.797 -13.688 4.312 1 98.44 256 TYR A C 1
ATOM 1880 O O . TYR A 1 256 ? 13.758 -14.891 4.039 1 98.44 256 TYR A O 1
ATOM 1888 N N . LEU A 1 257 ? 14.852 -12.914 4.082 1 98 257 LEU A N 1
ATOM 1889 C CA . LEU A 1 257 ? 16 -13.406 3.338 1 98 257 LEU A CA 1
ATOM 1890 C C . LEU A 1 257 ? 17.062 -13.984 4.281 1 98 257 LEU A C 1
ATOM 1892 O O . LEU A 1 257 ? 17.938 -14.727 3.852 1 98 257 LEU A O 1
ATOM 1896 N N . ALA A 1 258 ? 16.953 -13.617 5.531 1 96.31 258 ALA A N 1
ATOM 1897 C CA . ALA A 1 258 ? 17.953 -14.023 6.516 1 96.31 258 ALA A CA 1
ATOM 1898 C C . ALA A 1 258 ? 17.859 -15.516 6.801 1 96.31 258 ALA A C 1
ATOM 1900 O O . ALA A 1 258 ? 16.766 -16.062 6.918 1 96.31 258 ALA A O 1
ATOM 1901 N N . ASP A 1 259 ? 19 -16.188 6.789 1 96.38 259 ASP A N 1
ATOM 1902 C CA . ASP A 1 259 ? 19.156 -17.578 7.18 1 96.38 259 ASP A CA 1
ATOM 1903 C C . ASP A 1 259 ? 18.281 -18.5 6.332 1 96.38 259 ASP A C 1
ATOM 1905 O O . ASP A 1 259 ? 17.797 -19.516 6.816 1 96.38 259 ASP A O 1
ATOM 1909 N N . GLY A 1 260 ? 17.906 -18.047 5.195 1 97 260 GLY A N 1
ATOM 1910 C CA . GLY A 1 260 ? 17.188 -18.891 4.238 1 97 260 GLY A CA 1
ATOM 1911 C C . GLY A 1 260 ? 15.727 -19.078 4.602 1 97 260 GLY A C 1
ATOM 1912 O O . GLY A 1 260 ? 15.102 -20.062 4.176 1 97 260 GLY A O 1
ATOM 1913 N N . LEU A 1 261 ? 15.164 -18.203 5.371 1 98.38 261 LEU A N 1
ATOM 1914 C CA . LEU A 1 261 ? 13.773 -18.328 5.801 1 98.38 261 LEU A CA 1
ATOM 1915 C C . LEU A 1 261 ? 12.852 -18.5 4.605 1 98.38 261 LEU A C 1
ATOM 1917 O O . LEU A 1 261 ? 11.969 -19.359 4.613 1 98.38 261 LEU A O 1
ATOM 1921 N N . TRP A 1 262 ? 13.047 -17.672 3.564 1 98.44 262 TRP A N 1
ATOM 1922 C CA . TRP A 1 262 ? 12.172 -17.703 2.398 1 98.44 262 TRP A CA 1
ATOM 1923 C C . TRP A 1 262 ? 12.25 -19.062 1.698 1 98.44 262 TRP A C 1
ATOM 1925 O O . TRP A 1 262 ? 11.227 -19.594 1.272 1 98.44 262 TRP A O 1
ATOM 1935 N N . LEU A 1 263 ? 13.375 -19.672 1.653 1 98.69 263 LEU A N 1
ATOM 1936 C CA . LEU A 1 263 ? 13.555 -20.969 1.018 1 98.69 263 LEU A CA 1
ATOM 1937 C C . LEU A 1 263 ? 12.969 -22.078 1.881 1 98.69 263 LEU A C 1
ATOM 1939 O O . LEU A 1 263 ? 12.336 -23 1.365 1 98.69 263 LEU A O 1
ATOM 1943 N N . ARG A 1 264 ? 13.172 -21.984 3.182 1 98.62 264 ARG A N 1
ATOM 1944 C CA . ARG A 1 264 ? 12.609 -22.969 4.098 1 98.62 264 ARG A CA 1
ATOM 1945 C C . ARG A 1 264 ? 11.086 -22.969 4.031 1 98.62 264 ARG A C 1
ATOM 1947 O O . ARG A 1 264 ? 10.461 -24.031 3.973 1 98.62 264 ARG A O 1
ATOM 1954 N N . ASN A 1 265 ? 10.508 -21.781 4.07 1 98.75 265 ASN A N 1
ATOM 1955 C CA . ASN A 1 265 ? 9.055 -21.656 3.979 1 98.75 265 ASN A CA 1
ATOM 1956 C C . ASN A 1 265 ? 8.523 -22.266 2.686 1 98.75 265 ASN A C 1
ATOM 1958 O O . ASN A 1 265 ? 7.547 -23.016 2.705 1 98.75 265 ASN A O 1
ATOM 1962 N N . ALA A 1 266 ? 9.156 -21.938 1.569 1 98.75 266 ALA A N 1
ATOM 1963 C CA . ALA A 1 266 ? 8.719 -22.422 0.261 1 98.75 266 ALA A CA 1
ATOM 1964 C C . ALA A 1 266 ? 8.852 -23.938 0.157 1 98.75 266 ALA A C 1
ATOM 1966 O O . ALA A 1 266 ? 7.945 -24.609 -0.335 1 98.75 266 ALA A O 1
ATOM 1967 N N . ARG A 1 267 ? 9.992 -24.469 0.606 1 98.62 267 ARG A N 1
ATOM 1968 C CA . ARG A 1 267 ? 10.219 -25.922 0.572 1 98.62 267 ARG A CA 1
ATOM 1969 C C . ARG A 1 267 ? 9.164 -26.656 1.396 1 98.62 267 ARG A C 1
ATOM 1971 O O . ARG A 1 267 ? 8.664 -27.703 0.984 1 98.62 267 ARG A O 1
ATOM 1978 N N . TYR A 1 268 ? 8.914 -26.109 2.541 1 98.62 268 TYR A N 1
ATOM 1979 C CA . TYR A 1 268 ? 7.922 -26.703 3.436 1 98.62 268 TYR A CA 1
ATOM 1980 C C . TYR A 1 268 ? 6.543 -26.719 2.789 1 98.62 268 TYR A C 1
ATOM 1982 O O . TYR A 1 268 ? 5.879 -27.75 2.76 1 98.62 268 TYR A O 1
ATOM 1990 N N . ALA A 1 269 ? 6.102 -25.594 2.262 1 98.56 269 ALA A N 1
ATOM 1991 C CA . ALA A 1 269 ? 4.789 -25.484 1.633 1 98.56 269 ALA A CA 1
ATOM 1992 C C . ALA A 1 269 ? 4.676 -26.422 0.429 1 98.56 269 ALA A C 1
ATOM 1994 O O . ALA A 1 269 ? 3.652 -27.078 0.237 1 98.56 269 ALA A O 1
ATOM 1995 N N . ASN A 1 270 ? 5.727 -26.406 -0.438 1 98.69 270 ASN A N 1
ATOM 1996 C CA . ASN A 1 270 ? 5.766 -27.328 -1.566 1 98.69 270 ASN A CA 1
ATOM 1997 C C . ASN A 1 270 ? 5.656 -28.781 -1.105 1 98.69 270 ASN A C 1
ATOM 1999 O O . ASN A 1 270 ? 4.945 -29.578 -1.72 1 98.69 270 ASN A O 1
ATOM 2003 N N . GLY A 1 271 ? 6.391 -29.094 -0.047 1 98.44 271 GLY A N 1
ATOM 2004 C CA . GLY A 1 271 ? 6.359 -30.438 0.497 1 98.44 271 GLY A CA 1
ATOM 2005 C C . GLY A 1 271 ? 4.977 -30.859 0.96 1 98.44 271 GLY A C 1
ATOM 2006 O O . GLY A 1 271 ? 4.57 -32 0.755 1 98.44 271 GLY A O 1
ATOM 2007 N N . LEU A 1 272 ? 4.27 -29.969 1.6 1 98.25 272 LEU A N 1
ATOM 2008 C CA . LEU A 1 272 ? 2.914 -30.25 2.057 1 98.25 272 LEU A CA 1
ATOM 2009 C C . LEU A 1 272 ? 1.983 -30.5 0.875 1 98.25 272 LEU A C 1
ATOM 2011 O O . LEU A 1 272 ? 1.083 -31.344 0.957 1 98.25 272 LEU A O 1
ATOM 2015 N N . ALA A 1 273 ? 2.184 -29.734 -0.186 1 98.38 273 ALA A N 1
ATOM 2016 C CA . ALA A 1 273 ? 1.374 -29.953 -1.381 1 98.38 273 ALA A CA 1
ATOM 2017 C C . ALA A 1 273 ? 1.619 -31.344 -1.962 1 98.38 273 ALA A C 1
ATOM 2019 O O . ALA A 1 273 ? 0.682 -32 -2.402 1 98.38 273 ALA A O 1
ATOM 2020 N N . LEU A 1 274 ? 2.865 -31.75 -1.992 1 98.19 274 LEU A N 1
ATOM 2021 C CA . LEU A 1 274 ? 3.213 -33.094 -2.461 1 98.19 274 LEU A CA 1
ATOM 2022 C C . LEU A 1 274 ? 2.602 -34.156 -1.562 1 98.19 274 LEU A C 1
ATOM 2024 O O . LEU A 1 274 ? 2.098 -35.156 -2.049 1 98.19 274 LEU A O 1
ATOM 2028 N N . ARG A 1 275 ? 2.682 -33.938 -0.263 1 98 275 ARG A N 1
ATOM 2029 C CA . ARG A 1 275 ? 2.068 -34.844 0.699 1 98 275 ARG A CA 1
ATOM 2030 C C . ARG A 1 275 ? 0.566 -34.969 0.461 1 98 275 ARG A C 1
ATOM 2032 O O . ARG A 1 275 ? 0.011 -36.062 0.497 1 98 275 ARG A O 1
ATOM 2039 N N . LEU A 1 276 ? -0.05 -33.844 0.258 1 98.06 276 LEU A N 1
ATOM 2040 C CA . LEU A 1 276 ? -1.483 -33.781 -0.007 1 98.06 276 LEU A CA 1
ATOM 2041 C C . LEU A 1 276 ? -1.832 -34.594 -1.263 1 98.06 276 LEU A C 1
ATOM 2043 O O . LEU A 1 276 ? -2.787 -35.375 -1.263 1 98.06 276 LEU A O 1
ATOM 2047 N N . ALA A 1 277 ? -1.08 -34.344 -2.334 1 98.19 277 ALA A N 1
ATOM 2048 C CA . ALA A 1 277 ? -1.301 -35.062 -3.588 1 98.19 277 ALA A CA 1
ATOM 2049 C C . ALA A 1 277 ? -1.156 -36.562 -3.393 1 98.19 277 ALA A C 1
ATOM 2051 O O . ALA A 1 277 ? -1.981 -37.344 -3.881 1 98.19 277 ALA A O 1
ATOM 2052 N N . ALA A 1 278 ? -0.092 -37 -2.748 1 97.88 278 ALA A N 1
ATOM 2053 C CA . ALA A 1 278 ? 0.137 -38.406 -2.475 1 97.88 278 ALA A CA 1
ATOM 2054 C C . ALA A 1 278 ? -1.006 -39 -1.655 1 97.88 278 ALA A C 1
ATOM 2056 O O . ALA A 1 278 ? -1.455 -40.125 -1.921 1 97.88 278 ALA A O 1
ATOM 2057 N N . GLY A 1 279 ? -1.433 -38.25 -0.656 1 98 279 GLY A N 1
ATOM 2058 C CA . GLY A 1 279 ? -2.555 -38.688 0.161 1 98 279 GLY A CA 1
ATOM 2059 C C . GLY A 1 279 ? -3.834 -38.875 -0.632 1 98 279 GLY A C 1
ATOM 2060 O O . GLY A 1 279 ? -4.523 -39.875 -0.487 1 98 279 GLY A O 1
ATOM 2061 N N . LEU A 1 280 ? -4.172 -37.938 -1.442 1 97.75 280 LEU A N 1
ATOM 2062 C CA . LEU A 1 280 ? -5.398 -38 -2.23 1 97.75 280 LEU A CA 1
ATOM 2063 C C . LEU A 1 280 ? -5.344 -39.156 -3.234 1 97.75 280 LEU A C 1
ATOM 2065 O O . LEU A 1 280 ? -6.371 -39.75 -3.553 1 97.75 280 LEU A O 1
ATOM 2069 N N . ARG A 1 281 ? -4.148 -39.5 -3.746 1 96.94 281 ARG A N 1
ATOM 2070 C CA . ARG A 1 281 ? -3.984 -40.594 -4.68 1 96.94 281 ARG A CA 1
ATOM 2071 C C . ARG A 1 281 ? -4.18 -41.938 -3.982 1 96.94 281 ARG A C 1
ATOM 2073 O O . ARG A 1 281 ? -4.512 -42.938 -4.625 1 96.94 281 ARG A O 1
ATOM 2080 N N . SER A 1 282 ? -3.973 -41.875 -2.736 1 96 282 SER A N 1
ATOM 2081 C CA . SER A 1 282 ? -4.078 -43.125 -1.979 1 96 282 SER A CA 1
ATOM 2082 C C . SER A 1 282 ? -5.527 -43.438 -1.628 1 96 282 SER A C 1
ATOM 2084 O O . SER A 1 282 ? -5.836 -44.531 -1.174 1 96 282 SER A O 1
ATOM 2086 N N . VAL A 1 283 ? -6.387 -42.469 -1.839 1 94.62 283 VAL A N 1
ATOM 2087 C CA . VAL A 1 283 ? -7.816 -42.625 -1.583 1 94.62 283 VAL A CA 1
ATOM 2088 C C . VAL A 1 283 ? -8.555 -42.875 -2.896 1 94.62 283 VAL A C 1
ATOM 2090 O O . VAL A 1 283 ? -8.227 -42.25 -3.922 1 94.62 283 VAL A O 1
ATOM 2093 N N . SER A 1 284 ? -9.453 -43.844 -2.896 1 94.62 284 SER A N 1
ATOM 2094 C CA . SER A 1 284 ? -10.25 -44.094 -4.094 1 94.62 284 SER A CA 1
ATOM 2095 C C . SER A 1 284 ? -11.266 -42.969 -4.309 1 94.62 284 SER A C 1
ATOM 2097 O O . SER A 1 284 ? -11.938 -42.531 -3.363 1 94.62 284 SER A O 1
ATOM 2099 N N . GLY A 1 285 ? -11.281 -42.5 -5.57 1 95.19 285 GLY A N 1
ATOM 2100 C CA . GLY A 1 285 ? -12.297 -41.5 -5.871 1 95.19 285 GLY A CA 1
ATOM 2101 C C . GLY A 1 285 ? -11.727 -40.219 -6.422 1 95.19 285 GLY A C 1
ATOM 2102 O O . GLY A 1 285 ? -12.008 -39.844 -7.562 1 95.19 285 GLY A O 1
ATOM 2103 N N . PRO A 1 286 ? -10.906 -39.562 -5.586 1 96.06 286 PRO A N 1
ATOM 2104 C CA . PRO A 1 286 ? -10.328 -38.281 -6.07 1 96.06 286 PRO A CA 1
ATOM 2105 C C . PRO A 1 286 ? -9.438 -38.5 -7.293 1 96.06 286 PRO A C 1
ATOM 2107 O O . PRO A 1 286 ? -8.812 -39.531 -7.449 1 96.06 286 PRO A O 1
ATOM 2110 N N . GLU A 1 287 ? -9.422 -37.469 -8.094 1 96.69 287 GLU A N 1
ATOM 2111 C CA . GLU A 1 287 ? -8.5 -37.438 -9.227 1 96.69 287 GLU A CA 1
ATOM 2112 C C . GLU A 1 287 ? -7.551 -36.25 -9.117 1 96.69 287 GLU A C 1
ATOM 2114 O O . GLU A 1 287 ? -7.973 -35.094 -9.25 1 96.69 287 GLU A O 1
ATOM 2119 N N . VAL A 1 288 ? -6.359 -36.469 -8.867 1 96.06 288 VAL A N 1
ATOM 2120 C CA . VAL A 1 288 ? -5.344 -35.438 -8.891 1 96.06 288 VAL A CA 1
ATOM 2121 C C . VAL A 1 288 ? -5.051 -35.031 -10.328 1 96.06 288 VAL A C 1
ATOM 2123 O O . VAL A 1 288 ? -4.594 -35.844 -11.133 1 96.06 288 VAL A O 1
ATOM 2126 N N . LEU A 1 289 ? -5.324 -33.812 -10.711 1 91.44 289 LEU A N 1
ATOM 2127 C CA . LEU A 1 289 ? -5.254 -33.344 -12.094 1 91.44 289 LEU A CA 1
ATOM 2128 C C . LEU A 1 289 ? -3.812 -33.062 -12.492 1 91.44 289 LEU A C 1
ATOM 2130 O O . LEU A 1 289 ? -3.445 -33.188 -13.664 1 91.44 289 LEU A O 1
ATOM 2134 N N . GLN A 1 290 ? -3.047 -32.531 -11.562 1 85.88 290 GLN A N 1
ATOM 2135 C CA . GLN A 1 290 ? -1.66 -32.188 -11.828 1 85.88 290 GLN A CA 1
ATOM 2136 C C . GLN A 1 290 ? -0.783 -32.406 -10.602 1 85.88 290 GLN A C 1
ATOM 2138 O O . GLN A 1 290 ? -1.203 -32.125 -9.477 1 85.88 290 GLN A O 1
ATOM 2143 N N . ASP A 1 291 ? 0.373 -32.969 -10.984 1 90.44 291 ASP A N 1
ATOM 2144 C CA . ASP A 1 291 ? 1.336 -33.031 -9.891 1 90.44 291 ASP A CA 1
ATOM 2145 C C . ASP A 1 291 ? 1.774 -31.625 -9.469 1 90.44 291 ASP A C 1
ATOM 2147 O O . ASP A 1 291 ? 2.135 -30.797 -10.312 1 90.44 291 ASP A O 1
ATOM 2151 N N . PRO A 1 292 ? 1.729 -31.469 -8.203 1 96.38 292 PRO A N 1
ATOM 2152 C CA . PRO A 1 292 ? 2.143 -30.125 -7.785 1 96.38 292 PRO A CA 1
ATOM 2153 C C . PRO A 1 292 ? 3.631 -29.875 -8.008 1 96.38 292 PRO A C 1
ATOM 2155 O O . PRO A 1 292 ? 4.465 -30.703 -7.652 1 96.38 292 PRO A O 1
ATOM 2158 N N . GLU A 1 293 ? 3.996 -28.812 -8.641 1 97.81 293 GLU A N 1
ATOM 2159 C CA . GLU A 1 293 ? 5.375 -28.359 -8.812 1 97.81 293 GLU A CA 1
ATOM 2160 C C . GLU A 1 293 ? 5.707 -27.234 -7.832 1 97.81 293 GLU A C 1
ATOM 2162 O O . GLU A 1 293 ? 6.875 -26.906 -7.637 1 97.81 293 GLU A O 1
ATOM 2167 N N . ALA A 1 294 ? 4.656 -26.672 -7.238 1 98.06 294 ALA A N 1
ATOM 2168 C CA . ALA A 1 294 ? 4.73 -25.688 -6.168 1 98.06 294 ALA A CA 1
ATOM 2169 C C . ALA A 1 294 ? 3.742 -26 -5.055 1 98.06 294 ALA A C 1
ATOM 2171 O O . ALA A 1 294 ? 3.564 -27.172 -4.691 1 98.06 294 ALA A O 1
ATOM 2172 N N . ASN A 1 295 ? 3.121 -25.016 -4.461 1 98.44 295 ASN A N 1
ATOM 2173 C CA . ASN A 1 295 ? 2.27 -25.281 -3.305 1 98.44 295 ASN A CA 1
ATOM 2174 C C . ASN A 1 295 ? 0.791 -25.25 -3.678 1 98.44 295 ASN A C 1
ATOM 2176 O O . ASN A 1 295 ? -0.059 -24.953 -2.834 1 98.44 295 ASN A O 1
ATOM 2180 N N . ILE A 1 296 ? 0.467 -25.484 -4.965 1 97.94 296 ILE A N 1
ATOM 2181 C CA . ILE A 1 296 ? -0.899 -25.469 -5.477 1 97.94 296 ILE A CA 1
ATOM 2182 C C . ILE A 1 296 ? -1.247 -26.844 -6.051 1 97.94 296 ILE A C 1
ATOM 2184 O O . ILE A 1 296 ? -0.499 -27.391 -6.867 1 97.94 296 ILE A O 1
ATOM 2188 N N . LEU A 1 297 ? -2.367 -27.391 -5.648 1 97.31 297 LEU A N 1
ATOM 2189 C CA . LEU A 1 297 ? -2.838 -28.688 -6.137 1 97.31 297 LEU A CA 1
ATOM 2190 C C . LEU A 1 297 ? -4.246 -28.562 -6.711 1 97.31 297 LEU A C 1
ATOM 2192 O O . LEU A 1 297 ? -5.133 -27.984 -6.082 1 97.31 297 LEU A O 1
ATOM 2196 N N . PHE A 1 298 ? -4.418 -29.047 -7.859 1 96.31 298 PHE A N 1
ATOM 2197 C CA . PHE A 1 298 ? -5.742 -29.188 -8.453 1 96.31 298 PHE A CA 1
ATOM 2198 C C . PHE A 1 298 ? -6.191 -30.641 -8.445 1 96.31 298 PHE A C 1
ATOM 2200 O O . PHE A 1 298 ? -5.418 -31.531 -8.797 1 96.31 298 PHE A O 1
ATOM 2207 N N . CYS A 1 299 ? -7.406 -30.891 -8.094 1 96.62 299 CYS A N 1
ATOM 2208 C CA . CYS A 1 299 ? -7.996 -32.219 -8.117 1 96.62 299 CYS A CA 1
ATOM 2209 C C . CYS A 1 299 ? -9.477 -32.156 -8.461 1 96.62 299 CYS A C 1
ATOM 2211 O O . CYS A 1 299 ? -10.07 -31.078 -8.484 1 96.62 299 CYS A O 1
ATOM 2213 N N . ARG A 1 300 ? -9.992 -33.219 -8.828 1 97.31 300 ARG A N 1
ATOM 2214 C CA . ARG A 1 300 ? -11.422 -33.375 -9.062 1 97.31 300 ARG A CA 1
ATOM 2215 C C . ARG A 1 300 ? -12.078 -34.188 -7.957 1 97.31 300 ARG A C 1
ATOM 2217 O O . ARG A 1 300 ? -11.594 -35.281 -7.617 1 97.31 300 ARG A O 1
ATOM 2224 N N . LEU A 1 301 ? -13.094 -33.656 -7.375 1 97.31 301 LEU A N 1
ATOM 2225 C CA . LEU A 1 301 ? -13.898 -34.344 -6.363 1 97.31 301 LEU A CA 1
ATOM 2226 C C . LEU A 1 301 ? -15.367 -34.406 -6.793 1 97.31 301 LEU A C 1
ATOM 2228 O O . LEU A 1 301 ? -15.844 -33.562 -7.535 1 97.31 301 LEU A O 1
ATOM 2232 N N . ALA A 1 302 ? -16.047 -35.469 -6.363 1 96.69 302 ALA A N 1
ATOM 2233 C CA . ALA A 1 302 ? -17.484 -35.531 -6.594 1 96.69 302 ALA A CA 1
ATOM 2234 C C . ALA A 1 302 ? -18.219 -34.375 -5.914 1 96.69 302 ALA A C 1
ATOM 2236 O O . ALA A 1 302 ? -17.844 -33.969 -4.809 1 96.69 302 ALA A O 1
ATOM 2237 N N . PRO A 1 303 ? -19.266 -33.938 -6.555 1 96.38 303 PRO A N 1
ATOM 2238 C CA . PRO A 1 303 ? -20.016 -32.812 -5.992 1 96.38 303 PRO A CA 1
ATOM 2239 C C . PRO A 1 303 ? -20.484 -33.062 -4.562 1 96.38 303 PRO A C 1
ATOM 2241 O O . PRO A 1 303 ? -20.453 -32.156 -3.723 1 96.38 303 PRO A O 1
ATOM 2244 N N . ALA A 1 304 ? -20.922 -34.219 -4.324 1 96.56 304 ALA A N 1
ATOM 2245 C CA . ALA A 1 304 ? -21.406 -34.562 -2.99 1 96.56 304 ALA A CA 1
ATOM 2246 C C . ALA A 1 304 ? -20.281 -34.469 -1.96 1 96.56 304 ALA A C 1
ATOM 2248 O O . ALA A 1 304 ? -20.516 -34.094 -0.806 1 96.56 304 ALA A O 1
ATOM 2249 N N . VAL A 1 305 ? -19.094 -34.844 -2.365 1 97.44 305 VAL A N 1
ATOM 2250 C CA . VAL A 1 305 ? -17.938 -34.812 -1.479 1 97.44 305 VAL A CA 1
ATOM 2251 C C . VAL A 1 305 ? -17.578 -33.344 -1.177 1 97.44 305 VAL A C 1
ATOM 2253 O O . VAL A 1 305 ? -17.297 -33 -0.03 1 97.44 305 VAL A O 1
ATOM 2256 N N . ILE A 1 306 ? -17.547 -32.469 -2.16 1 97.75 306 ILE A N 1
ATOM 2257 C CA . ILE A 1 306 ? -17.297 -31.062 -1.984 1 97.75 306 ILE A CA 1
ATOM 2258 C C . ILE A 1 306 ? -18.281 -30.469 -0.972 1 97.75 306 ILE A C 1
ATOM 2260 O O . ILE A 1 306 ? -17.875 -29.797 -0.021 1 97.75 306 ILE A O 1
ATOM 2264 N N . LYS A 1 307 ? -19.547 -30.75 -1.171 1 96.75 307 LYS A N 1
ATOM 2265 C CA . LYS A 1 307 ? -20.594 -30.25 -0.288 1 96.75 307 LYS A CA 1
ATOM 2266 C C . LYS A 1 307 ? -20.359 -30.688 1.154 1 96.75 307 LYS A C 1
ATOM 2268 O O . LYS A 1 307 ? -20.484 -29.875 2.08 1 96.75 307 LYS A O 1
ATOM 2273 N N . GLU A 1 308 ? -20.062 -31.938 1.285 1 96.56 308 GLU A N 1
ATOM 2274 C CA . GLU A 1 308 ? -19.859 -32.5 2.625 1 96.56 308 GLU A CA 1
ATOM 2275 C C . GLU A 1 308 ? -18.641 -31.859 3.293 1 96.56 308 GLU A C 1
ATOM 2277 O O . GLU A 1 308 ? -18.656 -31.562 4.492 1 96.56 308 GLU A O 1
ATOM 2282 N N . LEU A 1 309 ? -17.547 -31.703 2.557 1 97.25 309 LEU A N 1
ATOM 2283 C CA . LEU A 1 309 ? -16.344 -31.094 3.104 1 97.25 309 LEU A CA 1
ATOM 2284 C C . LEU A 1 309 ? -16.609 -29.656 3.561 1 97.25 309 LEU A C 1
ATOM 2286 O O . LEU A 1 309 ? -16.141 -29.25 4.617 1 97.25 309 LEU A O 1
ATOM 2290 N N . LEU A 1 310 ? -17.312 -28.922 2.76 1 95.88 310 LEU A N 1
ATOM 2291 C CA . LEU A 1 310 ? -17.688 -27.562 3.129 1 95.88 310 LEU A CA 1
ATOM 2292 C C . LEU A 1 310 ? -18.531 -27.547 4.402 1 95.88 310 LEU A C 1
ATOM 2294 O O . LEU A 1 310 ? -18.344 -26.688 5.266 1 95.88 310 LEU A O 1
ATOM 2298 N N . CYS A 1 311 ? -19.422 -28.453 4.559 1 95.31 311 CYS A N 1
ATOM 2299 C CA . CYS A 1 311 ? -20.25 -28.578 5.75 1 95.31 311 CYS A CA 1
ATOM 2300 C C . CYS A 1 311 ? -19.406 -28.859 6.98 1 95.31 311 CYS A C 1
ATOM 2302 O O . CYS A 1 311 ? -19.734 -28.438 8.086 1 95.31 311 CYS A O 1
ATOM 2304 N N . GLN A 1 312 ? -18.328 -29.625 6.684 1 95 312 GLN A N 1
ATOM 2305 C CA . GLN A 1 312 ? -17.422 -29.969 7.777 1 95 312 GLN A CA 1
ATOM 2306 C C . GLN A 1 312 ? -16.531 -28.781 8.141 1 95 312 GLN A C 1
ATOM 2308 O O . GLN A 1 312 ? -15.734 -28.875 9.078 1 95 312 GLN A O 1
ATOM 2313 N N . GLY A 1 313 ? -16.594 -27.719 7.332 1 94.56 313 GLY A N 1
ATOM 2314 C CA . GLY A 1 313 ? -15.875 -26.5 7.684 1 94.56 313 GLY A CA 1
ATOM 2315 C C . GLY A 1 313 ? -14.617 -26.281 6.859 1 94.56 313 GLY A C 1
ATOM 2316 O O . GLY A 1 313 ? -13.875 -25.328 7.082 1 94.56 313 GLY A O 1
ATOM 2317 N N . TYR A 1 314 ? -14.328 -27.25 5.941 1 96.12 314 TYR A N 1
ATOM 2318 C CA . TYR A 1 314 ? -13.188 -27.031 5.07 1 96.12 314 TYR A CA 1
ATOM 2319 C C . TYR A 1 314 ? -13.453 -25.891 4.09 1 96.12 314 TYR A C 1
ATOM 2321 O O . TYR A 1 314 ? -14.594 -25.688 3.666 1 96.12 314 TYR A O 1
ATOM 2329 N N . GLN A 1 315 ? -12.406 -25.141 3.84 1 94.94 315 GLN A N 1
ATOM 2330 C CA . GLN A 1 315 ? -12.516 -24.016 2.926 1 94.94 315 GLN A CA 1
ATOM 2331 C C . GLN A 1 315 ? -11.508 -24.125 1.783 1 94.94 315 GLN A C 1
ATOM 2333 O O . GLN A 1 315 ? -10.312 -24.281 2.018 1 94.94 315 GLN A O 1
ATOM 2338 N N . PHE A 1 316 ? -11.984 -24.109 0.596 1 95.75 316 PHE A N 1
ATOM 2339 C CA . PHE A 1 316 ? -11.203 -24.156 -0.634 1 95.75 316 PHE A CA 1
ATOM 2340 C C . PHE A 1 316 ? -12.023 -23.656 -1.815 1 95.75 316 PHE A C 1
ATOM 2342 O O . PHE A 1 316 ? -13.25 -23.531 -1.72 1 95.75 316 PHE A O 1
ATOM 2349 N N . TYR A 1 317 ? -11.352 -23.266 -2.885 1 93.62 317 TYR A N 1
ATOM 2350 C CA . TYR A 1 317 ? -12.055 -22.859 -4.094 1 93.62 317 TYR A CA 1
ATOM 2351 C C . TYR A 1 317 ? -12.375 -24.062 -4.969 1 93.62 317 TYR A C 1
ATOM 2353 O O . TYR A 1 317 ? -11.555 -24.984 -5.094 1 93.62 317 TYR A O 1
ATOM 2361 N N . HIS A 1 318 ? -13.562 -24.047 -5.438 1 95.31 318 HIS A N 1
ATOM 2362 C CA . HIS A 1 318 ? -14.008 -25.156 -6.27 1 95.31 318 HIS A CA 1
ATOM 2363 C C . HIS A 1 318 ? -14.922 -24.672 -7.395 1 95.31 318 HIS A C 1
ATOM 2365 O O . HIS A 1 318 ? -15.453 -23.562 -7.336 1 95.31 318 HIS A O 1
ATOM 2371 N N . ASP A 1 319 ? -15.039 -25.375 -8.508 1 92.19 319 ASP A N 1
ATOM 2372 C CA . ASP A 1 319 ? -15.984 -25.234 -9.609 1 92.19 319 ASP A CA 1
ATOM 2373 C C . ASP A 1 319 ? -15.703 -23.953 -10.406 1 92.19 319 ASP A C 1
ATOM 2375 O O . ASP A 1 319 ? -16.5 -23.547 -11.25 1 92.19 319 ASP A O 1
ATOM 2379 N N . ARG A 1 320 ? -14.578 -23.328 -10.141 1 84.38 320 ARG A N 1
ATOM 2380 C CA . ARG A 1 320 ? -14.258 -22.094 -10.82 1 84.38 320 ARG A CA 1
ATOM 2381 C C . ARG A 1 320 ? -13.656 -22.359 -12.195 1 84.38 320 ARG A C 1
ATOM 2383 O O . ARG A 1 320 ? -13.734 -21.5 -13.086 1 84.38 320 ARG A O 1
ATOM 2390 N N . TRP A 1 321 ? -13.109 -23.453 -12.422 1 81.06 321 TRP A N 1
ATOM 2391 C CA . TRP A 1 321 ? -12.414 -23.812 -13.656 1 81.06 321 TRP A CA 1
ATOM 2392 C C . TRP A 1 321 ? -13.211 -24.859 -14.445 1 81.06 321 TRP A C 1
ATOM 2394 O O . TRP A 1 321 ? -13.398 -24.703 -15.656 1 81.06 321 TRP A O 1
ATOM 2404 N N . GLU A 1 322 ? -13.625 -25.844 -13.805 1 84.81 322 GLU A N 1
ATOM 2405 C CA . GLU A 1 322 ? -14.516 -26.906 -14.273 1 84.81 322 GLU A CA 1
ATOM 2406 C C . GLU A 1 322 ? -15.336 -27.484 -13.133 1 84.81 322 GLU A C 1
ATOM 2408 O O . GLU A 1 322 ? -14.93 -27.422 -11.969 1 84.81 322 GLU A O 1
ATOM 2413 N N . PRO A 1 323 ? -16.484 -27.875 -13.539 1 90.19 323 PRO A N 1
ATOM 2414 C CA . PRO A 1 323 ? -17.266 -28.531 -12.484 1 90.19 323 PRO A CA 1
ATOM 2415 C C . PRO A 1 323 ? -16.484 -29.625 -11.766 1 90.19 323 PRO A C 1
ATOM 2417 O O . PRO A 1 323 ? -15.836 -30.453 -12.414 1 90.19 323 PRO A O 1
ATOM 2420 N N . GLY A 1 324 ? -16.469 -29.578 -10.523 1 94.38 324 GLY A N 1
ATOM 2421 C CA . GLY A 1 324 ? -15.828 -30.594 -9.703 1 94.38 324 GLY A CA 1
ATOM 2422 C C . GLY A 1 324 ? -14.359 -30.328 -9.453 1 94.38 324 GLY A C 1
ATOM 2423 O O . GLY A 1 324 ? -13.727 -30.984 -8.633 1 94.38 324 GLY A O 1
ATOM 2424 N N . SER A 1 325 ? -13.789 -29.312 -10.125 1 94.75 325 SER A N 1
ATOM 2425 C CA . SER A 1 325 ? -12.383 -28.969 -9.938 1 94.75 325 SER A CA 1
ATOM 2426 C C . SER A 1 325 ? -12.172 -28.188 -8.648 1 94.75 325 SER A C 1
ATOM 2428 O O . SER A 1 325 ? -12.914 -27.25 -8.352 1 94.75 325 SER A O 1
ATOM 2430 N N . VAL A 1 326 ? -11.234 -28.656 -7.836 1 97 326 VAL A N 1
ATOM 2431 C CA . VAL A 1 326 ? -10.906 -28.047 -6.551 1 97 326 VAL A CA 1
ATOM 2432 C C . VAL A 1 326 ? -9.445 -27.609 -6.547 1 97 326 VAL A C 1
ATOM 2434 O O . VAL A 1 326 ? -8.562 -28.344 -7.004 1 97 326 VAL A O 1
ATOM 2437 N N . ARG A 1 327 ? -9.203 -26.422 -6.168 1 96.75 327 ARG A N 1
ATOM 2438 C CA . ARG A 1 327 ? -7.844 -25.953 -5.934 1 96.75 327 ARG A CA 1
ATOM 2439 C C . ARG A 1 327 ? -7.523 -25.938 -4.441 1 96.75 327 ARG A C 1
ATOM 2441 O O . ARG A 1 327 ? -8.266 -25.344 -3.65 1 96.75 327 ARG A O 1
ATOM 2448 N N . LEU A 1 328 ? -6.52 -26.594 -4.066 1 97.69 328 LEU A N 1
ATOM 2449 C CA . LEU A 1 328 ? -6.023 -26.625 -2.695 1 97.69 328 LEU A CA 1
ATOM 2450 C C . LEU A 1 328 ? -4.637 -25.984 -2.607 1 97.69 328 LEU A C 1
ATOM 2452 O O . LEU A 1 328 ? -3.723 -26.391 -3.334 1 97.69 328 LEU A O 1
ATOM 2456 N N . VAL A 1 329 ? -4.48 -25.031 -1.715 1 97.62 329 VAL A N 1
ATOM 2457 C CA . VAL A 1 329 ? -3.213 -24.328 -1.566 1 97.62 329 VAL A CA 1
ATOM 2458 C C . VAL A 1 329 ? -2.646 -24.562 -0.169 1 97.62 329 VAL A C 1
ATOM 2460 O O . VAL A 1 329 ? -3.344 -24.375 0.832 1 97.62 329 VAL A O 1
ATOM 2463 N N . THR A 1 330 ? -1.412 -25.047 -0.103 1 97.75 330 THR A N 1
ATOM 2464 C CA . THR A 1 330 ? -0.711 -25.188 1.168 1 97.75 330 THR A CA 1
ATOM 2465 C C . THR A 1 330 ? 0.217 -24.016 1.412 1 97.75 330 THR A C 1
ATOM 2467 O O . THR A 1 330 ? 0.649 -23.344 0.467 1 97.75 330 THR A O 1
ATOM 2470 N N . SER A 1 331 ? 0.458 -23.734 2.615 1 96.81 331 SER A N 1
ATOM 2471 C CA . SER A 1 331 ? 1.296 -22.594 2.98 1 96.81 331 SER A CA 1
ATOM 2472 C C . SER A 1 331 ? 2.332 -22.984 4.031 1 96.81 331 SER A C 1
ATOM 2474 O O . SER A 1 331 ? 2.307 -24.109 4.551 1 96.81 331 SER A O 1
ATOM 2476 N N . PHE A 1 332 ? 3.201 -22.031 4.359 1 96.31 332 PHE A N 1
ATOM 2477 C CA . PHE A 1 332 ? 4.27 -22.203 5.34 1 96.31 332 PHE A CA 1
ATOM 2478 C C . PHE A 1 332 ? 3.691 -22.438 6.73 1 96.31 332 PHE A C 1
ATOM 2480 O O . PHE A 1 332 ? 4.402 -22.859 7.641 1 96.31 332 PHE A O 1
ATOM 2487 N N . SER A 1 333 ? 2.414 -22.219 6.887 1 95 333 SER A N 1
ATOM 2488 C CA . SER A 1 333 ? 1.846 -22.25 8.227 1 95 333 SER A CA 1
ATOM 2489 C C . SER A 1 333 ? 0.92 -23.453 8.414 1 95 333 SER A C 1
ATOM 2491 O O . SER A 1 333 ? 0.355 -23.641 9.492 1 95 333 SER A O 1
ATOM 2493 N N . HIS A 1 334 ? 0.683 -24.266 7.414 1 95.81 334 HIS A N 1
ATOM 2494 C CA . HIS A 1 334 ? -0.077 -25.5 7.57 1 95.81 334 HIS A CA 1
ATOM 2495 C C . HIS A 1 334 ? 0.734 -26.562 8.312 1 95.81 334 HIS A C 1
ATOM 2497 O O . HIS A 1 334 ? 1.965 -26.484 8.352 1 95.81 334 HIS A O 1
ATOM 2503 N N . SER A 1 335 ? 0.017 -27.406 8.891 1 95.75 335 SER A N 1
ATOM 2504 C CA . SER A 1 335 ? 0.694 -28.547 9.5 1 95.75 335 SER A CA 1
ATOM 2505 C C . SER A 1 335 ? 0.49 -29.828 8.68 1 95.75 335 SER A C 1
ATOM 2507 O O . SER A 1 335 ? -0.5 -29.953 7.957 1 95.75 335 SER A O 1
ATOM 2509 N N . PRO A 1 336 ? 1.514 -30.75 8.805 1 97.12 336 PRO A N 1
ATOM 2510 C CA . PRO A 1 336 ? 1.293 -32.031 8.156 1 97.12 336 PRO A CA 1
ATOM 2511 C C . PRO A 1 336 ? 0.002 -32.719 8.609 1 97.12 336 PRO A C 1
ATOM 2513 O O . PRO A 1 336 ? -0.683 -33.344 7.805 1 97.12 336 PRO A O 1
ATOM 2516 N N . SER A 1 337 ? -0.324 -32.5 9.875 1 96.75 337 SER A N 1
ATOM 2517 C CA . SER A 1 337 ? -1.531 -33.094 10.414 1 96.75 337 SER A CA 1
ATOM 2518 C C . SER A 1 337 ? -2.783 -32.562 9.742 1 96.75 337 SER A C 1
ATOM 2520 O O . SER A 1 337 ? -3.742 -33.281 9.5 1 96.75 337 SER A O 1
ATOM 2522 N N . SER A 1 338 ? -2.775 -31.25 9.484 1 95.88 338 SER A N 1
ATOM 2523 C CA . SER A 1 338 ? -3.934 -30.656 8.828 1 95.88 338 SER A CA 1
ATOM 2524 C C . SER A 1 338 ? -4.113 -31.203 7.418 1 95.88 338 SER A C 1
ATOM 2526 O O . SER A 1 338 ? -5.242 -31.391 6.957 1 95.88 338 SER A O 1
ATOM 2528 N N . VAL A 1 339 ? -3.035 -31.484 6.738 1 97.5 339 VAL A N 1
ATOM 2529 C CA . VAL A 1 339 ? -3.064 -32.062 5.402 1 97.5 339 VAL A CA 1
ATOM 2530 C C . VAL A 1 339 ? -3.6 -33.5 5.473 1 97.5 339 VAL A C 1
ATOM 2532 O O . VAL A 1 339 ? -4.477 -33.875 4.691 1 97.5 339 VAL A O 1
ATOM 2535 N N . ASP A 1 340 ? -3.107 -34.219 6.461 1 97.69 340 ASP A N 1
ATOM 2536 C CA . ASP A 1 340 ? -3.549 -35.625 6.633 1 97.69 340 ASP A CA 1
ATOM 2537 C C . ASP A 1 340 ? -5.035 -35.688 6.973 1 97.69 340 ASP A C 1
ATOM 2539 O O . ASP A 1 340 ? -5.742 -36.562 6.52 1 97.69 340 ASP A O 1
ATOM 2543 N N . GLU A 1 341 ? -5.418 -34.75 7.766 1 97.5 341 GLU A N 1
ATOM 2544 C CA . GLU A 1 341 ? -6.82 -34.719 8.172 1 97.5 341 GLU A CA 1
ATOM 2545 C C . GLU A 1 341 ? -7.727 -34.438 6.977 1 97.5 341 GLU A C 1
ATOM 2547 O O . GLU A 1 341 ? -8.828 -34.969 6.883 1 97.5 341 GLU A O 1
ATOM 2552 N N . LEU A 1 342 ? -7.289 -33.562 6.109 1 97.69 342 LEU A N 1
ATOM 2553 C CA . LEU A 1 342 ? -8.062 -33.281 4.902 1 97.69 342 LEU A CA 1
ATOM 2554 C C . LEU A 1 342 ? -8.172 -34.531 4.039 1 97.69 342 LEU A C 1
ATOM 2556 O O . LEU A 1 342 ? -9.242 -34.875 3.529 1 97.69 342 LEU A O 1
ATOM 2560 N N . VAL A 1 343 ? -7.062 -35.25 3.871 1 98.06 343 VAL A N 1
ATOM 2561 C CA . VAL A 1 343 ? -7.039 -36.469 3.076 1 98.06 343 VAL A CA 1
ATOM 2562 C C . VAL A 1 343 ? -8.008 -37.5 3.674 1 98.06 343 VAL A C 1
ATOM 2564 O O . VAL A 1 343 ? -8.781 -38.125 2.949 1 98.06 343 VAL A O 1
ATOM 2567 N N . ALA A 1 344 ? -7.949 -37.625 4.973 1 97.69 344 ALA A N 1
ATOM 2568 C CA . ALA A 1 344 ? -8.836 -38.562 5.668 1 97.69 344 ALA A CA 1
ATOM 2569 C C . ALA A 1 344 ? -10.297 -38.188 5.473 1 97.69 344 ALA A C 1
ATOM 2571 O O . ALA A 1 344 ? -11.156 -39.031 5.293 1 97.69 344 ALA A O 1
ATOM 2572 N N . ALA A 1 345 ? -10.531 -36.906 5.598 1 97.62 345 ALA A N 1
ATOM 2573 C CA . ALA A 1 345 ? -11.898 -36.406 5.418 1 97.62 345 ALA A CA 1
ATOM 2574 C C . ALA A 1 345 ? -12.414 -36.719 4.016 1 97.62 345 ALA A C 1
ATOM 2576 O O . ALA A 1 345 ? -13.555 -37.125 3.846 1 97.62 345 ALA A O 1
ATOM 2577 N N . VAL A 1 346 ? -11.586 -36.5 3.027 1 97.81 346 VAL A N 1
ATOM 2578 C CA . VAL A 1 346 ? -11.953 -36.812 1.646 1 97.81 346 VAL A CA 1
ATOM 2579 C C . VAL A 1 346 ? -12.25 -38.312 1.497 1 97.81 346 VAL A C 1
ATOM 2581 O O . VAL A 1 346 ? -13.266 -38.688 0.917 1 97.81 346 VAL A O 1
ATOM 2584 N N . GLY A 1 347 ? -11.383 -39.125 2.012 1 96.94 347 GLY A N 1
ATOM 2585 C CA . GLY A 1 347 ? -11.586 -40.562 1.962 1 96.94 347 GLY A CA 1
ATOM 2586 C C . GLY A 1 347 ? -12.875 -41 2.619 1 96.94 347 GLY A C 1
ATOM 2587 O O . GLY A 1 347 ? -13.602 -41.844 2.078 1 96.94 347 GLY A O 1
ATOM 2588 N N . SER A 1 348 ? -13.078 -40.438 3.768 1 96.81 348 SER A N 1
ATOM 2589 C CA . SER A 1 348 ? -14.305 -40.75 4.496 1 96.81 348 SER A CA 1
ATOM 2590 C C . SER A 1 348 ? -15.539 -40.375 3.689 1 96.81 348 SER A C 1
ATOM 2592 O O . SER A 1 348 ? -16.562 -41.062 3.766 1 96.81 348 SER A O 1
ATOM 2594 N N . CYS A 1 349 ? -15.508 -39.219 3.076 1 96.5 349 CYS A N 1
ATOM 2595 C CA . CYS A 1 349 ? -16.641 -38.781 2.275 1 96.5 349 CYS A CA 1
ATOM 2596 C C . CYS A 1 349 ? -16.891 -39.719 1.105 1 96.5 349 CYS A C 1
ATOM 2598 O O . CYS A 1 349 ? -18.031 -40.031 0.776 1 96.5 349 CYS A O 1
ATOM 2600 N N . TYR A 1 350 ? -15.836 -40.188 0.469 1 95.44 350 TYR A N 1
ATOM 2601 C CA . TYR A 1 350 ? -15.984 -41.094 -0.664 1 95.44 350 TYR A CA 1
ATOM 2602 C C . TYR A 1 350 ? -16.453 -42.469 -0.205 1 95.44 350 TYR A C 1
ATOM 2604 O O . TYR A 1 350 ? -17.203 -43.156 -0.918 1 95.44 350 TYR A O 1
ATOM 2612 N N . SER A 1 351 ? -16.047 -42.844 0.979 1 92.31 351 SER A N 1
ATOM 2613 C CA . SER A 1 351 ? -16.5 -44.125 1.503 1 92.31 351 SER A CA 1
ATOM 2614 C C . SER A 1 351 ? -18 -44.125 1.777 1 92.31 351 SER A C 1
ATOM 2616 O O . SER A 1 351 ? -18.625 -45.188 1.822 1 92.31 351 SER A O 1
ATOM 2618 N N . LYS A 1 352 ? -18.594 -43.031 2.072 1 88.62 352 LYS A N 1
ATOM 2619 C CA . LYS A 1 352 ? -20.016 -42.906 2.363 1 88.62 352 LYS A CA 1
ATOM 2620 C C . LYS A 1 352 ? -20.844 -42.875 1.078 1 88.62 352 LYS A C 1
ATOM 2622 O O . LYS A 1 352 ? -22.062 -43.062 1.104 1 88.62 352 LYS A O 1
ATOM 2627 N N . LEU A 1 353 ? -20.156 -42.5 -0.068 1 86.56 353 LEU A N 1
ATOM 2628 C CA . LEU A 1 353 ? -20.844 -42.469 -1.353 1 86.56 353 LEU A CA 1
ATOM 2629 C C . LEU A 1 353 ? -21.016 -43.875 -1.915 1 86.56 353 LEU A C 1
ATOM 2631 O O . LEU A 1 353 ? -21.891 -44.125 -2.734 1 86.56 353 LEU A O 1
ATOM 2635 N N . LEU A 1 354 ? -20.188 -44.812 -1.496 1 69.88 354 LEU A N 1
ATOM 2636 C CA . LEU A 1 354 ? -20.312 -46.188 -1.928 1 69.88 354 LEU A CA 1
ATOM 2637 C C . LEU A 1 354 ? -21.297 -46.938 -1.047 1 69.88 354 LEU A C 1
ATOM 2639 O O . LEU A 1 354 ? -21.375 -46.719 0.159 1 69.88 354 LEU A O 1
ATOM 2643 N N . MET B 1 1 ? 26.469 14.188 1.053 1 26.69 1 MET B N 1
ATOM 2644 C CA . MET B 1 1 ? 25.156 13.875 1.644 1 26.69 1 MET B CA 1
ATOM 2645 C C . MET B 1 1 ? 25.328 13.305 3.049 1 26.69 1 MET B C 1
ATOM 2647 O O . MET B 1 1 ? 25.922 12.234 3.225 1 26.69 1 MET B O 1
ATOM 2651 N N . GLY B 1 2 ? 25.453 14.125 3.98 1 36.62 2 GLY B N 1
ATOM 2652 C CA . GLY B 1 2 ? 25.891 13.773 5.32 1 36.62 2 GLY B CA 1
ATOM 2653 C C . GLY B 1 2 ? 25.156 12.57 5.891 1 36.62 2 GLY B C 1
ATOM 2654 O O . GLY B 1 2 ? 24.078 12.211 5.406 1 36.62 2 GLY B O 1
ATOM 2655 N N . SER B 1 3 ? 25.734 11.82 6.773 1 42.91 3 SER B N 1
ATOM 2656 C CA . SER B 1 3 ? 25.234 10.633 7.457 1 42.91 3 SER B CA 1
ATOM 2657 C C . SER B 1 3 ? 23.828 10.852 8 1 42.91 3 SER B C 1
ATOM 2659 O O . SER B 1 3 ? 23.625 11.688 8.891 1 42.91 3 SER B O 1
ATOM 2661 N N . LEU B 1 4 ? 22.75 10.797 7.137 1 55.56 4 LEU B N 1
ATOM 2662 C CA . LEU B 1 4 ? 21.344 11.031 7.438 1 55.56 4 LEU B CA 1
ATOM 2663 C C . LEU B 1 4 ? 20.875 10.156 8.594 1 55.56 4 LEU B C 1
ATOM 2665 O O . LEU B 1 4 ? 19.719 9.727 8.633 1 55.56 4 LEU B O 1
ATOM 2669 N N . ILE B 1 5 ? 21.844 9.625 9.461 1 58.41 5 ILE B N 1
ATOM 2670 C CA . ILE B 1 5 ? 21.422 8.859 10.617 1 58.41 5 ILE B CA 1
ATOM 2671 C C . ILE B 1 5 ? 20.891 9.812 11.695 1 58.41 5 ILE B C 1
ATOM 2673 O O . ILE B 1 5 ? 21.625 10.68 12.172 1 58.41 5 ILE B O 1
ATOM 2677 N N . PRO B 1 6 ? 19.672 9.609 11.938 1 65.88 6 PRO B N 1
ATOM 2678 C CA . PRO B 1 6 ? 19.141 10.523 12.938 1 65.88 6 PRO B CA 1
ATOM 2679 C C . PRO B 1 6 ? 19.766 10.312 14.32 1 65.88 6 PRO B C 1
ATOM 2681 O O . PRO B 1 6 ? 20.031 9.172 14.711 1 65.88 6 PRO B O 1
ATOM 2684 N N . THR B 1 7 ? 20.266 11.328 14.898 1 71.81 7 THR B N 1
ATOM 2685 C CA . THR B 1 7 ? 20.672 11.305 16.297 1 71.81 7 THR B CA 1
ATOM 2686 C C . THR B 1 7 ? 19.453 11.273 17.219 1 71.81 7 THR B C 1
ATOM 2688 O O . THR B 1 7 ? 18.516 12.039 17.047 1 71.81 7 THR B O 1
ATOM 2691 N N . PRO B 1 8 ? 19.547 10.305 18.062 1 75.88 8 PRO B N 1
ATOM 2692 C CA . PRO B 1 8 ? 18.375 10.195 18.938 1 75.88 8 PRO B CA 1
ATOM 2693 C C . PRO B 1 8 ? 18 11.531 19.578 1 75.88 8 PRO B C 1
ATOM 2695 O O . PRO B 1 8 ? 18.859 12.242 20.109 1 75.88 8 PRO B O 1
ATOM 2698 N N . GLY B 1 9 ? 16.828 11.922 19.328 1 84.31 9 GLY B N 1
ATOM 2699 C CA . GLY B 1 9 ? 16.266 13.094 20 1 84.31 9 GLY B CA 1
ATOM 2700 C C . GLY B 1 9 ? 16.516 14.383 19.234 1 84.31 9 GLY B C 1
ATOM 2701 O O . GLY B 1 9 ? 16.031 15.445 19.641 1 84.31 9 GLY B O 1
ATOM 2702 N N . ARG B 1 10 ? 17.109 14.328 18.109 1 93.19 10 ARG B N 1
ATOM 2703 C CA . ARG B 1 10 ? 17.484 15.578 17.453 1 93.19 10 ARG B CA 1
ATOM 2704 C C . ARG B 1 10 ? 16.812 15.695 16.078 1 93.19 10 ARG B C 1
ATOM 2706 O O . ARG B 1 10 ? 17.172 16.562 15.281 1 93.19 10 ARG B O 1
ATOM 2713 N N . CYS B 1 11 ? 15.898 14.789 15.859 1 94.38 11 CYS B N 1
ATOM 2714 C CA . CYS B 1 11 ? 15.242 14.852 14.562 1 94.38 11 CYS B CA 1
ATOM 2715 C C . CYS B 1 11 ? 13.836 15.43 14.688 1 94.38 11 CYS B C 1
ATOM 2717 O O . CYS B 1 11 ? 12.984 14.844 15.359 1 94.38 11 CYS B O 1
ATOM 2719 N N . PHE B 1 12 ? 13.664 16.594 14.031 1 96.69 12 PHE B N 1
ATOM 2720 C CA . PHE B 1 12 ? 12.375 17.281 14.07 1 96.69 12 PHE B CA 1
ATOM 2721 C C . PHE B 1 12 ? 11.852 17.516 12.656 1 96.69 12 PHE B C 1
ATOM 2723 O O . PHE B 1 12 ? 11.125 18.484 12.422 1 96.69 12 PHE B O 1
ATOM 2730 N N . MET B 1 13 ? 12.242 16.641 11.711 1 93.62 13 MET B N 1
ATOM 2731 C CA . MET B 1 13 ? 11.93 16.812 10.297 1 93.62 13 MET B CA 1
ATOM 2732 C C . MET B 1 13 ? 10.453 16.531 10.031 1 93.62 13 MET B C 1
ATOM 2734 O O . MET B 1 13 ? 9.82 17.219 9.234 1 93.62 13 MET B O 1
ATOM 2738 N N . SER B 1 14 ? 9.961 15.445 10.602 1 93.88 14 SER B N 1
ATOM 2739 C CA . SER B 1 14 ? 8.602 14.961 10.352 1 93.88 14 SER B CA 1
ATOM 2740 C C . SER B 1 14 ? 8.188 13.93 11.391 1 93.88 14 SER B C 1
ATOM 2742 O O . SER B 1 14 ? 9.031 13.344 12.07 1 93.88 14 SER B O 1
ATOM 2744 N N . ASP B 1 15 ? 6.891 13.727 11.469 1 94.62 15 ASP B N 1
ATOM 2745 C CA . ASP B 1 15 ? 6.387 12.672 12.344 1 94.62 15 ASP B CA 1
ATOM 2746 C C . ASP B 1 15 ? 6.664 11.289 11.75 1 94.62 15 ASP B C 1
ATOM 2748 O O . ASP B 1 15 ? 6.594 10.281 12.453 1 94.62 15 ASP B O 1
ATOM 2752 N N . ASN B 1 16 ? 7.027 11.195 10.5 1 93.25 16 ASN B N 1
ATOM 2753 C CA . ASN B 1 16 ? 7.293 9.93 9.82 1 93.25 16 ASN B CA 1
ATOM 2754 C C . ASN B 1 16 ? 8.602 9.305 10.297 1 93.25 16 ASN B C 1
ATOM 2756 O O . ASN B 1 16 ? 8.859 8.125 10.039 1 93.25 16 ASN B O 1
ATOM 2760 N N . ILE B 1 17 ? 9.383 10.016 11.055 1 93.12 17 ILE B N 1
ATOM 2761 C CA . ILE B 1 17 ? 10.656 9.492 11.539 1 93.12 17 ILE B CA 1
ATOM 2762 C C . ILE B 1 17 ? 10.398 8.539 12.711 1 93.12 17 ILE B C 1
ATOM 2764 O O . ILE B 1 17 ? 11.258 7.719 13.047 1 93.12 17 ILE B O 1
ATOM 2768 N N . ALA B 1 18 ? 9.25 8.742 13.312 1 93.75 18 ALA B N 1
ATOM 2769 C CA . ALA B 1 18 ? 8.914 7.961 14.5 1 93.75 18 ALA B CA 1
ATOM 2770 C C . ALA B 1 18 ? 8.539 6.527 14.133 1 93.75 18 ALA B C 1
ATOM 2772 O O . ALA B 1 18 ? 8.078 6.27 13.023 1 93.75 18 ALA B O 1
ATOM 2773 N N . GLY B 1 19 ? 8.836 5.625 15.07 1 94.31 19 GLY B N 1
ATOM 2774 C CA . GLY B 1 19 ? 8.367 4.258 14.906 1 94.31 19 GLY B CA 1
ATOM 2775 C C . GLY B 1 19 ? 6.863 4.125 15.062 1 94.31 19 GLY B C 1
ATOM 2776 O O . GLY B 1 19 ? 6.098 4.844 14.422 1 94.31 19 GLY B O 1
ATOM 2777 N N . ALA B 1 20 ? 6.488 3.127 15.875 1 97.38 20 ALA B N 1
ATOM 2778 C CA . ALA B 1 20 ? 5.07 2.887 16.109 1 97.38 20 ALA B CA 1
ATOM 2779 C C . ALA B 1 20 ? 4.773 2.826 17.609 1 97.38 20 ALA B C 1
ATOM 2781 O O . ALA B 1 20 ? 5.656 2.512 18.422 1 97.38 20 ALA B O 1
ATOM 2782 N N . SER B 1 21 ? 3.521 3.172 18.016 1 97.94 21 SER B N 1
ATOM 2783 C CA . SER B 1 21 ? 3.096 3.031 19.406 1 97.94 21 SER B CA 1
ATOM 2784 C C . SER B 1 21 ? 3.154 1.574 19.859 1 97.94 21 SER B C 1
ATOM 2786 O O . SER B 1 21 ? 2.789 0.67 19.094 1 97.94 21 SER B O 1
ATOM 2788 N N . PRO B 1 22 ? 3.605 1.389 21.094 1 97.56 22 PRO B N 1
ATOM 2789 C CA . PRO B 1 22 ? 3.715 0.018 21.594 1 97.56 22 PRO B CA 1
ATOM 2790 C C . PRO B 1 22 ? 2.393 -0.744 21.516 1 97.56 22 PRO B C 1
ATOM 2792 O O . PRO B 1 22 ? 2.385 -1.949 21.25 1 97.56 22 PRO B O 1
ATOM 2795 N N . GLU B 1 23 ? 1.28 -0.078 21.797 1 97.88 23 GLU B N 1
ATOM 2796 C CA . GLU B 1 23 ? -0.033 -0.712 21.734 1 97.88 23 GLU B CA 1
ATOM 2797 C C . GLU B 1 23 ? -0.307 -1.272 20.344 1 97.88 23 GLU B C 1
ATOM 2799 O O . GLU B 1 23 ? -0.875 -2.357 20.203 1 97.88 23 GLU B O 1
ATOM 2804 N N . ILE B 1 24 ? 0.123 -0.518 19.359 1 97.94 24 ILE B N 1
ATOM 2805 C CA . ILE B 1 24 ? -0.096 -0.918 17.984 1 97.94 24 ILE B CA 1
ATOM 2806 C C . ILE B 1 24 ? 0.832 -2.078 17.625 1 97.94 24 ILE B C 1
ATOM 2808 O O . ILE B 1 24 ? 0.422 -3.023 16.938 1 97.94 24 ILE B O 1
ATOM 2812 N N . VAL B 1 25 ? 2.084 -2.045 18.047 1 97.81 25 VAL B N 1
ATOM 2813 C CA . VAL B 1 25 ? 3.023 -3.143 17.844 1 97.81 25 VAL B CA 1
ATOM 2814 C C . VAL B 1 25 ? 2.447 -4.438 18.406 1 97.81 25 VAL B C 1
ATOM 2816 O O . VAL B 1 25 ? 2.461 -5.473 17.734 1 97.81 25 VAL B O 1
ATOM 2819 N N . GLN B 1 26 ? 1.93 -4.359 19.562 1 97.56 26 GLN B N 1
ATOM 2820 C CA . GLN B 1 26 ? 1.358 -5.531 20.219 1 97.56 26 GLN B CA 1
ATOM 2821 C C . GLN B 1 26 ? 0.174 -6.082 19.422 1 97.56 26 GLN B C 1
ATOM 2823 O O . GLN B 1 26 ? -0.003 -7.297 19.328 1 97.56 26 GLN B O 1
ATOM 2828 N N . ALA B 1 27 ? -0.651 -5.211 18.969 1 97.38 27 ALA B N 1
ATOM 2829 C CA . ALA B 1 27 ? -1.812 -5.633 18.188 1 97.38 27 ALA B CA 1
ATOM 2830 C C . ALA B 1 27 ? -1.385 -6.375 16.922 1 97.38 27 ALA B C 1
ATOM 2832 O O . ALA B 1 27 ? -2.02 -7.355 16.531 1 97.38 27 ALA B O 1
ATOM 2833 N N . VAL B 1 28 ? -0.359 -5.887 16.266 1 96.56 28 VAL B N 1
ATOM 2834 C CA . VAL B 1 28 ? 0.138 -6.516 15.047 1 96.56 28 VAL B CA 1
ATOM 2835 C C . VAL B 1 28 ? 0.71 -7.895 15.367 1 96.56 28 VAL B C 1
ATOM 2837 O O . VAL B 1 28 ? 0.487 -8.852 14.625 1 96.56 28 VAL B O 1
ATOM 2840 N N . VAL B 1 29 ? 1.446 -8.008 16.469 1 96.81 29 VAL B N 1
ATOM 2841 C CA . VAL B 1 29 ? 1.991 -9.289 16.906 1 96.81 29 VAL B CA 1
ATOM 2842 C C . VAL B 1 29 ? 0.855 -10.281 17.141 1 96.81 29 VAL B C 1
ATOM 2844 O O . VAL B 1 29 ? 0.934 -11.43 16.703 1 96.81 29 VAL B O 1
ATOM 2847 N N . ALA B 1 30 ? -0.164 -9.805 17.781 1 95.44 30 ALA B N 1
ATOM 2848 C CA . ALA B 1 30 ? -1.302 -10.664 18.094 1 95.44 30 ALA B CA 1
ATOM 2849 C C . ALA B 1 30 ? -2.004 -11.141 16.828 1 95.44 30 ALA B C 1
ATOM 2851 O O . ALA B 1 30 ? -2.523 -12.258 16.766 1 95.44 30 ALA B O 1
ATOM 2852 N N . ALA B 1 31 ? -1.987 -10.344 15.812 1 94.31 31 ALA B N 1
ATOM 2853 C CA . ALA B 1 31 ? -2.688 -10.648 14.57 1 94.31 31 ALA B CA 1
ATOM 2854 C C . ALA B 1 31 ? -1.878 -11.609 13.703 1 94.31 31 ALA B C 1
ATOM 2856 O O . ALA B 1 31 ? -2.375 -12.117 12.695 1 94.31 31 ALA B O 1
ATOM 2857 N N . ALA B 1 32 ? -0.67 -11.906 14.07 1 94.56 32 ALA B N 1
ATOM 2858 C CA . ALA B 1 32 ? 0.269 -12.586 13.188 1 94.56 32 ALA B CA 1
ATOM 2859 C C . ALA B 1 32 ? 0.095 -14.094 13.258 1 94.56 32 ALA B C 1
ATOM 2861 O O . ALA B 1 32 ? 0.761 -14.844 12.531 1 94.56 32 ALA B O 1
ATOM 2862 N N . THR B 1 33 ? -0.844 -14.562 14.016 1 90.56 33 THR B N 1
ATOM 2863 C CA . THR B 1 33 ? -1.002 -16 14.18 1 90.56 33 THR B CA 1
ATOM 2864 C C . THR B 1 33 ? -2.365 -16.469 13.664 1 90.56 33 THR B C 1
ATOM 2866 O O . THR B 1 33 ? -3.316 -15.68 13.633 1 90.56 33 THR B O 1
ATOM 2869 N N . GLY B 1 34 ? -2.361 -17.766 13.242 1 89.31 34 GLY B N 1
ATOM 2870 C CA . GLY B 1 34 ? -3.623 -18.375 12.852 1 89.31 34 GLY B CA 1
ATOM 2871 C C . GLY B 1 34 ? -4.027 -18.062 11.43 1 89.31 34 GLY B C 1
ATOM 2872 O O . GLY B 1 34 ? -3.371 -17.25 10.758 1 89.31 34 GLY B O 1
ATOM 2873 N N . HIS B 1 35 ? -5.008 -18.734 10.969 1 91.31 35 HIS B N 1
ATOM 2874 C CA . HIS B 1 35 ? -5.59 -18.531 9.648 1 91.31 35 HIS B CA 1
ATOM 2875 C C . HIS B 1 35 ? -6.844 -17.656 9.734 1 91.31 35 HIS B C 1
ATOM 2877 O O . HIS B 1 35 ? -7.703 -17.891 10.586 1 91.31 35 HIS B O 1
ATOM 2883 N N . VAL B 1 36 ? -6.844 -16.625 8.93 1 90.25 36 VAL B N 1
ATOM 2884 C CA . VAL B 1 36 ? -8.008 -15.75 8.852 1 90.25 36 VAL B CA 1
ATOM 2885 C C . VAL B 1 36 ? -8.383 -15.516 7.395 1 90.25 36 VAL B C 1
ATOM 2887 O O . VAL B 1 36 ? -7.512 -15.469 6.523 1 90.25 36 VAL B O 1
ATOM 2890 N N . PRO B 1 37 ? -9.75 -15.375 7.156 1 89.25 37 PRO B N 1
ATOM 2891 C CA . PRO B 1 37 ? -10.125 -15.055 5.777 1 89.25 37 PRO B CA 1
ATOM 2892 C C . PRO B 1 37 ? -9.414 -13.812 5.246 1 89.25 37 PRO B C 1
ATOM 2894 O O . PRO B 1 37 ? -9.25 -12.828 5.977 1 89.25 37 PRO B O 1
ATOM 2897 N N . PRO B 1 38 ? -9.016 -13.836 4.02 1 91.31 38 PRO B N 1
ATOM 2898 C CA . PRO B 1 38 ? -8.227 -12.742 3.455 1 91.31 38 PRO B CA 1
ATOM 2899 C C . PRO B 1 38 ? -9.094 -11.555 3.02 1 91.31 38 PRO B C 1
ATOM 2901 O O . PRO B 1 38 ? -10.32 -11.648 3.037 1 91.31 38 PRO B O 1
ATOM 2904 N N . TYR B 1 39 ? -8.438 -10.375 2.705 1 90.88 39 TYR B N 1
ATOM 2905 C CA . TYR B 1 39 ? -8.984 -9.219 2.01 1 90.88 39 TYR B CA 1
ATOM 2906 C C . TYR B 1 39 ? -10.023 -8.508 2.869 1 90.88 39 TYR B C 1
ATOM 2908 O O . TYR B 1 39 ? -10.992 -7.945 2.348 1 90.88 39 TYR B O 1
ATOM 2916 N N . GLY B 1 40 ? -9.93 -8.688 4.148 1 89.31 40 GLY B N 1
ATOM 2917 C CA . GLY B 1 40 ? -10.758 -7.922 5.062 1 89.31 40 GLY B CA 1
ATOM 2918 C C . GLY B 1 40 ? -12.023 -8.648 5.469 1 89.31 40 GLY B C 1
ATOM 2919 O O . GLY B 1 40 ? -12.883 -8.078 6.152 1 89.31 40 GLY B O 1
ATOM 2920 N N . ASN B 1 41 ? -12.148 -9.875 5.086 1 85.94 41 ASN B N 1
ATOM 2921 C CA . ASN B 1 41 ? -13.312 -10.672 5.465 1 85.94 41 ASN B CA 1
ATOM 2922 C C . ASN B 1 41 ? -13.125 -11.328 6.832 1 85.94 41 ASN B C 1
ATOM 2924 O O . ASN B 1 41 ? -13.633 -12.422 7.078 1 85.94 41 ASN B O 1
ATOM 2928 N N . ASP B 1 42 ? -12.461 -10.672 7.695 1 87.38 42 ASP B N 1
ATOM 2929 C CA . ASP B 1 42 ? -12.102 -11.227 9 1 87.38 42 ASP B CA 1
ATOM 2930 C C . ASP B 1 42 ? -12.703 -10.398 10.125 1 87.38 42 ASP B C 1
ATOM 2932 O O . ASP B 1 42 ? -13.18 -9.281 9.906 1 87.38 42 ASP B O 1
ATOM 2936 N N . GLY B 1 43 ? -12.641 -10.93 11.297 1 88.25 43 GLY B N 1
ATOM 2937 C CA . GLY B 1 43 ? -13.242 -10.305 12.453 1 88.25 43 GLY B CA 1
ATOM 2938 C C . GLY B 1 43 ? -12.539 -9.031 12.883 1 88.25 43 GLY B C 1
ATOM 2939 O O . GLY B 1 43 ? -13.172 -8.109 13.406 1 88.25 43 GLY B O 1
ATOM 2940 N N . VAL B 1 44 ? -11.281 -8.938 12.672 1 89 44 VAL B N 1
ATOM 2941 C CA . VAL B 1 44 ? -10.508 -7.762 13.07 1 89 44 VAL B CA 1
ATOM 2942 C C . VAL B 1 44 ? -10.953 -6.555 12.242 1 89 44 VAL B C 1
ATOM 2944 O O . VAL B 1 44 ? -11.148 -5.461 12.781 1 89 44 VAL B O 1
ATOM 2947 N N . THR B 1 45 ? -11.18 -6.777 11.008 1 90.62 45 THR B N 1
ATOM 2948 C CA . THR B 1 45 ? -11.641 -5.727 10.102 1 90.62 45 THR B CA 1
ATOM 2949 C C . THR B 1 45 ? -13.047 -5.273 10.477 1 90.62 45 THR B C 1
ATOM 2951 O O . THR B 1 45 ? -13.336 -4.074 10.477 1 90.62 45 THR B O 1
ATOM 2954 N N . GLY B 1 46 ? -13.891 -6.227 10.781 1 92.56 46 GLY B N 1
ATOM 2955 C CA . GLY B 1 46 ? -15.242 -5.891 11.203 1 92.56 46 GLY B CA 1
ATOM 2956 C C . GLY B 1 46 ? -15.281 -5.051 12.461 1 92.56 46 GLY B C 1
ATOM 2957 O O . GLY B 1 46 ? -16.062 -4.098 12.562 1 92.56 46 GLY B O 1
ATOM 2958 N N . ALA B 1 47 ? -14.445 -5.363 13.414 1 93.31 47 ALA B N 1
ATOM 2959 C CA . ALA B 1 47 ? -14.375 -4.637 14.68 1 93.31 47 ALA B CA 1
ATOM 2960 C C . ALA B 1 47 ? -13.891 -3.203 14.461 1 93.31 47 ALA B C 1
ATOM 2962 O O . ALA B 1 47 ? -14.398 -2.27 15.086 1 93.31 47 ALA B O 1
ATOM 2963 N N . ALA B 1 48 ? -12.938 -3.059 13.617 1 93.94 48 ALA B N 1
ATOM 2964 C CA . ALA B 1 48 ? -12.43 -1.726 13.312 1 93.94 48 ALA B CA 1
ATOM 2965 C C . ALA B 1 48 ? -13.516 -0.852 12.688 1 93.94 48 ALA B C 1
ATOM 2967 O O . ALA B 1 48 ? -13.656 0.32 13.039 1 93.94 48 ALA B O 1
ATOM 2968 N N . ARG B 1 49 ? -14.258 -1.411 11.758 1 94.81 49 ARG B N 1
ATOM 2969 C CA . ARG B 1 49 ? -15.344 -0.694 11.109 1 94.81 49 ARG B CA 1
ATOM 2970 C C . ARG B 1 49 ? -16.406 -0.265 12.117 1 94.81 49 ARG B C 1
ATOM 2972 O O . ARG B 1 49 ? -16.875 0.875 12.086 1 94.81 49 ARG B O 1
ATOM 2979 N N . GLN B 1 50 ? -16.734 -1.139 12.961 1 95.94 50 GLN B N 1
ATOM 2980 C CA . GLN B 1 50 ? -17.75 -0.843 13.969 1 95.94 50 GLN B CA 1
ATOM 2981 C C . GLN B 1 50 ? -17.281 0.277 14.898 1 95.94 50 GLN B C 1
ATOM 2983 O O . GLN B 1 50 ? -18.047 1.181 15.227 1 95.94 50 GLN B O 1
ATOM 2988 N N . ARG B 1 51 ? -16.094 0.206 15.32 1 96.62 51 ARG B N 1
ATOM 2989 C CA . ARG B 1 51 ? -15.547 1.229 16.203 1 96.62 51 ARG B CA 1
ATOM 2990 C C . ARG B 1 51 ? -15.555 2.598 15.531 1 96.62 51 ARG B C 1
ATOM 2992 O O . ARG B 1 51 ? -15.875 3.604 16.156 1 96.62 51 ARG B O 1
ATOM 2999 N N . LEU B 1 52 ? -15.219 2.633 14.297 1 97.75 52 LEU B N 1
ATOM 3000 C CA . LEU B 1 52 ? -15.203 3.896 13.57 1 97.75 52 LEU B CA 1
ATOM 3001 C C . LEU B 1 52 ? -16.609 4.453 13.414 1 97.75 52 LEU B C 1
ATOM 3003 O O . LEU B 1 52 ? -16.812 5.664 13.5 1 97.75 52 LEU B O 1
ATOM 3007 N N . GLN B 1 53 ? -17.547 3.561 13.18 1 97.5 53 GLN B N 1
ATOM 3008 C CA . GLN B 1 53 ? -18.938 4 13.094 1 97.5 53 GLN B CA 1
ATOM 3009 C C . GLN B 1 53 ? -19.406 4.617 14.406 1 97.5 53 GLN B C 1
ATOM 3011 O O . GLN B 1 53 ? -20.141 5.609 14.406 1 97.5 53 GLN B O 1
ATOM 3016 N N . GLU B 1 54 ? -18.953 4.051 15.469 1 97.5 54 GLU B N 1
ATOM 3017 C CA . GLU B 1 54 ? -19.281 4.594 16.781 1 97.5 54 GLU B CA 1
ATOM 3018 C C . GLU B 1 54 ? -18.625 5.949 17 1 97.5 54 GLU B C 1
ATOM 3020 O O . GLU B 1 54 ? -19.266 6.895 17.469 1 97.5 54 GLU B O 1
ATOM 3025 N N . ILE B 1 55 ? -17.453 6.066 16.641 1 97.38 55 ILE B N 1
ATOM 3026 C CA . ILE B 1 55 ? -16.641 7.262 16.875 1 97.38 55 ILE B CA 1
ATOM 3027 C C . ILE B 1 55 ? -17.188 8.422 16.047 1 97.38 55 ILE B C 1
ATOM 3029 O O . ILE B 1 55 ? -17.266 9.555 16.531 1 97.38 55 ILE B O 1
ATOM 3033 N N . PHE B 1 56 ? -17.562 8.117 14.805 1 98.19 56 PHE B N 1
ATOM 3034 C CA . PHE B 1 56 ? -18.031 9.172 13.914 1 98.19 56 PHE B CA 1
ATOM 3035 C C . PHE B 1 56 ? -19.547 9.312 14.016 1 98.19 56 PHE B C 1
ATOM 3037 O O . PHE B 1 56 ? -20.125 10.203 13.391 1 98.19 56 PHE B O 1
ATOM 3044 N N . GLU B 1 57 ? -20.234 8.391 14.773 1 97.81 57 GLU B N 1
ATOM 3045 C CA . GLU B 1 57 ? -21.672 8.461 15.07 1 97.81 57 GLU B CA 1
ATOM 3046 C C . GLU B 1 57 ? -22.5 8.375 13.797 1 97.81 57 GLU B C 1
ATOM 3048 O O . GLU B 1 57 ? -23.453 9.141 13.625 1 97.81 57 GLU B O 1
ATOM 3053 N N . ARG B 1 58 ? -22.062 7.539 12.938 1 96.56 58 ARG B N 1
ATOM 3054 C CA . ARG B 1 58 ? -22.734 7.383 11.648 1 96.56 58 ARG B CA 1
ATOM 3055 C C . ARG B 1 58 ? -22.297 6.098 10.953 1 96.56 58 ARG B C 1
ATOM 3057 O O . ARG B 1 58 ? -21.156 5.656 11.117 1 96.56 58 ARG B O 1
ATOM 3064 N N . GLU B 1 59 ? -23.219 5.523 10.18 1 96.25 59 GLU B N 1
ATOM 3065 C CA . GLU B 1 59 ? -22.781 4.5 9.234 1 96.25 59 GLU B CA 1
ATOM 3066 C C . GLU B 1 59 ? -21.812 5.078 8.203 1 96.25 59 GLU B C 1
ATOM 3068 O O . GLU B 1 59 ? -22.016 6.188 7.711 1 96.25 59 GLU B O 1
ATOM 3073 N N . LEU B 1 60 ? -20.734 4.371 7.977 1 96.81 60 LEU B N 1
ATOM 3074 C CA . LEU B 1 60 ? -19.719 4.832 7.043 1 96.81 60 LEU B CA 1
ATOM 3075 C C . LEU B 1 60 ? -18.938 3.656 6.461 1 96.81 60 LEU B C 1
ATOM 3077 O O . LEU B 1 60 ? -19 2.545 6.992 1 96.81 60 LEU B O 1
ATOM 3081 N N . ASP B 1 61 ? -18.328 3.867 5.324 1 96.75 61 ASP B N 1
ATOM 3082 C CA . ASP B 1 61 ? -17.438 2.893 4.715 1 96.75 61 ASP B CA 1
ATOM 3083 C C . ASP B 1 61 ? -15.984 3.145 5.137 1 96.75 61 ASP B C 1
ATOM 3085 O O . ASP B 1 61 ? -15.562 4.297 5.246 1 96.75 61 ASP B O 1
ATOM 3089 N N . VAL B 1 62 ? -15.344 2.074 5.414 1 97.44 62 VAL B N 1
ATOM 3090 C CA . VAL B 1 62 ? -13.953 2.123 5.844 1 97.44 62 VAL B CA 1
ATOM 3091 C C . VAL B 1 62 ? -13.07 1.387 4.836 1 97.44 62 VAL B C 1
ATOM 3093 O O . VAL B 1 62 ? -13.242 0.185 4.617 1 97.44 62 VAL B O 1
ATOM 3096 N N . ILE B 1 63 ? -12.117 2.111 4.219 1 97.62 63 ILE B N 1
ATOM 3097 C CA . ILE B 1 63 ? -11.219 1.533 3.223 1 97.62 63 ILE B CA 1
ATOM 3098 C C . ILE B 1 63 ? -9.766 1.73 3.656 1 97.62 63 ILE B C 1
ATOM 3100 O O . ILE B 1 63 ? -9.156 2.754 3.348 1 97.62 63 ILE B O 1
ATOM 3104 N N . PRO B 1 64 ? -9.164 0.68 4.285 1 97.81 64 PRO B N 1
ATOM 3105 C CA . PRO B 1 64 ? -7.75 0.784 4.668 1 97.81 64 PRO B CA 1
ATOM 3106 C C . PRO B 1 64 ? -6.812 0.79 3.465 1 97.81 64 PRO B C 1
ATOM 3108 O O . PRO B 1 64 ? -7.031 0.047 2.504 1 97.81 64 PRO B O 1
ATOM 3111 N N . VAL B 1 65 ? -5.867 1.683 3.502 1 97.88 65 VAL B N 1
ATOM 3112 C CA . VAL B 1 65 ? -4.844 1.771 2.465 1 97.88 65 VAL B CA 1
ATOM 3113 C C . VAL B 1 65 ? -3.471 1.938 3.109 1 97.88 65 VAL B C 1
ATOM 3115 O O . VAL B 1 65 ? -3.369 2.223 4.305 1 97.88 65 VAL B O 1
ATOM 3118 N N . SER B 1 66 ? -2.41 1.846 2.33 1 96.56 66 SER B N 1
ATOM 3119 C CA . SER B 1 66 ? -1.067 1.724 2.889 1 96.56 66 SER B CA 1
ATOM 3120 C C . SER B 1 66 ? -0.391 3.086 3.008 1 96.56 66 SER B C 1
ATOM 3122 O O . SER B 1 66 ? 0.687 3.199 3.594 1 96.56 66 SER B O 1
ATOM 3124 N N . SER B 1 67 ? -0.985 4.145 2.443 1 96.12 67 SER B N 1
ATOM 3125 C CA . SER B 1 67 ? -0.346 5.457 2.494 1 96.12 67 SER B CA 1
ATOM 3126 C C . SER B 1 67 ? -1.379 6.578 2.449 1 96.12 67 SER B C 1
ATOM 3128 O O . SER B 1 67 ? -2.494 6.379 1.963 1 96.12 67 SER B O 1
ATOM 3130 N N . GLY B 1 68 ? -0.926 7.715 2.943 1 97.19 68 GLY B N 1
ATOM 3131 C CA . GLY B 1 68 ? -1.775 8.891 2.871 1 97.19 68 GLY B CA 1
ATOM 3132 C C . GLY B 1 68 ? -2.047 9.344 1.448 1 97.19 68 GLY B C 1
ATOM 3133 O O . GLY B 1 68 ? -3.154 9.789 1.133 1 97.19 68 GLY B O 1
ATOM 3134 N N . THR B 1 69 ? -1.049 9.266 0.578 1 96.69 69 THR B N 1
ATOM 3135 C CA . THR B 1 69 ? -1.229 9.609 -0.828 1 96.69 69 THR B CA 1
ATOM 3136 C C . THR B 1 69 ? -2.301 8.734 -1.469 1 96.69 69 THR B C 1
ATOM 3138 O O . THR B 1 69 ? -3.166 9.227 -2.193 1 96.69 69 THR B O 1
ATOM 3141 N N . ALA B 1 70 ? -2.244 7.461 -1.175 1 97.5 70 ALA B N 1
ATOM 3142 C CA . ALA B 1 70 ? -3.273 6.57 -1.701 1 97.5 70 ALA B CA 1
ATOM 3143 C C . ALA B 1 70 ? -4.652 6.945 -1.165 1 97.5 70 ALA B C 1
ATOM 3145 O O . ALA B 1 70 ? -5.641 6.922 -1.903 1 97.5 70 ALA B O 1
ATOM 3146 N N . ALA B 1 71 ? -4.73 7.25 0.107 1 98.38 71 ALA B N 1
ATOM 3147 C CA . ALA B 1 71 ? -6.004 7.633 0.714 1 98.38 71 ALA B CA 1
ATOM 3148 C C . ALA B 1 71 ? -6.598 8.852 0.023 1 98.38 71 ALA B C 1
ATOM 3150 O O . ALA B 1 71 ? -7.77 8.852 -0.356 1 98.38 71 ALA B O 1
ATOM 3151 N N . ASN B 1 72 ? -5.746 9.898 -0.166 1 98.5 72 ASN B N 1
ATOM 3152 C CA . ASN B 1 72 ? -6.199 11.109 -0.84 1 98.5 72 ASN B CA 1
ATOM 3153 C C . ASN B 1 72 ? -6.684 10.812 -2.258 1 98.5 72 ASN B C 1
ATOM 3155 O O . ASN B 1 72 ? -7.793 11.195 -2.629 1 98.5 72 ASN B O 1
ATOM 3159 N N . CYS B 1 73 ? -5.906 10.102 -2.955 1 98.12 73 CYS B N 1
ATOM 3160 C CA . CYS B 1 73 ? -6.102 10.008 -4.398 1 98.12 73 CYS B CA 1
ATOM 3161 C C . CYS B 1 73 ? -7.27 9.078 -4.727 1 98.12 73 CYS B C 1
ATOM 3163 O O . CYS B 1 73 ? -8.047 9.352 -5.645 1 98.12 73 CYS B O 1
ATOM 3165 N N . ILE B 1 74 ? -7.398 7.988 -4.008 1 98 74 ILE B N 1
ATOM 3166 C CA . ILE B 1 74 ? -8.547 7.109 -4.223 1 98 74 ILE B CA 1
ATOM 3167 C C . ILE B 1 74 ? -9.828 7.824 -3.801 1 98 74 ILE B C 1
ATOM 3169 O O . ILE B 1 74 ? -10.844 7.75 -4.492 1 98 74 ILE B O 1
ATOM 3173 N N . GLY B 1 75 ? -9.781 8.5 -2.67 1 98.56 75 GLY B N 1
ATOM 3174 C CA . GLY B 1 75 ? -10.93 9.289 -2.238 1 98.56 75 GLY B CA 1
ATOM 3175 C C . GLY B 1 75 ? -11.352 10.328 -3.26 1 98.56 75 GLY B C 1
ATOM 3176 O O . GLY B 1 75 ? -12.531 10.406 -3.615 1 98.56 75 GLY B O 1
ATOM 3177 N N . LEU B 1 76 ? -10.383 11.102 -3.746 1 98.38 76 LEU B N 1
ATOM 3178 C CA . LEU B 1 76 ? -10.664 12.141 -4.727 1 98.38 76 LEU B CA 1
ATOM 3179 C C . LEU B 1 76 ? -11.203 11.539 -6.02 1 98.38 76 LEU B C 1
ATOM 3181 O O . LEU B 1 76 ? -12.148 12.07 -6.613 1 98.38 76 LEU B O 1
ATOM 3185 N N . ALA B 1 77 ? -10.617 10.438 -6.441 1 97.44 77 ALA B N 1
ATOM 3186 C CA . ALA B 1 77 ? -11.023 9.797 -7.691 1 97.44 77 ALA B CA 1
ATOM 3187 C C . ALA B 1 77 ? -12.477 9.336 -7.633 1 97.44 77 ALA B C 1
ATOM 3189 O O . ALA B 1 77 ? -13.156 9.289 -8.656 1 97.44 77 ALA B O 1
ATOM 3190 N N . SER B 1 78 ? -12.93 9.055 -6.496 1 97 78 SER B N 1
ATOM 3191 C CA . SER B 1 78 ? -14.312 8.602 -6.336 1 97 78 SER B CA 1
ATOM 3192 C C . SER B 1 78 ? -15.289 9.766 -6.41 1 97 78 SER B C 1
ATOM 3194 O O . SER B 1 78 ? -16.5 9.562 -6.527 1 97 78 SER B O 1
ATOM 3196 N N . LEU B 1 79 ? -14.797 10.992 -6.422 1 97.62 79 LEU B N 1
ATOM 3197 C CA . LEU B 1 79 ? -15.664 12.164 -6.289 1 97.62 79 LEU B CA 1
ATOM 3198 C C . LEU B 1 79 ? -15.672 12.984 -7.57 1 97.62 79 LEU B C 1
ATOM 3200 O O . LEU B 1 79 ? -16.438 13.938 -7.695 1 97.62 79 LEU B O 1
ATOM 3204 N N . VAL B 1 80 ? -14.812 12.672 -8.547 1 95.62 80 VAL B N 1
ATOM 3205 C CA . VAL B 1 80 ? -14.641 13.594 -9.664 1 95.62 80 VAL B CA 1
ATOM 3206 C C . VAL B 1 80 ? -14.562 12.812 -10.977 1 95.62 80 VAL B C 1
ATOM 3208 O O . VAL B 1 80 ? -14.117 11.664 -10.992 1 95.62 80 VAL B O 1
ATOM 3211 N N . LYS B 1 81 ? -15.055 13.406 -12.008 1 91.81 81 LYS B N 1
ATOM 3212 C CA . LYS B 1 81 ? -14.875 12.914 -13.375 1 91.81 81 LYS B CA 1
ATOM 3213 C C . LYS B 1 81 ? -13.602 13.484 -14 1 91.81 81 LYS B C 1
ATOM 3215 O O . LYS B 1 81 ? -13.047 14.461 -13.5 1 91.81 81 LYS B O 1
ATOM 3220 N N . PRO B 1 82 ? -13.141 12.891 -15.078 1 90 82 PRO B N 1
ATOM 3221 C CA . PRO B 1 82 ? -11.875 13.328 -15.672 1 90 82 PRO B CA 1
ATOM 3222 C C . PRO B 1 82 ? -11.906 14.789 -16.125 1 90 82 PRO B C 1
ATOM 3224 O O . PRO B 1 82 ? -10.867 15.445 -16.156 1 90 82 PRO B O 1
ATOM 3227 N N . TRP B 1 83 ? -13.078 15.352 -16.469 1 90.12 83 TRP B N 1
ATOM 3228 C CA . TRP B 1 83 ? -13.195 16.734 -16.922 1 90.12 83 TRP B CA 1
ATOM 3229 C C . TRP B 1 83 ? -13.531 17.656 -15.758 1 90.12 83 TRP B C 1
ATOM 3231 O O . TRP B 1 83 ? -13.797 18.844 -15.969 1 90.12 83 TRP B O 1
ATOM 3241 N N . GLY B 1 84 ? -13.477 17.062 -14.531 1 94.06 84 GLY B N 1
ATOM 3242 C CA . GLY B 1 84 ? -13.695 17.859 -13.344 1 94.06 84 GLY B CA 1
ATOM 3243 C C . GLY B 1 84 ? -12.422 18.453 -12.781 1 94.06 84 GLY B C 1
ATOM 3244 O O . GLY B 1 84 ? -11.32 18.078 -13.188 1 94.06 84 GLY B O 1
ATOM 3245 N N . SER B 1 85 ? -12.656 19.453 -11.867 1 96 85 SER B N 1
ATOM 3246 C CA . SER B 1 85 ? -11.516 20.031 -11.156 1 96 85 SER B CA 1
ATOM 3247 C C . SER B 1 85 ? -11.664 19.859 -9.648 1 96 85 SER B C 1
ATOM 3249 O O . SER B 1 85 ? -12.781 19.75 -9.133 1 96 85 SER B O 1
ATOM 3251 N N . ILE B 1 86 ? -10.586 19.766 -9.047 1 98.25 86 ILE B N 1
ATOM 3252 C CA . ILE B 1 86 ? -10.453 19.734 -7.59 1 98.25 86 ILE B CA 1
ATOM 3253 C C . ILE B 1 86 ? -9.906 21.062 -7.086 1 98.25 86 ILE B C 1
ATOM 3255 O O . ILE B 1 86 ? -8.773 21.438 -7.406 1 98.25 86 ILE B O 1
ATOM 3259 N N . LEU B 1 87 ? -10.742 21.797 -6.367 1 98.56 87 LEU B N 1
ATOM 3260 C CA . LEU B 1 87 ? -10.328 23.047 -5.758 1 98.56 87 LEU B CA 1
ATOM 3261 C C . LEU B 1 87 ? -9.555 22.812 -4.469 1 98.56 87 LEU B C 1
ATOM 3263 O O . LEU B 1 87 ? -10.047 22.141 -3.559 1 98.56 87 LEU B O 1
ATOM 3267 N N . CYS B 1 88 ? -8.359 23.281 -4.398 1 98.56 88 CYS B N 1
ATOM 3268 C CA . CYS B 1 88 ? -7.508 23.062 -3.232 1 98.56 88 CYS B CA 1
ATOM 3269 C C . CYS B 1 88 ? -6.59 24.266 -2.996 1 98.56 88 CYS B C 1
ATOM 3271 O O . CYS B 1 88 ? -6.457 25.125 -3.861 1 98.56 88 CYS B O 1
ATOM 3273 N N . HIS B 1 89 ? -6.094 24.391 -1.86 1 98.12 89 HIS B N 1
ATOM 3274 C CA . HIS B 1 89 ? -5.117 25.438 -1.585 1 98.12 89 HIS B CA 1
ATOM 3275 C C . HIS B 1 89 ? -3.816 25.188 -2.34 1 98.12 89 HIS B C 1
ATOM 3277 O O . HIS B 1 89 ? -3.396 24.031 -2.502 1 98.12 89 HIS B O 1
ATOM 3283 N N . PRO B 1 90 ? -3.08 26.234 -2.725 1 94.94 90 PRO B N 1
ATOM 3284 C CA . PRO B 1 90 ? -1.825 26.047 -3.455 1 94.94 90 PRO B CA 1
ATOM 3285 C C . PRO B 1 90 ? -0.784 25.281 -2.648 1 94.94 90 PRO B C 1
ATOM 3287 O O . PRO B 1 90 ? 0.063 24.594 -3.225 1 94.94 90 PRO B O 1
ATOM 3290 N N . ASP B 1 91 ? -0.929 25.281 -1.354 1 93.44 91 ASP B N 1
ATOM 3291 C CA . ASP B 1 91 ? 0.061 24.641 -0.489 1 93.44 91 ASP B CA 1
ATOM 3292 C C . ASP B 1 91 ? -0.346 23.219 -0.148 1 93.44 91 ASP B C 1
ATOM 3294 O O . ASP B 1 91 ? 0.406 22.484 0.506 1 93.44 91 ASP B O 1
ATOM 3298 N N . SER B 1 92 ? -1.449 22.844 -0.66 1 95.81 92 SER B N 1
ATOM 3299 C CA . SER B 1 92 ? -1.957 21.531 -0.282 1 95.81 92 SER B CA 1
ATOM 3300 C C . SER B 1 92 ? -0.995 20.422 -0.702 1 95.81 92 SER B C 1
ATOM 3302 O O . SER B 1 92 ? -0.309 20.547 -1.719 1 95.81 92 SER B O 1
ATOM 3304 N N . HIS B 1 93 ? -0.96 19.406 0.1 1 94.38 93 HIS B N 1
ATOM 3305 C CA . HIS B 1 93 ? -0.107 18.25 -0.17 1 94.38 93 HIS B CA 1
ATOM 3306 C C . HIS B 1 93 ? -0.419 17.641 -1.533 1 94.38 93 HIS B C 1
ATOM 3308 O O . HIS B 1 93 ? 0.492 17.234 -2.262 1 94.38 93 HIS B O 1
ATOM 3314 N N . ILE B 1 94 ? -1.658 17.5 -1.93 1 95.38 94 ILE B N 1
ATOM 3315 C CA . ILE B 1 94 ? -2.078 16.891 -3.186 1 95.38 94 ILE B CA 1
ATOM 3316 C C . ILE B 1 94 ? -1.535 17.703 -4.359 1 95.38 94 ILE B C 1
ATOM 3318 O O . ILE B 1 94 ? -1.289 17.156 -5.438 1 95.38 94 ILE B O 1
ATOM 3322 N N . ASN B 1 95 ? -1.319 18.953 -4.137 1 93.25 95 ASN B N 1
ATOM 3323 C CA . ASN B 1 95 ? -0.823 19.828 -5.195 1 93.25 95 ASN B CA 1
ATOM 3324 C C . ASN B 1 95 ? 0.701 19.797 -5.277 1 93.25 95 ASN B C 1
ATOM 3326 O O . ASN B 1 95 ? 1.27 19.922 -6.363 1 93.25 95 ASN B O 1
ATOM 3330 N N . ASN B 1 96 ? 1.342 19.594 -4.133 1 87.81 96 ASN B N 1
ATOM 3331 C CA . ASN B 1 96 ? 2.775 19.859 -4.09 1 87.81 96 ASN B CA 1
ATOM 3332 C C . ASN B 1 96 ? 3.584 18.578 -3.885 1 87.81 96 ASN B C 1
ATOM 3334 O O . ASN B 1 96 ? 4.734 18.5 -4.32 1 87.81 96 ASN B O 1
ATOM 3338 N N . ASP B 1 97 ? 3.027 17.578 -3.248 1 86.06 97 ASP B N 1
ATOM 3339 C CA . ASP B 1 97 ? 3.906 16.562 -2.682 1 86.06 97 ASP B CA 1
ATOM 3340 C C . ASP B 1 97 ? 3.42 15.156 -3.033 1 86.06 97 ASP B C 1
ATOM 3342 O O . ASP B 1 97 ? 3.709 14.195 -2.314 1 86.06 97 ASP B O 1
ATOM 3346 N N . GLU B 1 98 ? 2.684 15.016 -4.109 1 87.69 98 GLU B N 1
ATOM 3347 C CA . GLU B 1 98 ? 2.172 13.688 -4.43 1 87.69 98 GLU B CA 1
ATOM 3348 C C . GLU B 1 98 ? 2.498 13.297 -5.867 1 87.69 98 GLU B C 1
ATOM 3350 O O . GLU B 1 98 ? 1.907 12.367 -6.414 1 87.69 98 GLU B O 1
ATOM 3355 N N . CYS B 1 99 ? 3.369 14.055 -6.492 1 87.62 99 CYS B N 1
ATOM 3356 C CA . CYS B 1 99 ? 3.959 13.695 -7.777 1 87.62 99 CYS B CA 1
ATOM 3357 C C . CYS B 1 99 ? 2.879 13.43 -8.82 1 87.62 99 CYS B C 1
ATOM 3359 O O . CYS B 1 99 ? 2.893 12.398 -9.484 1 87.62 99 CYS B O 1
ATOM 3361 N N . GLY B 1 100 ? 1.9 14.242 -8.914 1 88.31 100 GLY B N 1
ATOM 3362 C CA . GLY B 1 100 ? 0.861 14.109 -9.922 1 88.31 100 GLY B CA 1
ATOM 3363 C C . GLY B 1 100 ? -0.051 12.922 -9.695 1 88.31 100 GLY B C 1
ATOM 3364 O O . GLY B 1 100 ? -0.758 12.492 -10.609 1 88.31 100 GLY B O 1
ATOM 3365 N N . ALA B 1 101 ? -0.035 12.344 -8.539 1 91.75 101 ALA B N 1
ATOM 3366 C CA . ALA B 1 101 ? -0.854 11.18 -8.219 1 91.75 101 ALA B CA 1
ATOM 3367 C C . ALA B 1 101 ? -2.34 11.492 -8.383 1 91.75 101 ALA B C 1
ATOM 3369 O O . ALA B 1 101 ? -3.094 10.688 -8.938 1 91.75 101 ALA B O 1
ATOM 3370 N N . PRO B 1 102 ? -2.799 12.641 -7.879 1 94 102 PRO B N 1
ATOM 3371 C CA . PRO B 1 102 ? -4.227 12.914 -8.062 1 94 102 PRO B CA 1
ATOM 3372 C C . PRO B 1 102 ? -4.656 12.852 -9.531 1 94 102 PRO B C 1
ATOM 3374 O O . PRO B 1 102 ? -5.668 12.227 -9.852 1 94 102 PRO B O 1
ATOM 3377 N N . GLU B 1 103 ? -3.871 13.453 -10.43 1 92 103 GLU B N 1
ATOM 3378 C CA . GLU B 1 103 ? -4.176 13.422 -11.859 1 92 103 GLU B CA 1
ATOM 3379 C C . GLU B 1 103 ? -4.184 11.992 -12.391 1 92 103 GLU B C 1
ATOM 3381 O O . GLU B 1 103 ? -5.059 11.617 -13.172 1 92 103 GLU B O 1
ATOM 3386 N N . ALA B 1 104 ? -3.299 11.258 -11.953 1 91.25 104 ALA B N 1
ATOM 3387 C CA . ALA B 1 104 ? -3.203 9.875 -12.422 1 91.25 104 ALA B CA 1
ATOM 3388 C C . ALA B 1 104 ? -4.41 9.062 -11.969 1 91.25 104 ALA B C 1
ATOM 3390 O O . ALA B 1 104 ? -5.004 8.328 -12.758 1 91.25 104 ALA B O 1
ATOM 3391 N N . PHE B 1 105 ? -4.793 9.148 -10.727 1 94 105 PHE B N 1
ATOM 3392 C CA . PHE B 1 105 ? -5.867 8.344 -10.156 1 94 105 PHE B CA 1
ATOM 3393 C C . PHE B 1 105 ? -7.223 8.773 -10.703 1 94 105 PHE B C 1
ATOM 3395 O O . PHE B 1 105 ? -8.148 7.965 -10.797 1 94 105 PHE B O 1
ATOM 3402 N N . THR B 1 106 ? -7.336 10.039 -11.094 1 92.5 106 THR B N 1
ATOM 3403 C CA . THR B 1 106 ? -8.633 10.57 -11.492 1 92.5 106 THR B CA 1
ATOM 3404 C C . THR B 1 106 ? -8.805 10.492 -13.008 1 92.5 106 THR B C 1
ATOM 3406 O O . THR B 1 106 ? -9.836 10.906 -13.539 1 92.5 106 THR B O 1
ATOM 3409 N N . GLY B 1 107 ? -7.789 10 -13.664 1 89.12 107 GLY B N 1
ATOM 3410 C CA . GLY B 1 107 ? -7.855 9.945 -15.109 1 89.12 107 GLY B CA 1
ATOM 3411 C C . GLY B 1 107 ? -7.652 11.297 -15.766 1 89.12 107 GLY B C 1
ATOM 3412 O O . GLY B 1 107 ? -8.172 11.555 -16.859 1 89.12 107 GLY B O 1
ATOM 3413 N N . GLY B 1 108 ? -7.055 12.297 -14.969 1 88.12 108 GLY B N 1
ATOM 3414 C CA . GLY B 1 108 ? -6.66 13.539 -15.617 1 88.12 108 GLY B CA 1
ATOM 3415 C C . GLY B 1 108 ? -7.387 14.758 -15.07 1 88.12 108 GLY B C 1
ATOM 3416 O O . GLY B 1 108 ? -7.305 15.844 -15.641 1 88.12 108 GLY B O 1
ATOM 3417 N N . SER B 1 109 ? -8.086 14.625 -13.984 1 90.5 109 SER B N 1
ATOM 3418 C CA . SER B 1 109 ? -8.719 15.805 -13.406 1 90.5 109 SER B CA 1
ATOM 3419 C C . SER B 1 109 ? -7.684 16.859 -13.016 1 90.5 109 SER B C 1
ATOM 3421 O O . SER B 1 109 ? -6.555 16.516 -12.656 1 90.5 109 SER B O 1
ATOM 3423 N N . LYS B 1 110 ? -8.117 18.109 -13.094 1 91.19 110 LYS B N 1
ATOM 3424 C CA . LYS B 1 110 ? -7.195 19.234 -12.859 1 91.19 110 LYS B CA 1
ATOM 3425 C C . LYS B 1 110 ? -7.301 19.734 -11.43 1 91.19 110 LYS B C 1
ATOM 3427 O O . LYS B 1 110 ? -8.398 19.875 -10.891 1 91.19 110 LYS B O 1
ATOM 3432 N N . LEU B 1 111 ? -6.184 19.969 -10.789 1 96.19 111 LEU B N 1
ATOM 3433 C CA . LEU B 1 111 ? -6.16 20.719 -9.547 1 96.19 111 LEU B CA 1
ATOM 3434 C C . LEU B 1 111 ? -6.199 22.219 -9.82 1 96.19 111 LEU B C 1
ATOM 3436 O O . LEU B 1 111 ? -5.367 22.734 -10.57 1 96.19 111 LEU B O 1
ATOM 3440 N N . VAL B 1 112 ? -7.168 22.891 -9.289 1 95.62 112 VAL B N 1
ATOM 3441 C CA . VAL B 1 112 ? -7.293 24.328 -9.391 1 95.62 112 VAL B CA 1
ATOM 3442 C C . VAL B 1 112 ? -7.07 24.969 -8.023 1 95.62 112 VAL B C 1
ATOM 3444 O O . VAL B 1 112 ? -7.805 24.672 -7.07 1 95.62 112 VAL B O 1
ATOM 3447 N N . THR B 1 113 ? -6.141 25.859 -7.883 1 97.25 113 THR B N 1
ATOM 3448 C CA . THR B 1 113 ? -5.758 26.391 -6.582 1 97.25 113 THR B CA 1
ATOM 3449 C C . THR B 1 113 ? -6.621 27.594 -6.215 1 97.25 113 THR B C 1
ATOM 3451 O O . THR B 1 113 ? -6.965 28.406 -7.078 1 97.25 113 THR B O 1
ATOM 3454 N N . VAL B 1 114 ? -7.039 27.594 -5.016 1 97.75 114 VAL B N 1
ATOM 3455 C CA . VAL B 1 114 ? -7.793 28.688 -4.402 1 97.75 114 VAL B CA 1
ATOM 3456 C C . VAL B 1 114 ? -7.016 29.25 -3.213 1 97.75 114 VAL B C 1
ATOM 3458 O O . VAL B 1 114 ? -6.801 28.547 -2.219 1 97.75 114 VAL B O 1
ATOM 3461 N N . PRO B 1 115 ? -6.613 30.453 -3.234 1 96.44 115 PRO B N 1
ATOM 3462 C CA . PRO B 1 115 ? -5.68 30.984 -2.236 1 96.44 115 PRO B CA 1
ATOM 3463 C C . PRO B 1 115 ? -6.367 31.344 -0.921 1 96.44 115 PRO B C 1
ATOM 3465 O O . PRO B 1 115 ? -7.594 31.438 -0.867 1 96.44 115 PRO B O 1
ATOM 3468 N N . GLY B 1 116 ? -5.621 31.594 0.027 1 96.25 116 GLY B N 1
ATOM 3469 C CA . GLY B 1 116 ? -5.934 32.094 1.354 1 96.25 116 GLY B CA 1
ATOM 3470 C C . GLY B 1 116 ? -4.738 32.094 2.291 1 96.25 116 GLY B C 1
ATOM 3471 O O . GLY B 1 116 ? -3.652 31.656 1.919 1 96.25 116 GLY B O 1
ATOM 3472 N N . SER B 1 117 ? -4.953 32.656 3.463 1 94.44 117 SER B N 1
ATOM 3473 C CA . SER B 1 117 ? -3.855 32.781 4.414 1 94.44 117 SER B CA 1
ATOM 3474 C C . SER B 1 117 ? -3.672 31.516 5.242 1 94.44 117 SER B C 1
ATOM 3476 O O . SER B 1 117 ? -4.625 30.766 5.465 1 94.44 117 SER B O 1
ATOM 3478 N N 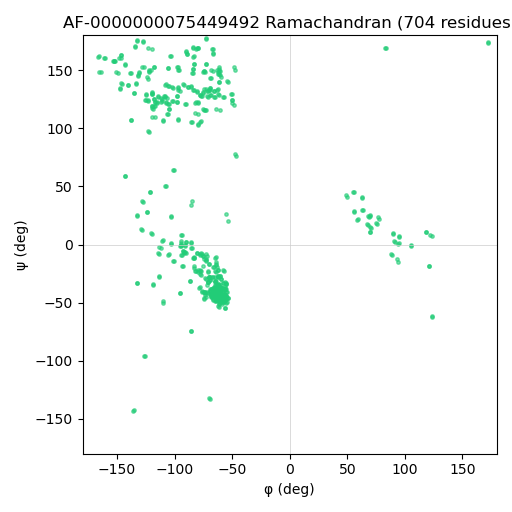. ASN B 1 118 ? -2.408 31.203 5.629 1 93.38 118 ASN B N 1
ATOM 3479 C CA . ASN B 1 118 ? -2.07 30.125 6.543 1 93.38 118 ASN B CA 1
ATOM 3480 C C . ASN B 1 118 ? -2.459 28.766 5.969 1 93.38 118 ASN B C 1
ATOM 3482 O O . ASN B 1 118 ? -2.92 27.875 6.699 1 93.38 118 ASN B O 1
ATOM 3486 N N . SER B 1 119 ? -2.414 28.703 4.602 1 94.75 119 SER B N 1
ATOM 3487 C CA . SER B 1 119 ? -2.723 27.484 3.852 1 94.75 119 SER B CA 1
ATOM 3488 C C . SER B 1 119 ? -4.199 27.125 3.977 1 94.75 119 SER B C 1
ATOM 3490 O O . SER B 1 119 ? -4.57 25.969 3.791 1 94.75 119 SER B O 1
ATOM 3492 N N . LYS B 1 120 ? -5.012 28.109 4.418 1 97.75 120 LYS B N 1
ATOM 3493 C CA . LYS B 1 120 ? -6.465 27.969 4.41 1 97.75 120 LYS B CA 1
ATOM 3494 C C . LYS B 1 120 ? -7.078 28.609 3.166 1 97.75 120 LYS B C 1
ATOM 3496 O O . LYS B 1 120 ? -6.539 29.578 2.633 1 97.75 120 LYS B O 1
ATOM 3501 N N . ILE B 1 121 ? -8.148 28.031 2.801 1 98.38 121 ILE B N 1
ATOM 3502 C CA . ILE B 1 121 ? -8.867 28.578 1.658 1 98.38 121 ILE B CA 1
ATOM 3503 C C . ILE B 1 121 ? -9.711 29.781 2.104 1 98.38 121 ILE B C 1
ATOM 3505 O O . ILE B 1 121 ? -10.375 29.719 3.141 1 98.38 121 ILE B O 1
ATOM 3509 N N . ASP B 1 122 ? -9.586 30.875 1.334 1 98.25 122 ASP B N 1
ATOM 3510 C CA . ASP B 1 122 ? -10.406 32.062 1.579 1 98.25 122 ASP B CA 1
ATOM 3511 C C . ASP B 1 122 ? -11.828 31.844 1.06 1 98.25 122 ASP B C 1
ATOM 3513 O O . ASP B 1 122 ? -12.023 31.5 -0.103 1 98.25 122 ASP B O 1
ATOM 3517 N N . PRO B 1 123 ? -12.789 32.094 1.937 1 98.44 123 PRO B N 1
ATOM 3518 C CA . PRO B 1 123 ? -14.172 31.844 1.526 1 98.44 123 PRO B CA 1
ATOM 3519 C C . PRO B 1 123 ? -14.586 32.656 0.3 1 98.44 123 PRO B C 1
ATOM 3521 O O . PRO B 1 123 ? -15.32 32.156 -0.557 1 98.44 123 PRO B O 1
ATOM 3524 N N . GLN B 1 124 ? -14.141 33.875 0.196 1 98.06 124 GLN B N 1
ATOM 3525 C CA . GLN B 1 124 ? -14.5 34.719 -0.955 1 98.06 124 GLN B CA 1
ATOM 3526 C C . GLN B 1 124 ? -13.867 34.156 -2.234 1 98.06 124 GLN B C 1
ATOM 3528 O O . GLN B 1 124 ? -14.516 34.125 -3.283 1 98.06 124 GLN B O 1
ATOM 3533 N N . SER B 1 125 ? -12.625 33.812 -2.104 1 98.19 125 SER B N 1
ATOM 3534 C CA . SER B 1 125 ? -11.953 33.219 -3.244 1 98.19 125 SER B CA 1
ATOM 3535 C C . SER B 1 125 ? -12.656 31.922 -3.662 1 98.19 125 SER B C 1
ATOM 3537 O O . SER B 1 125 ? -12.75 31.609 -4.852 1 98.19 125 SER B O 1
ATOM 3539 N N . LEU B 1 126 ? -13.109 31.188 -2.68 1 98.62 126 LEU B N 1
ATOM 3540 C CA . LEU B 1 126 ? -13.812 29.953 -2.973 1 98.62 126 LEU B CA 1
ATOM 3541 C C . LEU B 1 126 ? -15.133 30.219 -3.689 1 98.62 126 LEU B C 1
ATOM 3543 O O . LEU B 1 126 ? -15.484 29.516 -4.637 1 98.62 126 LEU B O 1
ATOM 3547 N N . ARG B 1 127 ? -15.859 31.219 -3.266 1 98.06 127 ARG B N 1
ATOM 3548 C CA . ARG B 1 127 ? -17.125 31.578 -3.904 1 98.06 127 ARG B CA 1
ATOM 3549 C C . ARG B 1 127 ? -16.922 31.891 -5.383 1 98.06 127 ARG B C 1
ATOM 3551 O O . ARG B 1 127 ? -17.766 31.562 -6.215 1 98.06 127 ARG B O 1
ATOM 3558 N N . ALA B 1 128 ? -15.852 32.5 -5.652 1 96.56 128 ALA B N 1
ATOM 3559 C CA . ALA B 1 128 ? -15.547 32.812 -7.047 1 96.56 128 ALA B CA 1
ATOM 3560 C C . ALA B 1 128 ? -15.172 31.562 -7.824 1 96.56 128 ALA B C 1
ATOM 3562 O O . ALA B 1 128 ? -15.594 31.391 -8.969 1 96.56 128 ALA B O 1
ATOM 3563 N N . ALA B 1 129 ? -14.422 30.734 -7.207 1 96.62 129 ALA B N 1
ATOM 3564 C CA . ALA B 1 129 ? -13.875 29.547 -7.879 1 96.62 129 ALA B CA 1
ATOM 3565 C C . ALA B 1 129 ? -14.977 28.547 -8.203 1 96.62 129 ALA B C 1
ATOM 3567 O O . ALA B 1 129 ? -14.945 27.906 -9.25 1 96.62 129 ALA B O 1
ATOM 3568 N N . VAL B 1 130 ? -15.914 28.391 -7.344 1 97.12 130 VAL B N 1
ATOM 3569 C CA . VAL B 1 130 ? -16.922 27.359 -7.5 1 97.12 130 VAL B CA 1
ATOM 3570 C C . VAL B 1 130 ? -17.844 27.703 -8.664 1 97.12 130 VAL B C 1
ATOM 3572 O O . VAL B 1 130 ? -18.516 26.828 -9.219 1 97.12 130 VAL B O 1
ATOM 3575 N N . CYS B 1 131 ? 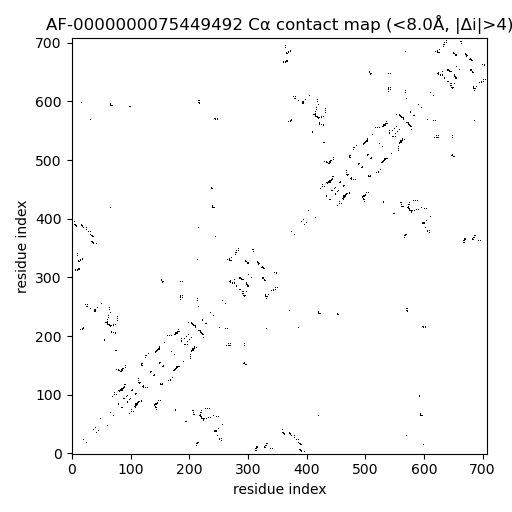-17.859 28.922 -9.109 1 93.75 131 CYS B N 1
ATOM 3576 C CA . CYS B 1 131 ? -18.766 29.375 -10.164 1 93.75 131 CYS B CA 1
ATOM 3577 C C . CYS B 1 131 ? -18.031 29.562 -11.484 1 93.75 131 CYS B C 1
ATOM 3579 O O . CYS B 1 131 ? -18.656 29.75 -12.523 1 93.75 131 CYS B O 1
ATOM 3581 N N . ARG B 1 132 ? -16.812 29.469 -11.367 1 89.06 132 ARG B N 1
ATOM 3582 C CA . ARG B 1 132 ? -15.992 29.812 -12.523 1 89.06 132 ARG B CA 1
ATOM 3583 C C . ARG B 1 132 ? -16.297 28.922 -13.711 1 89.06 132 ARG B C 1
ATOM 3585 O O . ARG B 1 132 ? -16.078 27.703 -13.648 1 89.06 132 ARG B O 1
ATOM 3592 N N . LYS B 1 133 ? -16.812 29.484 -14.781 1 88.88 133 LYS B N 1
ATOM 3593 C CA . LYS B 1 133 ? -17.016 28.891 -16.094 1 88.88 133 LYS B CA 1
ATOM 3594 C C . LYS B 1 133 ? -17.859 27.625 -16.016 1 88.88 133 LYS B C 1
ATOM 3596 O O . LYS B 1 133 ? -17.625 26.656 -16.734 1 88.88 133 LYS B O 1
ATOM 3601 N N . VAL B 1 134 ? -18.672 27.5 -15.117 1 92.56 134 VAL B N 1
ATOM 3602 C CA . VAL B 1 134 ? -19.578 26.359 -14.977 1 92.56 134 VAL B CA 1
ATOM 3603 C C . VAL B 1 134 ? -20.422 26.219 -16.234 1 92.56 134 VAL B C 1
ATOM 3605 O O . VAL B 1 134 ? -21 27.188 -16.719 1 92.56 134 VAL B O 1
ATOM 3608 N N . GLY B 1 135 ? -20.391 25.062 -16.766 1 87.94 135 GLY B N 1
ATOM 3609 C CA . GLY B 1 135 ? -21.203 24.797 -17.938 1 87.94 135 GLY B CA 1
ATOM 3610 C C . GLY B 1 135 ? -20.469 25.016 -19.234 1 87.94 135 GLY B C 1
ATOM 3611 O O . GLY B 1 135 ? -20.922 24.562 -20.297 1 87.94 135 GLY B O 1
ATOM 3612 N N . ASP B 1 136 ? -19.344 25.625 -19.188 1 88 136 ASP B N 1
ATOM 3613 C CA . ASP B 1 136 ? -18.547 25.875 -20.375 1 88 136 ASP B CA 1
ATOM 3614 C C . ASP B 1 136 ? -17.719 24.656 -20.75 1 88 136 ASP B C 1
ATOM 3616 O O . ASP B 1 136 ? -16.75 24.312 -20.062 1 88 136 ASP B O 1
ATOM 3620 N N . VAL B 1 137 ? -18 24.047 -21.844 1 89 137 VAL B N 1
ATOM 3621 C CA . VAL B 1 137 ? -17.391 22.797 -22.281 1 89 137 VAL B CA 1
ATOM 3622 C C . VAL B 1 137 ? -15.898 23 -22.516 1 89 137 VAL B C 1
ATOM 3624 O O . VAL B 1 137 ? -15.117 22.047 -22.484 1 89 137 VAL B O 1
ATOM 3627 N N . HIS B 1 138 ? -15.445 24.25 -22.641 1 85.94 138 HIS B N 1
ATOM 3628 C CA . HIS B 1 138 ? -14.039 24.547 -22.906 1 85.94 138 HIS B CA 1
ATOM 3629 C C . HIS B 1 138 ? -13.234 24.578 -21.609 1 85.94 138 HIS B C 1
ATOM 3631 O O . HIS B 1 138 ? -12 24.641 -21.641 1 85.94 138 HIS B O 1
ATOM 3637 N N . SER B 1 139 ? -13.922 24.406 -20.469 1 86.25 139 SER B N 1
ATOM 3638 C CA . SER B 1 139 ? -13.242 24.562 -19.188 1 86.25 139 SER B CA 1
ATOM 3639 C C . SER B 1 139 ? -13.531 23.375 -18.266 1 86.25 139 SER B C 1
ATOM 3641 O O . SER B 1 139 ? -14.609 22.781 -18.344 1 86.25 139 SER B O 1
ATOM 3643 N N . VAL B 1 140 ? -12.578 23.031 -17.438 1 90.5 140 VAL B N 1
ATOM 3644 C CA . VAL B 1 140 ? -12.852 22.016 -16.422 1 90.5 140 VAL B CA 1
ATOM 3645 C C . VAL B 1 140 ? -13.961 22.516 -15.492 1 90.5 140 VAL B C 1
ATOM 3647 O O . VAL B 1 140 ? -14.133 23.719 -15.297 1 90.5 140 VAL B O 1
ATOM 3650 N N . GLN B 1 141 ? -14.641 21.594 -14.961 1 92.12 141 GLN B N 1
ATOM 3651 C CA . GLN B 1 141 ? -15.82 21.922 -14.172 1 92.12 141 GLN B CA 1
ATOM 3652 C C . GLN B 1 141 ? -15.539 21.75 -12.68 1 92.12 141 GLN B C 1
ATOM 3654 O O . GLN B 1 141 ? -15.148 20.672 -12.234 1 92.12 141 GLN B O 1
ATOM 3659 N N . PRO B 1 142 ? -15.68 22.797 -11.883 1 96 142 PRO B N 1
ATOM 3660 C CA . PRO B 1 142 ? -15.531 22.609 -10.438 1 96 142 PRO B CA 1
ATOM 3661 C C . PRO B 1 142 ? -16.359 21.453 -9.898 1 96 142 PRO B C 1
ATOM 3663 O O . PRO B 1 142 ? -17.578 21.422 -10.102 1 96 142 PRO B O 1
ATOM 3666 N N . SER B 1 143 ? -15.688 20.484 -9.203 1 97.31 143 SER B N 1
ATOM 3667 C CA . SER B 1 143 ? -16.391 19.25 -8.852 1 97.31 143 SER B CA 1
ATOM 3668 C C . SER B 1 143 ? -16.156 18.891 -7.391 1 97.31 143 SER B C 1
ATOM 3670 O O . SER B 1 143 ? -17.031 18.281 -6.754 1 97.31 143 SER B O 1
ATOM 3672 N N . VAL B 1 144 ? -14.984 19.203 -6.867 1 98.62 144 VAL B N 1
ATOM 3673 C CA . VAL B 1 144 ? -14.625 18.797 -5.516 1 98.62 144 VAL B CA 1
ATOM 3674 C C . VAL B 1 144 ? -13.867 19.922 -4.816 1 98.62 144 VAL B C 1
ATOM 3676 O O . VAL B 1 144 ? -13.031 20.594 -5.43 1 98.62 144 VAL B O 1
ATOM 3679 N N . LEU B 1 145 ? -14.172 20.172 -3.588 1 98.81 145 LEU B N 1
ATOM 3680 C CA . LEU B 1 145 ? -13.336 20.953 -2.682 1 98.81 145 LEU B CA 1
ATOM 3681 C C . LEU B 1 145 ? -12.492 20.047 -1.797 1 98.81 145 LEU B C 1
ATOM 3683 O O . LEU B 1 145 ? -13.023 19.141 -1.137 1 98.81 145 LEU B O 1
ATOM 3687 N N . SER B 1 146 ? -11.234 20.203 -1.845 1 98.88 146 SER B N 1
ATOM 3688 C CA . SER B 1 146 ? -10.344 19.469 -0.956 1 98.88 146 SER B CA 1
ATOM 3689 C C . SER B 1 146 ? -9.688 20.391 0.062 1 98.88 146 SER B C 1
ATOM 3691 O O . SER B 1 146 ? -9.039 21.375 -0.311 1 98.88 146 SER B O 1
ATOM 3693 N N . ILE B 1 147 ? -9.82 20.094 1.336 1 98.62 147 ILE B N 1
ATOM 3694 C CA . ILE B 1 147 ? -9.219 20.875 2.402 1 98.62 147 ILE B CA 1
ATOM 3695 C C . ILE B 1 147 ? -8.328 20 3.266 1 98.62 147 ILE B C 1
ATOM 3697 O O . ILE B 1 147 ? -8.641 18.828 3.5 1 98.62 147 ILE B O 1
ATOM 3701 N N . SER B 1 148 ? -7.227 20.531 3.717 1 98.44 148 SER B N 1
ATOM 3702 C CA . SER B 1 148 ? -6.355 19.844 4.652 1 98.44 148 SER B CA 1
ATOM 3703 C C . SER B 1 148 ? -6.648 20.25 6.094 1 98.44 148 SER B C 1
ATOM 3705 O O . SER B 1 148 ? -6.762 21.438 6.398 1 98.44 148 SER B O 1
ATOM 3707 N N . GLN B 1 149 ? -6.77 19.266 6.992 1 98.44 149 GLN B N 1
ATOM 3708 C CA . GLN B 1 149 ? -7.07 19.516 8.398 1 98.44 149 GLN B CA 1
ATOM 3709 C C . GLN B 1 149 ? -6.223 18.625 9.305 1 98.44 149 GLN B C 1
ATOM 3711 O O . GLN B 1 149 ? -6.508 17.438 9.469 1 98.44 149 GLN B O 1
ATOM 3716 N N . PRO B 1 150 ? -5.113 19.203 10.078 1 98.38 150 PRO B N 1
ATOM 3717 C CA . PRO B 1 150 ? -4.656 20.578 9.898 1 98.38 150 PRO B CA 1
ATOM 3718 C C . PRO B 1 150 ? -4.016 20.828 8.539 1 98.38 150 PRO B C 1
ATOM 3720 O O . PRO B 1 150 ? -3.76 19.875 7.793 1 98.38 150 PRO B O 1
ATOM 3723 N N . THR B 1 151 ? -3.797 22.062 8.219 1 97.38 151 THR B N 1
ATOM 3724 C CA . THR B 1 151 ? -3.201 22.438 6.945 1 97.38 151 THR B CA 1
ATOM 3725 C C . THR B 1 151 ? -1.714 22.094 6.918 1 97.38 151 THR B C 1
ATOM 3727 O O . THR B 1 151 ? -1.157 21.656 7.926 1 97.38 151 THR B O 1
ATOM 3730 N N . GLU B 1 152 ? -1.063 22.328 5.785 1 93.44 152 GLU B N 1
ATOM 3731 C CA . GLU B 1 152 ? 0.348 22.031 5.566 1 93.44 152 GLU B CA 1
ATOM 3732 C C . GLU B 1 152 ? 1.241 22.891 6.449 1 93.44 152 GLU B C 1
ATOM 3734 O O . GLU B 1 152 ? 2.383 22.531 6.734 1 93.44 152 GLU B O 1
ATOM 3739 N N . THR B 1 153 ? 0.675 24 6.949 1 92.56 153 THR B N 1
ATOM 3740 C CA . THR B 1 153 ? 1.474 24.875 7.801 1 92.56 153 THR B CA 1
ATOM 3741 C C . THR B 1 153 ? 1.105 24.672 9.273 1 92.56 153 THR B C 1
ATOM 3743 O O . THR B 1 153 ? 1.621 25.375 10.141 1 92.56 153 THR B O 1
ATOM 3746 N N . GLY B 1 154 ? 0.211 23.797 9.5 1 95.88 154 GLY B N 1
ATOM 3747 C CA . GLY B 1 154 ? -0.135 23.484 10.875 1 95.88 154 GLY B CA 1
ATOM 3748 C C . GLY B 1 154 ? -1.324 24.266 11.383 1 95.88 154 GLY B C 1
ATOM 3749 O O . GLY B 1 154 ? -1.728 24.109 12.539 1 95.88 154 GLY B O 1
ATOM 3750 N N . SER B 1 155 ? -1.935 25.109 10.562 1 97 155 SER B N 1
ATOM 3751 C CA . SER B 1 155 ? -3.137 25.844 10.953 1 97 155 SER B CA 1
ATOM 3752 C C . SER B 1 155 ? -4.359 24.938 10.953 1 97 155 SER B C 1
ATOM 3754 O O . SER B 1 155 ? -4.441 24 10.156 1 97 155 SER B O 1
ATOM 3756 N N . VAL B 1 156 ? -5.277 25.219 11.828 1 98.5 156 VAL B N 1
ATOM 3757 C CA . VAL B 1 156 ? -6.473 24.391 11.969 1 98.5 156 VAL B CA 1
ATOM 3758 C C . VAL B 1 156 ? -7.711 25.219 11.625 1 98.5 156 VAL B C 1
ATOM 3760 O O . VAL B 1 156 ? -7.914 26.312 12.172 1 98.5 156 VAL B O 1
ATOM 3763 N N . TYR B 1 157 ? -8.508 24.75 10.625 1 98.69 157 TYR B N 1
ATOM 3764 C CA . TYR B 1 157 ? -9.82 25.344 10.398 1 98.69 157 TYR B CA 1
ATOM 3765 C C . TYR B 1 157 ? -10.719 25.172 11.617 1 98.69 157 TYR B C 1
ATOM 3767 O O . TYR B 1 157 ? -10.836 24.078 12.164 1 98.69 157 TYR B O 1
ATOM 3775 N N . THR B 1 158 ? -11.305 26.281 12.062 1 98.5 158 THR B N 1
ATOM 3776 C CA . THR B 1 158 ? -12.344 26.141 13.078 1 98.5 158 THR B CA 1
ATOM 3777 C C . THR B 1 158 ? -13.562 25.422 12.508 1 98.5 158 THR B C 1
ATOM 3779 O O . THR B 1 158 ? -13.703 25.281 11.289 1 98.5 158 THR B O 1
ATOM 3782 N N . ILE B 1 159 ? -14.414 24.969 13.43 1 98.62 159 ILE B N 1
ATOM 3783 C CA . ILE B 1 159 ? -15.633 24.297 12.984 1 98.62 159 ILE B CA 1
ATOM 3784 C C . ILE B 1 159 ? -16.469 25.266 12.141 1 98.62 159 ILE B C 1
ATOM 3786 O O . ILE B 1 159 ? -17.047 24.875 11.125 1 98.62 159 ILE B O 1
ATOM 3790 N N . ALA B 1 160 ? -16.516 26.5 12.523 1 98.56 160 ALA B N 1
ATOM 3791 C CA . ALA B 1 160 ? -17.281 27.516 11.789 1 98.56 160 ALA B CA 1
ATOM 3792 C C . ALA B 1 160 ? -16.703 27.719 10.391 1 98.56 160 ALA B C 1
ATOM 3794 O O . ALA B 1 160 ? -17.453 27.859 9.422 1 98.56 160 ALA B O 1
ATOM 3795 N N . GLU B 1 161 ? -15.398 27.781 10.305 1 98.62 161 GLU B N 1
ATOM 3796 C CA . GLU B 1 161 ? -14.75 27.922 9.008 1 98.62 161 GLU B CA 1
ATOM 3797 C C . GLU B 1 161 ? -15.047 26.734 8.102 1 98.62 161 GLU B C 1
ATOM 3799 O O . GLU B 1 161 ? -15.32 26.906 6.914 1 98.62 161 GLU B O 1
ATOM 3804 N N . LEU B 1 162 ? -14.953 25.516 8.648 1 98.75 162 LEU B N 1
ATOM 3805 C CA . LEU B 1 162 ? -15.266 24.312 7.891 1 98.75 162 LEU B CA 1
ATOM 3806 C C . LEU B 1 162 ? -16.688 24.344 7.359 1 98.75 162 LEU B C 1
ATOM 3808 O O . LEU B 1 162 ? -16.922 24.078 6.18 1 98.75 162 LEU B O 1
ATOM 3812 N N . LYS B 1 163 ? -17.609 24.688 8.219 1 98.62 163 LYS B N 1
ATOM 3813 C CA . LYS B 1 163 ? -19.016 24.75 7.82 1 98.62 163 LYS B CA 1
ATOM 3814 C C . LYS B 1 163 ? -19.219 25.781 6.707 1 98.62 163 LYS B C 1
ATOM 3816 O O . LYS B 1 163 ? -19.984 25.531 5.773 1 98.62 163 LYS B O 1
ATOM 3821 N N . GLU B 1 164 ? -18.578 26.859 6.848 1 98.81 164 GLU B N 1
ATOM 3822 C CA . GLU B 1 164 ? -18.703 27.906 5.828 1 98.81 164 GLU B CA 1
ATOM 3823 C C . GLU B 1 164 ? -18.203 27.406 4.477 1 98.81 164 GLU B C 1
ATOM 3825 O O . GLU B 1 164 ? -18.906 27.531 3.467 1 98.81 164 GLU B O 1
ATOM 3830 N N . LEU B 1 165 ? -16.984 26.891 4.441 1 98.88 165 LEU B N 1
ATOM 3831 C CA . LEU B 1 165 ? -16.406 26.422 3.193 1 98.88 165 LEU B CA 1
ATOM 3832 C C . LEU B 1 165 ? -17.234 25.297 2.596 1 98.88 165 LEU B C 1
ATOM 3834 O O . LEU B 1 165 ? -17.484 25.266 1.387 1 98.88 165 LEU B O 1
ATOM 3838 N N . CYS B 1 166 ? -17.641 24.359 3.414 1 98.81 166 CYS B N 1
ATOM 3839 C CA . CYS B 1 166 ? -18.438 23.234 2.936 1 98.81 166 CYS B CA 1
ATOM 3840 C C . CYS B 1 166 ? -19.781 23.703 2.398 1 98.81 166 CYS B C 1
ATOM 3842 O O . CYS B 1 166 ? -20.281 23.172 1.401 1 98.81 166 CYS B O 1
ATOM 3844 N N . THR B 1 167 ? -20.391 24.641 3.057 1 98.69 167 THR B N 1
ATOM 3845 C CA . THR B 1 167 ? -21.656 25.188 2.584 1 98.69 167 THR B CA 1
ATOM 3846 C C . THR B 1 167 ? -21.5 25.812 1.204 1 98.69 167 THR B C 1
ATOM 3848 O O . THR B 1 167 ? -22.312 25.578 0.31 1 98.69 167 THR B O 1
ATOM 3851 N N . ILE B 1 168 ? -20.438 26.625 1.038 1 98.69 168 ILE B N 1
ATOM 3852 C CA . ILE B 1 168 ? -20.172 27.234 -0.256 1 98.69 168 ILE B CA 1
ATOM 3853 C C . ILE B 1 168 ? -20.047 26.156 -1.327 1 98.69 168 ILE B C 1
ATOM 3855 O O . ILE B 1 168 ? -20.641 26.266 -2.4 1 98.69 168 ILE B O 1
ATOM 3859 N N . ALA B 1 169 ? -19.281 25.109 -1.027 1 98.62 169 ALA B N 1
ATOM 3860 C CA . ALA B 1 169 ? -19.047 24.031 -1.975 1 98.62 169 ALA B CA 1
ATOM 3861 C C . ALA B 1 169 ? -20.359 23.297 -2.281 1 98.62 169 ALA B C 1
ATOM 3863 O O . ALA B 1 169 ? -20.703 23.094 -3.447 1 98.62 169 ALA B O 1
ATOM 3864 N N . LYS B 1 170 ? -21.078 22.938 -1.237 1 98.06 170 LYS B N 1
ATOM 3865 C CA . LYS B 1 170 ? -22.297 22.156 -1.387 1 98.06 170 LYS B CA 1
ATOM 3866 C C . LYS B 1 170 ? -23.375 22.938 -2.129 1 98.06 170 LYS B C 1
ATOM 3868 O O . LYS B 1 170 ? -24.125 22.375 -2.936 1 98.06 170 LYS B O 1
ATOM 3873 N N . ASP B 1 171 ? -23.469 24.172 -1.826 1 97.94 171 ASP B N 1
ATOM 3874 C CA . ASP B 1 171 ? -24.438 25.016 -2.514 1 97.94 171 ASP B CA 1
ATOM 3875 C C . ASP B 1 171 ? -24.172 25.047 -4.016 1 97.94 171 ASP B C 1
ATOM 3877 O O . ASP B 1 171 ? -25.094 25.219 -4.812 1 97.94 171 ASP B O 1
ATOM 3881 N N . ALA B 1 172 ? -22.938 24.891 -4.375 1 97.5 172 ALA B N 1
ATOM 3882 C CA . ALA B 1 172 ? -22.547 24.922 -5.785 1 97.5 172 ALA B CA 1
ATOM 3883 C C . ALA B 1 172 ? -22.594 23.516 -6.383 1 97.5 172 ALA B C 1
ATOM 3885 O O . ALA B 1 172 ? -22.219 23.328 -7.547 1 97.5 172 ALA B O 1
ATOM 3886 N N . GLY B 1 173 ? -22.938 22.469 -5.586 1 96.69 173 GLY B N 1
ATOM 3887 C CA . GLY B 1 173 ? -23.062 21.109 -6.074 1 96.69 173 GLY B CA 1
ATOM 3888 C C . GLY B 1 173 ? -21.781 20.312 -6.004 1 96.69 173 GLY B C 1
ATOM 3889 O O . GLY B 1 173 ? -21.672 19.234 -6.586 1 96.69 173 GLY B O 1
ATOM 3890 N N . LEU B 1 174 ? -20.781 20.859 -5.359 1 98.44 174 LEU B N 1
ATOM 3891 C CA . LEU B 1 174 ? -19.5 20.172 -5.258 1 98.44 174 LEU B CA 1
ATOM 3892 C C . LEU B 1 174 ? -19.5 19.172 -4.109 1 98.44 174 LEU B C 1
ATOM 3894 O O . LEU B 1 174 ? -20.234 19.344 -3.135 1 98.44 174 LEU B O 1
ATOM 3898 N N . ARG B 1 175 ? -18.719 18.125 -4.254 1 98.31 175 ARG B N 1
ATOM 3899 C CA . ARG B 1 175 ? -18.391 17.234 -3.146 1 98.31 175 ARG B CA 1
ATOM 3900 C C . ARG B 1 175 ? -17.234 17.781 -2.322 1 98.31 175 ARG B C 1
ATOM 3902 O O . ARG B 1 175 ? -16.5 18.656 -2.773 1 98.31 175 ARG B O 1
ATOM 3909 N N . VAL B 1 176 ? -17.078 17.266 -1.101 1 98.81 176 VAL B N 1
ATOM 3910 C CA . VAL B 1 176 ? -16.031 17.781 -0.22 1 98.81 176 VAL B CA 1
ATOM 3911 C C . VAL B 1 176 ? -15.141 16.641 0.263 1 98.81 176 VAL B C 1
ATOM 3913 O O . VAL B 1 176 ? -15.641 15.656 0.819 1 98.81 176 VAL B O 1
ATOM 3916 N N . HIS B 1 177 ? -13.891 16.766 0.04 1 98.88 177 HIS B N 1
ATOM 3917 C CA . HIS B 1 177 ? -12.828 15.883 0.525 1 98.88 177 HIS B CA 1
ATOM 3918 C C . HIS B 1 177 ? -12.008 16.562 1.614 1 98.88 177 HIS B C 1
ATOM 3920 O O . HIS B 1 177 ? -11.703 17.766 1.519 1 98.88 177 HIS B O 1
ATOM 3926 N N . MET B 1 178 ? -11.68 15.844 2.662 1 98.94 178 MET B N 1
ATOM 3927 C CA . MET B 1 178 ? -10.789 16.359 3.701 1 98.94 178 MET B CA 1
ATOM 3928 C C . MET B 1 178 ? -9.539 15.484 3.818 1 98.94 178 MET B C 1
ATOM 3930 O O . MET B 1 178 ? -9.633 14.281 4.047 1 98.94 178 MET B O 1
ATOM 3934 N N . ASP B 1 179 ? -8.422 16.109 3.584 1 98.81 179 ASP B N 1
ATOM 3935 C CA . ASP B 1 179 ? -7.145 15.484 3.908 1 98.81 179 ASP B CA 1
ATOM 3936 C C . ASP B 1 179 ? -6.836 15.602 5.398 1 98.81 179 ASP B C 1
ATOM 3938 O O . ASP B 1 179 ? -6.395 16.656 5.863 1 98.81 179 ASP B O 1
ATOM 3942 N N . GLY B 1 180 ? -7.035 14.508 6.102 1 98.69 180 GLY B N 1
ATOM 3943 C CA . GLY B 1 180 ? -6.789 14.469 7.535 1 98.69 180 GLY B CA 1
ATOM 3944 C C . GLY B 1 180 ? -5.551 13.68 7.91 1 98.69 180 GLY B C 1
ATOM 3945 O O . GLY B 1 180 ? -5.609 12.797 8.773 1 98.69 180 GLY B O 1
ATOM 3946 N N . ALA B 1 181 ? -4.434 13.977 7.258 1 98.06 181 ALA B N 1
ATOM 3947 C CA . ALA B 1 181 ? -3.189 13.266 7.559 1 98.06 181 ALA B CA 1
ATOM 3948 C C . ALA B 1 181 ? -2.85 13.367 9.039 1 98.06 181 ALA B C 1
ATOM 3950 O O . ALA B 1 181 ? -2.258 12.445 9.609 1 98.06 181 ALA B O 1
ATOM 3951 N N . ARG B 1 182 ? -3.176 14.516 9.68 1 98.62 182 ARG B N 1
ATOM 3952 C CA . ARG B 1 182 ? -3.021 14.773 11.109 1 98.62 182 ARG B CA 1
ATOM 3953 C C . ARG B 1 182 ? -4.363 15.117 11.75 1 98.62 182 ARG B C 1
ATOM 3955 O O . ARG B 1 182 ? -4.445 16.031 12.578 1 98.62 182 ARG B O 1
ATOM 3962 N N . PHE B 1 183 ? -5.34 14.352 11.406 1 98.81 183 PHE B N 1
ATOM 3963 C CA . PHE B 1 183 ? -6.727 14.602 11.781 1 98.81 183 PHE B CA 1
ATOM 3964 C C . PHE B 1 183 ? -6.859 14.727 13.297 1 98.81 183 PHE B C 1
ATOM 3966 O O . PHE B 1 183 ? -7.5 15.648 13.797 1 98.81 183 PHE B O 1
ATOM 3973 N N . ALA B 1 184 ? -6.258 13.805 14.039 1 98.81 184 ALA B N 1
ATOM 3974 C CA . ALA B 1 184 ? -6.383 13.758 15.492 1 98.81 184 ALA B CA 1
ATOM 3975 C C . ALA B 1 184 ? -5.797 15.016 16.125 1 98.81 184 ALA B C 1
ATOM 3977 O O . ALA B 1 184 ? -6.301 15.492 17.156 1 98.81 184 ALA B O 1
ATOM 3978 N N . ASN B 1 185 ? -4.723 15.555 15.547 1 98.81 185 ASN B N 1
ATOM 3979 C CA . ASN B 1 185 ? -4.117 16.766 16.062 1 98.81 185 ASN B CA 1
ATOM 3980 C C . ASN B 1 185 ? -5.086 17.953 16 1 98.81 185 ASN B C 1
ATOM 3982 O O . ASN B 1 185 ? -5.18 18.734 16.953 1 98.81 185 ASN B O 1
ATOM 3986 N N . ALA B 1 186 ? -5.77 18.062 14.883 1 98.81 186 ALA B N 1
ATOM 3987 C CA . ALA B 1 186 ? -6.77 19.125 14.75 1 98.81 186 ALA B CA 1
ATOM 3988 C C . ALA B 1 186 ? -7.941 18.891 15.703 1 98.81 186 ALA B C 1
ATOM 3990 O O . ALA B 1 186 ? -8.469 19.844 16.281 1 98.81 186 ALA B O 1
ATOM 3991 N N . LEU B 1 187 ? -8.336 17.656 15.812 1 98.62 187 LEU B N 1
ATOM 3992 C CA . LEU B 1 187 ? -9.484 17.297 16.641 1 98.62 187 LEU B CA 1
ATOM 3993 C C . LEU B 1 187 ? -9.266 17.719 18.078 1 98.62 187 LEU B C 1
ATOM 3995 O O . LEU B 1 187 ? -10.141 18.312 18.703 1 98.62 187 LEU B O 1
ATOM 3999 N N . VAL B 1 188 ? -8.125 17.344 18.625 1 98.56 188 VAL B N 1
ATOM 4000 C CA . VAL B 1 188 ? -7.867 17.625 20.047 1 98.56 188 VAL B CA 1
ATOM 4001 C C . VAL B 1 188 ? -7.645 19.125 20.25 1 98.56 188 VAL B C 1
ATOM 4003 O O . VAL B 1 188 ? -7.996 19.672 21.297 1 98.56 188 VAL B O 1
ATOM 4006 N N . HIS B 1 189 ? -7.094 19.75 19.281 1 98.62 189 HIS B N 1
ATOM 4007 C CA . HIS B 1 189 ? -6.941 21.203 19.359 1 98.62 189 HIS B CA 1
ATOM 4008 C C . HIS B 1 189 ? -8.297 21.891 19.453 1 98.62 189 HIS B C 1
ATOM 4010 O O . HIS B 1 189 ? -8.461 22.828 20.234 1 98.62 189 HIS B O 1
ATOM 4016 N N . LEU B 1 190 ? -9.258 21.453 18.672 1 98.56 190 LEU B N 1
ATOM 4017 C CA . LEU B 1 190 ? -10.57 22.078 18.594 1 98.56 190 LEU B CA 1
ATOM 4018 C C . LEU B 1 190 ? -11.477 21.578 19.719 1 98.56 190 LEU B C 1
ATOM 4020 O O . LEU B 1 190 ? -12.547 22.141 19.969 1 98.56 190 LEU B O 1
ATOM 4024 N N . GLU B 1 191 ? -11.023 20.531 20.375 1 98.06 191 GLU B N 1
ATOM 4025 C CA . GLU B 1 191 ? -11.891 19.844 21.328 1 98.06 191 GLU B CA 1
ATOM 4026 C C . GLU B 1 191 ? -13.258 19.547 20.719 1 98.06 191 GLU B C 1
ATOM 4028 O O . GLU B 1 191 ? -14.289 19.797 21.328 1 98.06 191 GLU B O 1
ATOM 4033 N N . ALA B 1 192 ? -13.242 19.125 19.531 1 98.06 192 ALA B N 1
ATOM 4034 C CA . ALA B 1 192 ? -14.445 18.797 18.781 1 98.06 192 ALA B CA 1
ATOM 4035 C C . ALA B 1 192 ? -14.633 17.281 18.688 1 98.06 192 ALA B C 1
ATOM 4037 O O . ALA B 1 192 ? -13.711 16.516 18.969 1 98.06 192 ALA B O 1
ATOM 4038 N N . SER B 1 193 ? -15.859 16.891 18.359 1 98.19 193 SER B N 1
ATOM 4039 C CA . SER B 1 193 ? -16.094 15.484 18.016 1 98.19 193 SER B CA 1
ATOM 4040 C C . SER B 1 193 ? -15.75 15.203 16.562 1 98.19 193 SER B C 1
ATOM 4042 O O . SER B 1 193 ? -15.742 16.109 15.727 1 98.19 193 SER B O 1
ATOM 4044 N N . PRO B 1 194 ? -15.43 13.922 16.25 1 98.56 194 PRO B N 1
ATOM 4045 C CA . PRO B 1 194 ? -15.195 13.578 14.844 1 98.56 194 PRO B CA 1
ATOM 4046 C C . PRO B 1 194 ? -16.391 13.93 13.945 1 98.56 194 PRO B C 1
ATOM 4048 O O . PRO B 1 194 ? -16.188 14.383 12.812 1 98.56 194 PRO B O 1
ATOM 4051 N N . ALA B 1 195 ? -17.547 13.773 14.422 1 98.56 195 ALA B N 1
ATOM 4052 C CA . ALA B 1 195 ? -18.75 14.109 13.672 1 98.56 195 ALA B CA 1
ATOM 4053 C C . ALA B 1 195 ? -18.797 15.602 13.336 1 98.56 195 ALA B C 1
ATOM 4055 O O . ALA B 1 195 ? -19 15.977 12.18 1 98.56 195 ALA B O 1
ATOM 4056 N N . GLU B 1 196 ? -18.531 16.469 14.32 1 98.44 196 GLU B N 1
ATOM 4057 C CA . GLU B 1 196 ? -18.562 17.922 14.141 1 98.44 196 GLU B CA 1
ATOM 4058 C C . GLU B 1 196 ? -17.547 18.391 13.109 1 98.44 196 GLU B C 1
ATOM 4060 O O . GLU B 1 196 ? -17.812 19.297 12.328 1 98.44 196 GLU B O 1
ATOM 4065 N N . MET B 1 197 ? -16.438 17.703 13.086 1 98.62 197 MET B N 1
ATOM 4066 C CA . MET B 1 197 ? -15.328 18.172 12.258 1 98.62 197 MET B CA 1
ATOM 4067 C C . MET B 1 197 ? -15.398 17.578 10.859 1 98.62 197 MET B C 1
ATOM 4069 O O . MET B 1 197 ? -14.578 17.906 10 1 98.62 197 MET B O 1
ATOM 4073 N N . THR B 1 198 ? -16.328 16.641 10.656 1 98.62 198 THR B N 1
ATOM 4074 C CA . THR B 1 198 ? -16.359 15.984 9.352 1 98.62 198 THR B CA 1
ATOM 4075 C C . THR B 1 198 ? -17.734 16.078 8.719 1 98.62 198 THR B C 1
ATOM 4077 O O . THR B 1 198 ? -18.109 17.125 8.188 1 98.62 198 THR B O 1
ATOM 4080 N N . TRP B 1 199 ? -18.594 14.977 8.898 1 98.56 199 TRP B N 1
ATOM 4081 C CA . TRP B 1 199 ? -19.812 14.891 8.102 1 98.56 199 TRP B CA 1
ATOM 4082 C C . TRP B 1 199 ? -20.828 15.945 8.539 1 98.56 199 TRP B C 1
ATOM 4084 O O . TRP B 1 199 ? -21.594 16.453 7.723 1 98.56 199 TRP B O 1
ATOM 4094 N N . GLU B 1 200 ? -20.844 16.391 9.828 1 98.56 200 GLU B N 1
ATOM 4095 C CA . GLU B 1 200 ? -21.734 17.469 10.25 1 98.56 200 GLU B CA 1
ATOM 4096 C C . GLU B 1 200 ? -21.344 18.797 9.625 1 98.56 200 GLU B C 1
ATOM 4098 O O . GLU B 1 200 ? -22.172 19.688 9.461 1 98.56 200 GLU B O 1
ATOM 4103 N N . ALA B 1 201 ? -20.094 18.969 9.312 1 98.5 201 ALA B N 1
ATOM 4104 C CA . ALA B 1 201 ? -19.625 20.188 8.656 1 98.5 201 ALA B CA 1
ATOM 4105 C C . ALA B 1 201 ? -19.844 20.109 7.148 1 98.5 201 ALA B C 1
ATOM 4107 O O . ALA B 1 201 ? -19.781 21.125 6.453 1 98.5 201 ALA B O 1
ATOM 4108 N N . GLY B 1 202 ? -20 18.906 6.598 1 98.44 202 GLY B N 1
ATOM 4109 C CA . GLY B 1 202 ? -20.312 18.781 5.18 1 98.44 202 GLY B CA 1
ATOM 4110 C C . GLY B 1 202 ? -19.312 17.922 4.43 1 98.44 202 GLY B C 1
ATOM 4111 O O . GLY B 1 202 ? -19.391 17.781 3.209 1 98.44 202 GLY B O 1
ATOM 4112 N N . VAL B 1 203 ? -18.391 17.281 5.086 1 98.81 203 VAL B N 1
ATOM 4113 C CA . VAL B 1 203 ? -17.375 16.453 4.453 1 98.81 203 VAL B CA 1
ATOM 4114 C C . VAL B 1 203 ? -18 15.156 3.943 1 98.81 203 VAL B C 1
ATOM 4116 O O . VAL B 1 203 ? -18.75 14.492 4.668 1 98.81 203 VAL B O 1
ATOM 4119 N N . ASP B 1 204 ? -17.672 14.758 2.697 1 98.75 204 ASP B N 1
ATOM 4120 C CA . ASP B 1 204 ? -18.188 13.523 2.107 1 98.75 204 ASP B CA 1
ATOM 4121 C C . ASP B 1 204 ? -17.203 12.375 2.291 1 98.75 204 ASP B C 1
ATOM 4123 O O . ASP B 1 204 ? -17.625 11.234 2.533 1 98.75 204 ASP B O 1
ATOM 4127 N N . VAL B 1 205 ? -15.922 12.672 2.094 1 98.88 205 VAL B N 1
ATOM 4128 C CA . VAL B 1 205 ? -14.867 11.672 2.172 1 98.88 205 VAL B CA 1
ATOM 4129 C C . VAL B 1 205 ? -13.695 12.227 2.977 1 98.88 205 VAL B C 1
ATOM 4131 O O . VAL B 1 205 ? -13.273 13.367 2.768 1 98.88 205 VAL B O 1
ATOM 4134 N N . LEU B 1 206 ? -13.234 11.461 3.922 1 98.88 206 LEU B N 1
ATOM 4135 C CA . LEU B 1 206 ? -12.109 11.812 4.781 1 98.88 206 LEU B CA 1
ATOM 4136 C C . LEU B 1 206 ? -10.938 10.867 4.566 1 98.88 206 LEU B C 1
ATOM 4138 O O . LEU B 1 206 ? -11.109 9.641 4.594 1 98.88 206 LEU B O 1
ATOM 4142 N N . SER B 1 207 ? -9.789 11.422 4.195 1 98.81 207 SER B N 1
ATOM 4143 C CA . SER B 1 207 ? -8.547 10.68 4.422 1 98.81 207 SER B CA 1
ATOM 4144 C C . SER B 1 207 ? -8.117 10.75 5.883 1 98.81 207 SER B C 1
ATOM 4146 O O . SER B 1 207 ? -7.656 11.797 6.348 1 98.81 207 SER B O 1
ATOM 4148 N N . PHE B 1 208 ? -8.273 9.703 6.613 1 98.75 208 PHE B N 1
ATOM 4149 C CA . PHE B 1 208 ? -8.016 9.633 8.047 1 98.75 208 PHE B CA 1
ATOM 4150 C C . PHE B 1 208 ? -6.629 9.055 8.32 1 98.75 208 PHE B C 1
ATOM 4152 O O . PHE B 1 208 ? -6.418 7.852 8.18 1 98.75 208 PHE B O 1
ATOM 4159 N N . GLY B 1 209 ? -5.695 9.914 8.75 1 98.31 209 GLY B N 1
ATOM 4160 C CA . GLY B 1 209 ? -4.305 9.531 8.914 1 98.31 209 GLY B CA 1
ATOM 4161 C C . GLY B 1 209 ? -4.016 8.852 10.234 1 98.31 209 GLY B C 1
ATOM 4162 O O . GLY B 1 209 ? -4.445 9.328 11.289 1 98.31 209 GLY B O 1
ATOM 4163 N N . LEU B 1 210 ? -3.301 7.758 10.18 1 98.31 210 LEU B N 1
ATOM 4164 C CA . LEU B 1 210 ? -2.824 7.051 11.367 1 98.31 210 LEU B CA 1
ATOM 4165 C C . LEU B 1 210 ? -1.301 7 11.391 1 98.31 210 LEU B C 1
ATOM 4167 O O . LEU B 1 210 ? -0.691 7.047 12.461 1 98.31 210 LEU B O 1
ATOM 4171 N N . THR B 1 211 ? -0.663 6.902 10.25 1 97.44 211 THR B N 1
ATOM 4172 C CA . THR B 1 211 ? 0.769 6.656 10.117 1 97.44 211 THR B CA 1
ATOM 4173 C C . THR B 1 211 ? 1.572 7.727 10.852 1 97.44 211 THR B C 1
ATOM 4175 O O . THR B 1 211 ? 2.531 7.414 11.562 1 97.44 211 THR B O 1
ATOM 4178 N N . LYS B 1 212 ? 1.19 8.938 10.719 1 97.19 212 LYS B N 1
ATOM 4179 C CA . LYS B 1 212 ? 1.927 10.055 11.305 1 97.19 212 LYS B CA 1
ATOM 4180 C C . LYS B 1 212 ? 1.698 10.133 12.812 1 97.19 212 LYS B C 1
ATOM 4182 O O . LYS B 1 212 ? 2.395 10.867 13.516 1 97.19 212 LYS B O 1
ATOM 4187 N N . ASN B 1 213 ? 0.743 9.352 13.336 1 98.44 213 ASN B N 1
ATOM 4188 C CA . ASN B 1 213 ? 0.326 9.461 14.734 1 98.44 213 ASN B CA 1
ATOM 4189 C C . ASN B 1 213 ? 0.369 8.102 15.438 1 98.44 213 ASN B C 1
ATOM 4191 O O . ASN B 1 213 ? -0.518 7.781 16.234 1 98.44 213 ASN B O 1
ATOM 4195 N N . GLY B 1 214 ? 1.379 7.32 15.07 1 97.56 214 GLY B N 1
ATOM 4196 C CA . GLY B 1 214 ? 1.652 6.156 15.898 1 97.56 214 GLY B CA 1
ATOM 4197 C C . GLY B 1 214 ? 1.561 4.848 15.133 1 97.56 214 GLY B C 1
ATOM 4198 O O . GLY B 1 214 ? 2.084 3.826 15.578 1 97.56 214 GLY B O 1
ATOM 4199 N N . ALA B 1 215 ? 0.919 4.812 13.977 1 98.19 215 ALA B N 1
ATOM 4200 C CA . ALA B 1 215 ? 0.767 3.574 13.219 1 98.19 215 ALA B CA 1
ATOM 4201 C C . ALA B 1 215 ? 2 3.301 12.359 1 98.19 215 ALA B C 1
ATOM 4203 O O . ALA B 1 215 ? 2.898 4.141 12.266 1 98.19 215 ALA B O 1
ATOM 4204 N N . MET B 1 216 ? 2.09 2.127 11.789 1 96.31 216 MET B N 1
ATOM 4205 C CA . MET B 1 216 ? 3.213 1.724 10.945 1 96.31 216 MET B CA 1
ATOM 4206 C C . MET B 1 216 ? 2.996 2.168 9.5 1 96.31 216 MET B C 1
ATOM 4208 O O . MET B 1 216 ? 3.617 3.129 9.047 1 96.31 216 MET B O 1
ATOM 4212 N N . THR B 1 217 ? 2.107 1.479 8.773 1 93.81 217 THR B N 1
ATOM 4213 C CA . THR B 1 217 ? 1.886 1.75 7.359 1 93.81 217 THR B CA 1
ATOM 4214 C C . THR B 1 217 ? 0.41 1.596 7 1 93.81 217 THR B C 1
ATOM 4216 O O . THR B 1 217 ? 0.062 0.849 6.086 1 93.81 217 THR B O 1
ATOM 4219 N N . VAL B 1 218 ? -0.455 2.377 7.668 1 97.5 218 VAL B N 1
ATOM 4220 C CA . VAL B 1 218 ? -1.872 2.281 7.336 1 97.5 218 VAL B CA 1
ATOM 4221 C C . VAL B 1 218 ? -2.537 3.645 7.516 1 97.5 218 VAL B C 1
ATOM 4223 O O . VAL B 1 218 ? -2.23 4.371 8.461 1 97.5 218 VAL B O 1
ATOM 4226 N N . ASP B 1 219 ? -3.303 4.027 6.582 1 98.25 219 ASP B N 1
ATOM 4227 C CA . ASP B 1 219 ? -4.285 5.105 6.633 1 98.25 219 ASP B CA 1
ATOM 4228 C C . ASP B 1 219 ? -5.66 4.621 6.172 1 98.25 219 ASP B C 1
ATOM 4230 O O . ASP B 1 219 ? -5.824 3.453 5.816 1 98.25 219 ASP B O 1
ATOM 4234 N N . ILE B 1 220 ? -6.727 5.508 6.277 1 98.56 220 ILE B N 1
ATOM 4235 C CA . ILE B 1 220 ? -8.078 5.062 5.957 1 98.56 220 ILE B CA 1
ATOM 4236 C C . ILE B 1 220 ? -8.766 6.094 5.062 1 98.56 220 ILE B C 1
ATOM 4238 O O . ILE B 1 220 ? -8.594 7.301 5.254 1 98.56 220 ILE B O 1
ATOM 4242 N N . ILE B 1 221 ? -9.461 5.586 4.105 1 98.69 221 ILE B N 1
ATOM 4243 C CA . ILE B 1 221 ? -10.508 6.383 3.477 1 98.69 221 ILE B CA 1
ATOM 4244 C C . ILE B 1 221 ? -11.836 6.145 4.195 1 98.69 221 ILE B C 1
ATOM 4246 O O . ILE B 1 221 ? -12.305 5.008 4.285 1 98.69 221 ILE B O 1
ATOM 4250 N N . ILE B 1 222 ? -12.406 7.145 4.715 1 98.69 222 ILE B N 1
ATOM 4251 C CA . ILE B 1 222 ? -13.734 7.082 5.301 1 98.69 222 ILE B CA 1
ATOM 4252 C C . ILE B 1 222 ? -14.734 7.793 4.387 1 98.69 222 ILE B C 1
ATOM 4254 O O . ILE B 1 222 ? -14.562 8.969 4.066 1 98.69 222 ILE B O 1
ATOM 4258 N N . SER B 1 223 ? -15.711 7.109 3.977 1 98.69 223 SER B N 1
ATOM 4259 C CA . SER B 1 223 ? -16.766 7.711 3.174 1 98.69 223 SER B CA 1
ATOM 4260 C C . SER B 1 223 ? -18.062 7.824 3.967 1 98.69 223 SER B C 1
ATOM 4262 O O . SER B 1 223 ? -18.562 6.832 4.508 1 98.69 223 SER B O 1
ATOM 4264 N N . PHE B 1 224 ? -18.594 9 3.988 1 98.38 224 PHE B N 1
ATOM 4265 C CA . PHE B 1 224 ? -19.875 9.234 4.664 1 98.38 224 PHE B CA 1
ATOM 4266 C C . PHE B 1 224 ? -21.031 9.133 3.684 1 98.38 224 PHE B C 1
ATOM 4268 O O . PHE B 1 224 ? -22.188 9.375 4.051 1 98.38 224 PHE B O 1
ATOM 4275 N N . ASP B 1 225 ? -20.734 8.812 2.451 1 96.44 225 ASP B N 1
ATOM 4276 C CA . ASP B 1 225 ? -21.719 8.609 1.385 1 96.44 225 ASP B CA 1
ATOM 4277 C C . ASP B 1 225 ? -21.797 7.141 0.987 1 96.44 225 ASP B C 1
ATOM 4279 O O . ASP B 1 225 ? -20.938 6.637 0.269 1 96.44 225 ASP B O 1
ATOM 4283 N N . PRO B 1 226 ? -22.781 6.48 1.345 1 93.81 226 PRO B N 1
ATOM 4284 C CA . PRO B 1 226 ? -22.891 5.043 1.075 1 93.81 226 PRO B CA 1
ATOM 4285 C C . PRO B 1 226 ? -22.938 4.727 -0.418 1 93.81 226 PRO B C 1
ATOM 4287 O O . PRO B 1 226 ? -22.656 3.592 -0.82 1 93.81 226 PRO B O 1
ATOM 4290 N N . THR B 1 227 ? -23.25 5.66 -1.226 1 94.5 227 THR B N 1
ATOM 4291 C CA . THR B 1 227 ? -23.359 5.402 -2.658 1 94.5 227 THR B CA 1
ATOM 4292 C C . THR B 1 227 ? -21.984 5.215 -3.281 1 94.5 227 THR B C 1
ATOM 4294 O O . THR B 1 227 ? -21.859 4.742 -4.414 1 94.5 227 THR B O 1
ATOM 4297 N N . LEU B 1 228 ? -20.953 5.562 -2.508 1 96.06 228 LEU B N 1
ATOM 4298 C CA . LEU B 1 228 ? -19.594 5.492 -3.033 1 96.06 228 LEU B CA 1
ATOM 4299 C C . LEU B 1 228 ? -18.953 4.148 -2.705 1 96.06 228 LEU B C 1
ATOM 4301 O O . LEU B 1 228 ? -17.859 3.842 -3.186 1 96.06 228 LEU B O 1
ATOM 4305 N N . ALA B 1 229 ? -19.609 3.336 -1.951 1 93.5 229 ALA B N 1
ATOM 4306 C CA . ALA B 1 229 ? -19.016 2.131 -1.381 1 93.5 229 ALA B CA 1
ATOM 4307 C C . ALA B 1 229 ? -18.438 1.234 -2.473 1 93.5 229 ALA B C 1
ATOM 4309 O O . ALA B 1 229 ? -17.281 0.84 -2.408 1 93.5 229 ALA B O 1
ATOM 4310 N N . SER B 1 230 ? -19.266 0.896 -3.439 1 93.25 230 SER B N 1
ATOM 4311 C CA . SER B 1 230 ? -18.828 0.005 -4.512 1 93.25 230 SER B CA 1
ATOM 4312 C C . SER B 1 230 ? -17.688 0.611 -5.305 1 93.25 230 SER B C 1
ATOM 4314 O O . SER B 1 230 ? -16.688 -0.065 -5.578 1 93.25 230 SER B O 1
ATOM 4316 N N . GLU B 1 231 ? -17.844 1.843 -5.645 1 94 231 GLU B N 1
ATOM 4317 C CA . GLU B 1 231 ? -16.812 2.543 -6.414 1 94 231 GLU B CA 1
ATOM 4318 C C . GLU B 1 231 ? -15.484 2.535 -5.68 1 94 231 GLU B C 1
ATOM 4320 O O . GLU B 1 231 ? -14.445 2.242 -6.277 1 94 231 GLU B O 1
ATOM 4325 N N . LEU B 1 232 ? -15.539 2.818 -4.43 1 96 232 LEU B N 1
ATOM 4326 C CA . LEU B 1 232 ? -14.32 2.887 -3.633 1 96 232 LEU B CA 1
ATOM 4327 C C . LEU B 1 232 ? -13.656 1.518 -3.539 1 96 232 LEU B C 1
ATOM 4329 O O . LEU B 1 232 ? -12.422 1.417 -3.572 1 96 232 LEU B O 1
ATOM 4333 N N . ALA B 1 233 ? -14.438 0.515 -3.43 1 94.25 233 ALA B N 1
ATOM 4334 C CA . ALA B 1 233 ? -13.891 -0.837 -3.361 1 94.25 233 ALA B CA 1
ATOM 4335 C C . ALA B 1 233 ? -13.141 -1.189 -4.641 1 94.25 233 ALA B C 1
ATOM 4337 O O . ALA B 1 233 ? -12.031 -1.729 -4.59 1 94.25 233 ALA B O 1
ATOM 4338 N N . PHE B 1 234 ? -13.688 -0.934 -5.785 1 94.25 234 PHE B N 1
ATOM 4339 C CA . PHE B 1 234 ? -13.039 -1.221 -7.059 1 94.25 234 PHE B CA 1
ATOM 4340 C C . PHE B 1 234 ? -11.797 -0.366 -7.238 1 94.25 234 PHE B C 1
ATOM 4342 O O . PHE B 1 234 ? -10.781 -0.842 -7.75 1 94.25 234 PHE B O 1
ATOM 4349 N N . ARG B 1 235 ? -11.875 0.827 -6.789 1 94.88 235 ARG B N 1
ATOM 4350 C CA . ARG B 1 235 ? -10.727 1.718 -6.922 1 94.88 235 ARG B CA 1
ATOM 4351 C C . ARG B 1 235 ? -9.578 1.271 -6.023 1 94.88 235 ARG B C 1
ATOM 4353 O O . ARG B 1 235 ? -8.406 1.378 -6.398 1 94.88 235 ARG B O 1
ATOM 4360 N N . GLN B 1 236 ? -9.953 0.841 -4.805 1 95.12 236 GLN B N 1
ATOM 4361 C CA . GLN B 1 236 ? -8.93 0.321 -3.906 1 95.12 236 GLN B CA 1
ATOM 4362 C C . GLN B 1 236 ? -8.164 -0.833 -4.551 1 95.12 236 GLN B C 1
ATOM 4364 O O . GLN B 1 236 ? -6.934 -0.863 -4.523 1 95.12 236 GLN B O 1
ATOM 4369 N N . LYS B 1 237 ? -8.883 -1.752 -5.129 1 94.25 237 LYS B N 1
ATOM 4370 C CA . LYS B 1 237 ? -8.273 -2.904 -5.785 1 94.25 237 LYS B CA 1
ATOM 4371 C C . LYS B 1 237 ? -7.438 -2.471 -6.988 1 94.25 237 LYS B C 1
ATOM 4373 O O . LYS B 1 237 ? -6.285 -2.879 -7.129 1 94.25 237 LYS B O 1
ATOM 4378 N N . ARG B 1 238 ? -8.039 -1.643 -7.797 1 93.31 238 ARG B N 1
ATOM 4379 C CA . ARG B 1 238 ? -7.422 -1.208 -9.047 1 93.31 238 ARG B CA 1
ATOM 4380 C C . ARG B 1 238 ? -6.148 -0.413 -8.781 1 93.31 238 ARG B C 1
ATOM 4382 O O . ARG B 1 238 ? -5.238 -0.394 -9.617 1 93.31 238 ARG B O 1
ATOM 4389 N N . ALA B 1 239 ? -6.066 0.161 -7.57 1 94.62 239 ALA B N 1
ATOM 4390 C CA . ALA B 1 239 ? -4.922 0.989 -7.199 1 94.62 239 ALA B CA 1
ATOM 4391 C C . ALA B 1 239 ? -3.826 0.15 -6.547 1 94.62 239 ALA B C 1
ATOM 4393 O O . ALA B 1 239 ? -2.77 0.672 -6.188 1 94.62 239 ALA B O 1
ATOM 4394 N N . GLY B 1 240 ? -4.074 -1.161 -6.477 1 94.69 240 GLY B N 1
ATOM 4395 C CA . GLY B 1 240 ? -3.096 -2.002 -5.801 1 94.69 240 GLY B CA 1
ATOM 4396 C C . GLY B 1 240 ? -3.057 -1.783 -4.301 1 94.69 240 GLY B C 1
ATOM 4397 O O . GLY B 1 240 ? -2.031 -2.025 -3.66 1 94.69 240 GLY B O 1
ATOM 4398 N N . GLN B 1 241 ? -4.145 -1.313 -3.732 1 94.88 241 GLN B N 1
ATOM 4399 C CA . GLN B 1 241 ? -4.176 -0.939 -2.322 1 94.88 241 GLN B CA 1
ATOM 4400 C C . GLN B 1 241 ? -5.035 -1.908 -1.516 1 94.88 241 GLN B C 1
ATOM 4402 O O . GLN B 1 241 ? -5.238 -1.716 -0.315 1 94.88 241 GLN B O 1
ATOM 4407 N N . LEU B 1 242 ? -5.543 -2.936 -2.154 1 93.62 242 LEU B N 1
ATOM 4408 C CA . LEU B 1 242 ? -6.254 -3.969 -1.412 1 93.62 242 LEU B CA 1
ATOM 4409 C C . LEU B 1 242 ? -5.285 -5.008 -0.863 1 93.62 242 LEU B C 1
ATOM 4411 O O . LEU B 1 242 ? -4.809 -5.871 -1.604 1 93.62 242 LEU B O 1
ATOM 4415 N N . ALA B 1 243 ? -5.078 -4.926 0.422 1 94.06 243 ALA B N 1
ATOM 4416 C CA . ALA B 1 243 ? -4.172 -5.883 1.055 1 94.06 243 ALA B CA 1
ATOM 4417 C C . ALA B 1 243 ? -4.836 -7.25 1.206 1 94.06 243 ALA B C 1
ATOM 4419 O O . ALA B 1 243 ? -5.961 -7.348 1.699 1 94.06 243 ALA B O 1
ATOM 4420 N N . SER B 1 244 ? -4.117 -8.281 0.788 1 93.81 244 SER B N 1
ATOM 4421 C CA . SER B 1 244 ? -4.66 -9.625 0.99 1 93.81 244 SER B CA 1
ATOM 4422 C C . SER B 1 244 ? -4.727 -9.977 2.473 1 93.81 244 SER B C 1
ATOM 4424 O O . SER B 1 244 ? -5.668 -10.625 2.92 1 93.81 244 SER B O 1
ATOM 4426 N N . LYS B 1 245 ? -3.744 -9.555 3.221 1 95.31 245 LYS B N 1
ATOM 4427 C CA . LYS B 1 245 ? -3.734 -9.75 4.668 1 95.31 245 LYS B CA 1
ATOM 4428 C C . LYS B 1 245 ? -4.141 -8.469 5.395 1 95.31 245 LYS B C 1
ATOM 4430 O O . LYS B 1 245 ? -3.4 -7.965 6.242 1 95.31 245 LYS B O 1
ATOM 4435 N N . MET B 1 246 ? -5.355 -8.078 5.16 1 94.69 246 MET B N 1
ATOM 4436 C CA . MET B 1 246 ? -5.93 -6.824 5.648 1 94.69 246 MET B CA 1
ATOM 4437 C C . MET B 1 246 ? -5.855 -6.75 7.168 1 94.69 246 MET B C 1
ATOM 4439 O O . MET B 1 246 ? -5.809 -5.656 7.738 1 94.69 246 MET B O 1
ATOM 4443 N N . ARG B 1 247 ? -5.742 -7.891 7.836 1 94.31 247 ARG B N 1
ATOM 4444 C CA . ARG B 1 247 ? -5.703 -7.953 9.297 1 94.31 247 ARG B CA 1
ATOM 4445 C C . ARG B 1 247 ? -4.555 -7.121 9.852 1 94.31 247 ARG B C 1
ATOM 4447 O O . ARG B 1 247 ? -4.668 -6.551 10.938 1 94.31 247 ARG B O 1
ATOM 4454 N N . PHE B 1 248 ? -3.486 -7.07 9.125 1 96 248 PHE B N 1
ATOM 4455 C CA . PHE B 1 248 ? -2.32 -6.355 9.633 1 96 248 PHE B CA 1
ATOM 4456 C C . PHE B 1 248 ? -2.547 -4.848 9.594 1 96 248 PHE B C 1
ATOM 4458 O O . PHE B 1 248 ? -1.981 -4.105 10.398 1 96 248 PHE B O 1
ATOM 4465 N N . HIS B 1 249 ? -3.342 -4.352 8.664 1 96.62 249 HIS B N 1
ATOM 4466 C CA . HIS B 1 249 ? -3.77 -2.957 8.672 1 96.62 249 HIS B CA 1
ATOM 4467 C C . HIS B 1 249 ? -4.816 -2.711 9.75 1 96.62 249 HIS B C 1
ATOM 4469 O O . HIS B 1 249 ? -4.676 -1.792 10.562 1 96.62 249 HIS B O 1
ATOM 4475 N N . THR B 1 250 ? -5.789 -3.586 9.82 1 96.94 250 THR B N 1
ATOM 4476 C CA . THR B 1 250 ? -6.953 -3.303 10.648 1 96.94 250 THR B CA 1
ATOM 4477 C C . THR B 1 250 ? -6.637 -3.537 12.125 1 96.94 250 THR B C 1
ATOM 4479 O O . THR B 1 250 ? -7.23 -2.904 13 1 96.94 250 THR B O 1
ATOM 4482 N N . ALA B 1 251 ? -5.633 -4.434 12.383 1 97.12 251 ALA B N 1
ATOM 4483 C CA . ALA B 1 251 ? -5.164 -4.566 13.758 1 97.12 251 ALA B CA 1
ATOM 4484 C C . ALA B 1 251 ? -4.602 -3.246 14.273 1 97.12 251 ALA B C 1
ATOM 4486 O O . ALA B 1 251 ? -4.797 -2.896 15.438 1 97.12 251 ALA B O 1
ATOM 4487 N N . GLN B 1 252 ? -3.895 -2.568 13.438 1 98.12 252 GLN B N 1
ATOM 4488 C CA . GLN B 1 252 ? -3.357 -1.264 13.805 1 98.12 252 GLN B CA 1
ATOM 4489 C C . GLN B 1 252 ? -4.477 -0.264 14.078 1 98.12 252 GLN B C 1
ATOM 4491 O O . GLN B 1 252 ? -4.402 0.518 15.023 1 98.12 252 GLN B O 1
ATOM 4496 N N . ILE B 1 253 ? -5.539 -0.275 13.258 1 98.12 253 ILE B N 1
ATOM 4497 C CA . ILE B 1 253 ? -6.66 0.651 13.375 1 98.12 253 ILE B CA 1
ATOM 4498 C C . ILE B 1 253 ? -7.363 0.443 14.711 1 98.12 253 ILE B C 1
ATOM 4500 O O . ILE B 1 253 ? -7.645 1.405 15.43 1 98.12 253 ILE B O 1
ATOM 4504 N N . GLU B 1 254 ? -7.594 -0.791 15.031 1 96.81 254 GLU B N 1
ATOM 4505 C CA . GLU B 1 254 ? -8.266 -1.111 16.281 1 96.81 254 GLU B CA 1
ATOM 4506 C C . GLU B 1 254 ? -7.469 -0.618 17.484 1 96.81 254 GLU B C 1
ATOM 4508 O O . GLU B 1 254 ? -8.023 -0.006 18.406 1 96.81 254 GLU B O 1
ATOM 4513 N N . ALA B 1 255 ? -6.207 -0.936 17.484 1 98 255 ALA B N 1
ATOM 4514 C CA . ALA B 1 255 ? -5.348 -0.513 18.594 1 98 255 ALA B CA 1
ATOM 4515 C C . ALA B 1 255 ? -5.258 1.009 18.656 1 98 255 ALA B C 1
ATOM 4517 O O . ALA B 1 255 ? -5.234 1.585 19.75 1 98 255 ALA B O 1
ATOM 4518 N N . TYR B 1 256 ? -5.211 1.689 17.531 1 98.38 256 TYR B N 1
ATOM 4519 C CA . TYR B 1 256 ? -5.109 3.141 17.422 1 98.38 256 TYR B CA 1
ATOM 4520 C C . TYR B 1 256 ? -6.305 3.824 18.078 1 98.38 256 TYR B C 1
ATOM 4522 O O . TYR B 1 256 ? -6.156 4.871 18.719 1 98.38 256 TYR B O 1
ATOM 4530 N N . LEU B 1 257 ? -7.426 3.197 17.938 1 97.81 257 LEU B N 1
ATOM 4531 C CA . LEU B 1 257 ? -8.664 3.805 18.406 1 97.81 257 LEU B CA 1
ATOM 4532 C C . LEU B 1 257 ? -8.984 3.359 19.828 1 97.81 257 LEU B C 1
ATOM 4534 O O . LEU B 1 257 ? -9.789 3.99 20.516 1 97.81 257 LEU B O 1
ATOM 4538 N N . ALA B 1 258 ? -8.383 2.293 20.234 1 96.25 258 ALA B N 1
ATOM 4539 C CA . ALA B 1 258 ? -8.672 1.714 21.547 1 96.25 258 ALA B CA 1
ATOM 4540 C C . ALA B 1 258 ? -8.148 2.604 22.672 1 96.25 258 ALA B C 1
ATOM 4542 O O . ALA B 1 258 ? -7.047 3.145 22.578 1 96.25 258 ALA B O 1
ATOM 4543 N N . ASP B 1 259 ? -8.969 2.85 23.672 1 96.31 259 ASP B N 1
ATOM 4544 C CA . ASP B 1 259 ? -8.633 3.543 24.906 1 96.31 259 ASP B CA 1
ATOM 4545 C C . ASP B 1 259 ? -8.109 4.949 24.625 1 96.31 259 ASP B C 1
ATOM 4547 O O . ASP B 1 259 ? -7.25 5.453 25.344 1 96.31 259 ASP B O 1
ATOM 4551 N N . GLY B 1 260 ? -8.414 5.473 23.5 1 96.94 260 GLY B N 1
ATOM 4552 C CA . GLY B 1 260 ? -8.086 6.852 23.172 1 96.94 260 GLY B CA 1
ATOM 4553 C C . GLY B 1 260 ? -6.629 7.055 22.812 1 96.94 260 GLY B C 1
ATOM 4554 O O . GLY B 1 260 ? -6.098 8.164 22.938 1 96.94 260 GLY B O 1
ATOM 4555 N N . LEU B 1 261 ? -5.969 6.031 22.375 1 98.38 261 LEU B N 1
ATOM 4556 C CA . LEU B 1 261 ? -4.555 6.121 22.031 1 98.38 261 LEU B CA 1
ATOM 4557 C C . LEU B 1 261 ? -4.305 7.242 21.031 1 98.38 261 LEU B C 1
ATOM 4559 O O . LEU B 1 261 ? -3.371 8.031 21.188 1 98.38 261 LEU B O 1
ATOM 4563 N N . TRP B 1 262 ? -5.152 7.309 19.984 1 98.44 262 TRP B N 1
ATOM 4564 C CA . TRP B 1 262 ? -4.961 8.297 18.938 1 98.44 262 TRP B CA 1
ATOM 4565 C C . TRP B 1 262 ? -5.082 9.719 19.484 1 98.44 262 TRP B C 1
ATOM 4567 O O . TRP B 1 262 ? -4.305 10.602 19.125 1 98.44 262 TRP B O 1
ATOM 4577 N N . LEU B 1 263 ? -5.938 9.945 20.422 1 98.69 263 LEU B N 1
ATOM 4578 C CA . LEU B 1 263 ? -6.121 11.258 21.031 1 98.69 263 LEU B CA 1
ATOM 4579 C C . LEU B 1 263 ? -4.973 11.586 21.969 1 98.69 263 LEU B C 1
ATOM 4581 O O . LEU B 1 263 ? -4.488 12.719 22 1 98.69 263 LEU B O 1
ATOM 4585 N N . ARG B 1 264 ? -4.539 10.602 22.734 1 98.62 264 ARG B N 1
ATOM 4586 C CA . ARG B 1 264 ? -3.408 10.805 23.641 1 98.62 264 ARG B CA 1
ATOM 4587 C C . ARG B 1 264 ? -2.145 11.164 22.859 1 98.62 264 ARG B C 1
ATOM 4589 O O . ARG B 1 264 ? -1.419 12.086 23.234 1 98.62 264 ARG B O 1
ATOM 4596 N N . ASN B 1 265 ? -1.887 10.406 21.797 1 98.75 265 ASN B N 1
ATOM 4597 C CA . ASN B 1 265 ? -0.723 10.688 20.969 1 98.75 265 ASN B CA 1
ATOM 4598 C C . ASN B 1 265 ? -0.767 12.109 20.406 1 98.75 265 ASN B C 1
ATOM 4600 O O . ASN B 1 265 ? 0.23 12.828 20.453 1 98.75 265 ASN B O 1
ATOM 4604 N N . ALA B 1 266 ? -1.921 12.492 19.859 1 98.75 266 ALA B N 1
ATOM 4605 C CA . ALA B 1 266 ? -2.078 13.805 19.234 1 98.75 266 ALA B CA 1
ATOM 4606 C C . ALA B 1 266 ? -1.926 14.922 20.266 1 98.75 266 ALA B C 1
ATOM 4608 O O . ALA B 1 266 ? -1.253 15.922 20.016 1 98.75 266 ALA B O 1
ATOM 4609 N N . ARG B 1 267 ? -2.559 14.766 21.438 1 98.62 267 ARG B N 1
ATOM 4610 C CA . ARG B 1 267 ? -2.461 15.766 22.484 1 98.62 267 ARG B CA 1
ATOM 4611 C C . ARG B 1 267 ? -1.016 15.945 22.938 1 98.62 267 ARG B C 1
ATOM 4613 O O . ARG B 1 267 ? -0.572 17.078 23.188 1 98.62 267 ARG B O 1
ATOM 4620 N N . TYR B 1 268 ? -0.365 14.859 23.094 1 98.62 268 TYR B N 1
ATOM 4621 C CA . TYR B 1 268 ? 1.032 14.875 23.516 1 98.62 268 TYR B CA 1
ATOM 4622 C C . TYR B 1 268 ? 1.896 15.609 22.5 1 98.62 268 TYR B C 1
ATOM 4624 O O . TYR B 1 268 ? 2.668 16.5 22.859 1 98.62 268 TYR B O 1
ATOM 4632 N N . ALA B 1 269 ? 1.788 15.25 21.234 1 98.56 269 ALA B N 1
ATOM 4633 C CA . ALA B 1 269 ? 2.578 15.875 20.172 1 98.56 269 ALA B CA 1
ATOM 4634 C C . ALA B 1 269 ? 2.285 17.375 20.078 1 98.56 269 ALA B C 1
ATOM 4636 O O . ALA B 1 269 ? 3.203 18.172 19.906 1 98.56 269 ALA B O 1
ATOM 4637 N N . ASN B 1 270 ? 0.965 17.719 20.078 1 98.69 270 ASN B N 1
ATOM 4638 C CA . ASN B 1 270 ? 0.58 19.125 20.094 1 98.69 270 ASN B CA 1
ATOM 4639 C C . ASN B 1 270 ? 1.204 19.875 21.281 1 98.69 270 ASN B C 1
ATOM 4641 O O . ASN B 1 270 ? 1.68 21 21.125 1 98.69 270 ASN B O 1
ATOM 4645 N N . GLY B 1 271 ? 1.16 19.234 22.453 1 98.44 271 GLY B N 1
ATOM 4646 C CA . GLY B 1 271 ? 1.733 19.828 23.641 1 98.44 271 GLY B CA 1
ATOM 4647 C C . GLY B 1 271 ? 3.221 20.094 23.516 1 98.44 271 GLY B C 1
ATOM 4648 O O . GLY B 1 271 ? 3.707 21.125 23.984 1 98.44 271 GLY B O 1
ATOM 4649 N N . LEU B 1 272 ? 3.938 19.172 22.922 1 98.31 272 LEU B N 1
ATOM 4650 C CA . LEU B 1 272 ? 5.371 19.344 22.719 1 98.31 272 LEU B CA 1
ATOM 4651 C C . LEU B 1 272 ? 5.645 20.516 21.781 1 98.31 272 LEU B C 1
ATOM 4653 O O . LEU B 1 272 ? 6.625 21.25 21.953 1 98.31 272 LEU B O 1
ATOM 4657 N N . ALA B 1 273 ? 4.801 20.656 20.766 1 98.38 273 ALA B N 1
ATOM 4658 C CA . ALA B 1 273 ? 4.961 21.781 19.844 1 98.38 273 ALA B CA 1
ATOM 4659 C C . ALA B 1 273 ? 4.762 23.109 20.578 1 98.38 273 ALA B C 1
ATOM 4661 O O . ALA B 1 273 ? 5.488 24.078 20.328 1 98.38 273 ALA B O 1
ATOM 4662 N N . LEU B 1 274 ? 3.777 23.156 21.438 1 98.12 274 LEU B N 1
ATOM 4663 C CA . LEU B 1 274 ? 3.533 24.344 22.25 1 98.12 274 LEU B CA 1
ATOM 4664 C C . LEU B 1 274 ? 4.711 24.625 23.172 1 98.12 274 LEU B C 1
ATOM 4666 O O . LEU B 1 274 ? 5.117 25.766 23.344 1 98.12 274 LEU B O 1
ATOM 4670 N N . ARG B 1 275 ? 5.223 23.578 23.797 1 98 275 ARG B N 1
ATOM 4671 C CA . ARG B 1 275 ? 6.398 23.703 24.656 1 98 275 ARG B CA 1
ATOM 4672 C C . ARG B 1 275 ? 7.586 24.25 23.875 1 98 275 ARG B C 1
ATOM 4674 O O . ARG B 1 275 ? 8.305 25.125 24.375 1 98 275 ARG B O 1
ATOM 4681 N N . LEU B 1 276 ? 7.77 23.734 22.703 1 98.06 276 LEU B N 1
ATOM 4682 C CA . LEU B 1 276 ? 8.852 24.172 21.828 1 98.06 276 LEU B CA 1
ATOM 4683 C C . LEU B 1 276 ? 8.711 25.656 21.5 1 98.06 276 LEU B C 1
ATOM 4685 O O . LEU B 1 276 ? 9.688 26.406 21.562 1 98.06 276 LEU B O 1
ATOM 4689 N N . ALA B 1 277 ? 7.508 26.047 21.109 1 98.19 277 ALA B N 1
ATOM 4690 C CA . ALA B 1 277 ? 7.238 27.453 20.781 1 98.19 277 ALA B CA 1
ATOM 4691 C C . ALA B 1 277 ? 7.523 28.359 21.969 1 98.19 277 ALA B C 1
ATOM 4693 O O . ALA B 1 277 ? 8.156 29.406 21.828 1 98.19 277 ALA B O 1
ATOM 4694 N N . ALA B 1 278 ? 7.016 28 23.125 1 97.81 278 ALA B N 1
ATOM 4695 C CA . ALA B 1 278 ? 7.246 28.766 24.344 1 97.81 278 ALA B CA 1
ATOM 4696 C C . ALA B 1 278 ? 8.734 28.859 24.656 1 97.81 278 ALA B C 1
ATOM 4698 O O . ALA B 1 278 ? 9.227 29.938 25.047 1 97.81 278 ALA B O 1
ATOM 4699 N N . GLY B 1 279 ? 9.43 27.75 24.5 1 97.94 279 GLY B N 1
ATOM 4700 C CA . GLY B 1 279 ? 10.867 27.75 24.719 1 97.94 279 GLY B CA 1
ATOM 4701 C C . GLY B 1 279 ? 11.617 28.672 23.781 1 97.94 279 GLY B C 1
ATOM 4702 O O . GLY B 1 279 ? 12.484 29.438 24.203 1 97.94 279 GLY B O 1
ATOM 4703 N N . LEU B 1 280 ? 11.312 28.625 22.531 1 97.69 280 LEU B N 1
ATOM 4704 C CA . LEU B 1 280 ? 11.984 29.453 21.531 1 97.69 280 LEU B CA 1
ATOM 4705 C C . LEU B 1 280 ? 11.695 30.938 21.781 1 97.69 280 LEU B C 1
ATOM 4707 O O . LEU B 1 280 ? 12.547 31.781 21.516 1 97.69 280 LEU B O 1
ATOM 4711 N N . ARG B 1 281 ? 10.5 31.266 22.297 1 96.81 281 ARG B N 1
ATOM 4712 C CA . ARG B 1 281 ? 10.141 32.656 22.594 1 96.81 281 ARG B CA 1
ATOM 4713 C C . ARG B 1 281 ? 10.922 33.188 23.797 1 96.81 281 ARG B C 1
ATOM 4715 O O . ARG B 1 281 ? 11.109 34.375 23.953 1 96.81 281 ARG B O 1
ATOM 4722 N N . SER B 1 282 ? 11.336 32.25 24.547 1 95.88 282 SER B N 1
ATOM 4723 C CA . SER B 1 282 ? 12.047 32.625 25.766 1 95.88 282 SER B CA 1
ATOM 4724 C C . SER B 1 282 ? 13.516 32.906 25.484 1 95.88 282 SER B C 1
ATOM 4726 O O . SER B 1 282 ? 14.227 33.469 26.328 1 95.88 282 SER B O 1
ATOM 4728 N N . VAL B 1 283 ? 13.945 32.562 24.312 1 94.5 283 VAL B N 1
ATOM 4729 C CA . VAL B 1 283 ? 15.312 32.812 23.859 1 94.5 283 VAL B CA 1
ATOM 4730 C C . VAL B 1 283 ? 15.359 34 22.938 1 94.5 283 VAL B C 1
ATOM 4732 O O . VAL B 1 283 ? 14.469 34.219 22.125 1 94.5 283 VAL B O 1
ATOM 4735 N N . SER B 1 284 ? 16.359 34.875 23.156 1 94.56 284 SER B N 1
ATOM 4736 C CA . SER B 1 284 ? 16.516 36.031 22.266 1 94.56 284 SER B CA 1
ATOM 4737 C C . SER B 1 284 ? 17.031 35.594 20.906 1 94.56 284 SER B C 1
ATOM 4739 O O . SER B 1 284 ? 17.969 34.781 20.812 1 94.56 284 SER B O 1
ATOM 4741 N N . GLY B 1 285 ? 16.328 36.125 19.875 1 95.19 285 GLY B N 1
ATOM 4742 C CA . GLY B 1 285 ? 16.828 35.844 18.547 1 95.19 285 GLY B CA 1
ATOM 4743 C C . GLY B 1 285 ? 15.805 35.188 17.641 1 95.19 285 GLY B C 1
ATOM 4744 O O . GLY B 1 285 ? 15.422 35.75 16.609 1 95.19 285 GLY B O 1
ATOM 4745 N N . PRO B 1 286 ? 15.359 33.969 18.062 1 96.06 286 PRO B N 1
ATOM 4746 C CA . PRO B 1 286 ? 14.375 33.281 17.219 1 96.06 286 PRO B CA 1
ATOM 4747 C C . PRO B 1 286 ? 13.07 34.062 17.094 1 96.06 286 PRO B C 1
ATOM 4749 O O . PRO B 1 286 ? 12.68 34.781 18.016 1 96.06 286 PRO B O 1
ATOM 4752 N N . GLU B 1 287 ? 12.477 33.906 15.969 1 96.62 287 GLU B N 1
ATOM 4753 C CA . GLU B 1 287 ? 11.141 34.438 15.75 1 96.62 287 GLU B CA 1
ATOM 4754 C C . GLU B 1 287 ? 10.133 33.312 15.469 1 96.62 287 GLU B C 1
ATOM 4756 O O . GLU B 1 287 ? 10.18 32.688 14.414 1 96.62 287 GLU B O 1
ATOM 4761 N N . VAL B 1 288 ? 9.289 33.062 16.344 1 96 288 VAL B N 1
ATOM 4762 C CA . VAL B 1 288 ? 8.195 32.125 16.125 1 96 288 VAL B CA 1
ATOM 4763 C C . VAL B 1 288 ? 7.152 32.75 15.195 1 96 288 VAL B C 1
ATOM 4765 O O . VAL B 1 288 ? 6.555 33.781 15.531 1 96 288 VAL B O 1
ATOM 4768 N N . LEU B 1 289 ? 6.953 32.219 14.047 1 91.44 289 LEU B N 1
ATOM 4769 C CA . LEU B 1 289 ? 6.121 32.812 13.008 1 91.44 289 LEU B CA 1
ATOM 4770 C C . LEU B 1 289 ? 4.641 32.594 13.289 1 91.44 289 LEU B C 1
ATOM 4772 O O . LEU B 1 289 ? 3.799 33.406 12.938 1 91.44 289 LEU B O 1
ATOM 4776 N N . GLN B 1 290 ? 4.324 31.422 13.828 1 85.56 290 GLN B N 1
ATOM 4777 C CA . GLN B 1 290 ? 2.938 31.078 14.125 1 85.56 290 GLN B CA 1
ATOM 4778 C C . GLN B 1 290 ? 2.838 30.203 15.367 1 85.56 290 GLN B C 1
ATOM 4780 O O . GLN B 1 290 ? 3.68 29.328 15.578 1 85.56 290 GLN B O 1
ATOM 4785 N N . ASP B 1 291 ? 1.792 30.609 16.109 1 90.25 291 ASP B N 1
ATOM 4786 C CA . ASP B 1 291 ? 1.522 29.688 17.219 1 90.25 291 ASP B CA 1
ATOM 4787 C C . ASP B 1 291 ? 1.059 28.328 16.703 1 90.25 291 ASP B C 1
ATOM 4789 O O . ASP B 1 291 ? 0.171 28.25 15.852 1 90.25 291 ASP B O 1
ATOM 4793 N N . PRO B 1 292 ? 1.676 27.359 17.266 1 96.38 292 PRO B N 1
ATOM 4794 C CA . PRO B 1 292 ? 1.246 26.047 16.781 1 96.38 292 PRO B CA 1
ATOM 4795 C C . PRO B 1 292 ? -0.183 25.703 17.203 1 96.38 292 PRO B C 1
ATOM 4797 O O . PRO B 1 292 ? -0.553 25.891 18.359 1 96.38 292 PRO B O 1
ATOM 4800 N N . GLU B 1 293 ? -1.011 25.312 16.297 1 97.81 293 GLU B N 1
ATOM 4801 C CA . GLU B 1 293 ? -2.357 24.812 16.547 1 97.81 293 GLU B CA 1
ATOM 4802 C C . GLU B 1 293 ? -2.402 23.297 16.484 1 97.81 293 GLU B C 1
ATOM 4804 O O . GLU B 1 293 ? -3.383 22.672 16.906 1 97.81 293 GLU B O 1
ATOM 4809 N N . ALA B 1 294 ? -1.343 22.703 15.945 1 98.06 294 ALA B N 1
ATOM 4810 C CA . ALA B 1 294 ? -1.092 21.266 15.906 1 98.06 294 ALA B CA 1
ATOM 4811 C 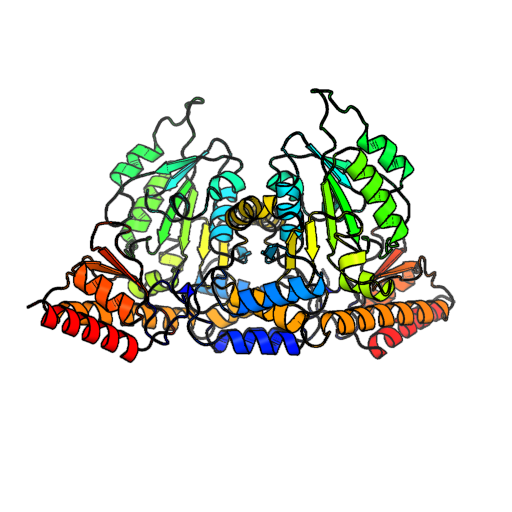C . ALA B 1 294 ? 0.356 20.953 16.266 1 98.06 294 ALA B C 1
ATOM 4813 O O . ALA B 1 294 ? 0.926 21.578 17.172 1 98.06 294 ALA B O 1
ATOM 4814 N N . ASN B 1 295 ? 0.966 19.984 15.641 1 98.44 295 ASN B N 1
ATOM 4815 C CA . ASN B 1 295 ? 2.303 19.578 16.047 1 98.44 295 ASN B CA 1
ATOM 4816 C C . ASN B 1 295 ? 3.373 20.109 15.102 1 98.44 295 ASN B C 1
ATOM 4818 O O . ASN B 1 295 ? 4.438 19.516 14.961 1 98.44 295 ASN B O 1
ATOM 4822 N N . ILE B 1 296 ? 3.074 21.219 14.391 1 97.88 296 ILE B N 1
ATOM 4823 C CA . ILE B 1 296 ? 3.986 21.844 13.438 1 97.88 296 ILE B CA 1
ATOM 4824 C C . ILE B 1 296 ? 4.293 23.266 13.883 1 97.88 296 ILE B C 1
ATOM 4826 O O . ILE B 1 296 ? 3.381 24.047 14.156 1 97.88 296 ILE B O 1
ATOM 4830 N N . LEU B 1 297 ? 5.562 23.625 13.945 1 97.25 297 LEU B N 1
ATOM 4831 C CA . LEU B 1 297 ? 6 24.969 14.312 1 97.25 297 LEU B CA 1
ATOM 4832 C C . LEU B 1 297 ? 6.895 25.562 13.234 1 97.25 297 LEU B C 1
ATOM 4834 O O . LEU B 1 297 ? 7.836 24.922 12.773 1 97.25 297 LEU B O 1
ATOM 4838 N N . PHE B 1 298 ? 6.578 26.719 12.82 1 96.25 298 PHE B N 1
ATOM 4839 C CA . PHE B 1 298 ? 7.449 27.484 11.938 1 96.25 298 PHE B CA 1
ATOM 4840 C C . PHE B 1 298 ? 8.141 28.609 12.711 1 96.25 298 PHE B C 1
ATOM 4842 O O . PHE B 1 298 ? 7.5 29.312 13.492 1 96.25 298 PHE B O 1
ATOM 4849 N N . CYS B 1 299 ? 9.391 28.797 12.492 1 96.56 299 CYS B N 1
ATOM 4850 C CA . CYS B 1 299 ? 10.156 29.891 13.094 1 96.56 299 CYS B CA 1
ATOM 4851 C C . CYS B 1 299 ? 11.242 30.375 12.148 1 96.56 299 CYS B C 1
ATOM 4853 O O . CYS B 1 299 ? 11.508 29.75 11.125 1 96.56 299 CYS B O 1
ATOM 4855 N N . ARG B 1 300 ? 11.727 31.484 12.414 1 97.31 300 ARG B N 1
ATOM 4856 C CA . ARG B 1 300 ? 12.859 32.031 11.688 1 97.31 300 ARG B CA 1
ATOM 4857 C C . ARG B 1 300 ? 14.125 32.031 12.547 1 97.31 300 ARG B C 1
ATOM 4859 O O . ARG B 1 300 ? 14.102 32.469 13.695 1 97.31 300 ARG B O 1
ATOM 4866 N N . LEU B 1 301 ? 15.156 31.469 12.023 1 97.25 301 LEU B N 1
ATOM 4867 C CA . LEU B 1 301 ? 16.469 31.438 12.656 1 97.25 301 LEU B CA 1
ATOM 4868 C C . LEU B 1 301 ? 17.516 32.062 11.758 1 97.25 301 LEU B C 1
ATOM 4870 O O . LEU B 1 301 ? 17.391 32.062 10.531 1 97.25 301 LEU B O 1
ATOM 4874 N N . ALA B 1 302 ? 18.531 32.688 12.391 1 96.62 302 ALA B N 1
ATOM 4875 C CA . ALA B 1 302 ? 19.672 33.188 11.625 1 96.62 302 ALA B CA 1
ATOM 4876 C C . ALA B 1 302 ? 20.375 32.062 10.875 1 96.62 302 ALA B C 1
ATOM 4878 O O . ALA B 1 302 ? 20.5 30.953 11.391 1 96.62 302 ALA B O 1
ATOM 4879 N N . PRO B 1 303 ? 20.859 32.375 9.688 1 96.31 303 PRO B N 1
ATOM 4880 C CA . PRO B 1 303 ? 21.531 31.359 8.883 1 96.31 303 PRO B CA 1
ATOM 4881 C C . PRO B 1 303 ? 22.672 30.672 9.625 1 96.31 303 PRO B C 1
ATOM 4883 O O . PRO B 1 303 ? 22.859 29.453 9.516 1 96.31 303 PRO B O 1
ATOM 4886 N N . ALA B 1 304 ? 23.406 31.438 10.328 1 96.62 304 ALA B N 1
ATOM 4887 C CA . ALA B 1 304 ? 24.531 30.875 11.078 1 96.62 304 ALA B CA 1
ATOM 4888 C C . ALA B 1 304 ? 24.047 29.875 12.125 1 96.62 304 ALA B C 1
ATOM 4890 O O . ALA B 1 304 ? 24.734 28.891 12.414 1 96.62 304 ALA B O 1
ATOM 4891 N N . VAL B 1 305 ? 22.938 30.172 12.742 1 97.44 305 VAL B N 1
ATOM 4892 C CA . VAL B 1 305 ? 22.359 29.297 13.758 1 97.44 305 VAL B CA 1
ATOM 4893 C C . VAL B 1 305 ? 21.891 27.984 13.117 1 97.44 305 VAL B C 1
ATOM 4895 O O . VAL B 1 305 ? 22.125 26.906 13.656 1 97.44 305 VAL B O 1
ATOM 4898 N N . ILE B 1 306 ? 21.219 28.031 12.008 1 97.75 306 ILE B N 1
ATOM 4899 C CA . ILE B 1 306 ? 20.781 26.859 11.266 1 97.75 306 ILE B CA 1
ATOM 4900 C C . ILE B 1 306 ? 21.984 25.969 10.961 1 97.75 306 ILE B C 1
ATOM 4902 O O . ILE B 1 306 ? 21.953 24.766 11.234 1 97.75 306 ILE B O 1
ATOM 4906 N N . LYS B 1 307 ? 23.016 26.562 10.422 1 96.75 307 LYS B N 1
ATOM 4907 C CA . LYS B 1 307 ? 24.234 25.828 10.07 1 96.75 307 LYS B CA 1
ATOM 4908 C C . LYS B 1 307 ? 24.812 25.109 11.289 1 96.75 307 LYS B C 1
ATOM 4910 O O . LYS B 1 307 ? 25.203 23.938 11.203 1 96.75 307 LYS B O 1
ATOM 4915 N N . GLU B 1 308 ? 24.906 25.859 12.344 1 96.62 308 GLU B N 1
ATOM 4916 C CA . GLU B 1 308 ? 25.484 25.297 13.555 1 96.62 308 GLU B CA 1
ATOM 4917 C C . GLU B 1 308 ? 24.641 24.141 14.094 1 96.62 308 GLU B C 1
ATOM 4919 O O . GLU B 1 308 ? 25.172 23.141 14.555 1 96.62 308 GLU B O 1
ATOM 4924 N N . LEU B 1 309 ? 23.312 24.312 14.117 1 97.19 309 LEU B N 1
ATOM 4925 C CA . LEU B 1 309 ? 22.422 23.25 14.594 1 97.19 309 LEU B CA 1
ATOM 4926 C C . LEU B 1 309 ? 22.578 21.984 13.75 1 97.19 309 LEU B C 1
ATOM 4928 O O . LEU B 1 309 ? 22.594 20.875 14.289 1 97.19 309 LEU B O 1
ATOM 4932 N N . LEU B 1 310 ? 22.641 22.156 12.453 1 95.94 310 LEU B N 1
ATOM 4933 C CA . LEU B 1 310 ? 22.844 21.016 11.562 1 95.94 310 LEU B CA 1
ATOM 4934 C C . LEU B 1 310 ? 24.172 20.328 11.867 1 95.94 310 LEU B C 1
ATOM 4936 O O . LEU B 1 310 ? 24.25 19.094 11.859 1 95.94 310 LEU B O 1
ATOM 4940 N N . CYS B 1 311 ? 25.203 21.047 12.117 1 95.38 311 CYS B N 1
ATOM 4941 C CA . CYS B 1 311 ? 26.516 20.5 12.469 1 95.38 311 CYS B CA 1
ATOM 4942 C C . CYS B 1 311 ? 26.438 19.703 13.766 1 95.38 311 CYS B C 1
ATOM 4944 O O . CYS B 1 311 ? 27.156 18.719 13.938 1 95.38 311 CYS B O 1
ATOM 4946 N N . GLN B 1 312 ? 25.531 20.219 14.641 1 95.06 312 GLN B N 1
ATOM 4947 C CA . GLN B 1 312 ? 25.359 19.531 15.922 1 95.06 312 GLN B CA 1
ATOM 4948 C C . GLN B 1 312 ? 24.531 18.266 15.758 1 95.06 312 GLN B C 1
ATOM 4950 O O . GLN B 1 312 ? 24.312 17.531 16.734 1 95.06 312 GLN B O 1
ATOM 4955 N N . GLY B 1 313 ? 23.969 18.062 14.555 1 94.56 313 GLY B N 1
ATOM 4956 C CA . GLY B 1 313 ? 23.281 16.812 14.273 1 94.56 313 GLY B CA 1
ATOM 4957 C C . GLY B 1 313 ? 21.766 16.953 14.273 1 94.56 313 GLY B C 1
ATOM 4958 O O . GLY B 1 313 ? 21.047 15.969 14.117 1 94.56 313 GLY B O 1
ATOM 4959 N N . TYR B 1 314 ? 21.281 18.188 14.539 1 96.12 314 TYR B N 1
ATOM 4960 C CA . TYR B 1 314 ? 19.844 18.391 14.461 1 96.12 314 TYR B CA 1
ATOM 4961 C C . TYR B 1 314 ? 19.359 18.297 13.016 1 96.12 314 TYR B C 1
ATOM 4963 O O . TYR B 1 314 ? 20.078 18.688 12.094 1 96.12 314 TYR B O 1
ATOM 4971 N N . GLN B 1 315 ? 18.188 17.719 12.883 1 94.94 315 GLN B N 1
ATOM 4972 C CA . GLN B 1 315 ? 17.594 17.562 11.555 1 94.94 315 GLN B CA 1
ATOM 4973 C C . GLN B 1 315 ? 16.219 18.203 11.477 1 94.94 315 GLN B C 1
ATOM 4975 O O . GLN B 1 315 ? 15.344 17.922 12.297 1 94.94 315 GLN B O 1
ATOM 4980 N N . PHE B 1 316 ? 16.047 19.078 10.562 1 95.69 316 PHE B N 1
ATOM 4981 C CA . PHE B 1 316 ? 14.805 19.781 10.281 1 95.69 316 PHE B CA 1
ATOM 4982 C C . PHE B 1 316 ? 14.828 20.391 8.883 1 95.69 316 PHE B C 1
ATOM 4984 O O . PHE B 1 316 ? 15.891 20.5 8.266 1 95.69 316 PHE B O 1
ATOM 4991 N N . TYR B 1 317 ? 13.656 20.703 8.359 1 93.62 317 TYR B N 1
ATOM 4992 C CA . TYR B 1 317 ? 13.586 21.391 7.066 1 93.62 317 TYR B CA 1
ATOM 4993 C C . TYR B 1 317 ? 13.695 22.891 7.242 1 93.62 317 TYR B C 1
ATOM 4995 O O . TYR B 1 317 ? 13.133 23.453 8.18 1 93.62 317 TYR B O 1
ATOM 5003 N N . HIS B 1 318 ? 14.477 23.438 6.379 1 95.19 318 HIS B N 1
ATOM 5004 C CA . HIS B 1 318 ? 14.688 24.875 6.449 1 95.19 318 HIS B CA 1
ATOM 5005 C C . HIS B 1 318 ? 14.812 25.484 5.055 1 95.19 318 HIS B C 1
ATOM 5007 O O . HIS B 1 318 ? 15.07 24.766 4.082 1 95.19 318 HIS B O 1
ATOM 5013 N N . ASP B 1 319 ? 14.516 26.766 4.84 1 92.19 319 ASP B N 1
ATOM 5014 C CA . ASP B 1 319 ? 14.758 27.594 3.668 1 92.19 319 ASP B CA 1
ATOM 5015 C C . ASP B 1 319 ? 13.875 27.172 2.498 1 92.19 319 ASP B C 1
ATOM 5017 O O . ASP B 1 319 ? 14.07 27.625 1.369 1 92.19 319 ASP B O 1
ATOM 5021 N N . ARG B 1 320 ? 12.914 26.312 2.777 1 84.38 320 ARG B N 1
ATOM 5022 C CA . ARG B 1 320 ? 12.047 25.828 1.709 1 84.38 320 ARG B CA 1
ATOM 5023 C C . ARG B 1 320 ? 10.93 26.828 1.408 1 84.38 320 ARG B C 1
ATOM 5025 O O . ARG B 1 320 ? 10.398 26.844 0.298 1 84.38 320 ARG B O 1
ATOM 5032 N N . TRP B 1 321 ? 10.594 27.656 2.289 1 80.81 321 TRP B N 1
ATOM 5033 C CA . TRP B 1 321 ? 9.492 28.609 2.188 1 80.81 321 TRP B CA 1
ATOM 5034 C C . TRP B 1 321 ? 10.016 30.031 2.064 1 80.81 321 TRP B C 1
ATOM 5036 O O . TRP B 1 321 ? 9.586 30.781 1.187 1 80.81 321 TRP B O 1
ATOM 5046 N N . GLU B 1 322 ? 10.875 30.391 2.912 1 84.69 322 GLU B N 1
ATOM 5047 C CA . GLU B 1 322 ? 11.625 31.641 2.938 1 84.69 322 GLU B CA 1
ATOM 5048 C C . GLU B 1 322 ? 13.008 31.438 3.564 1 84.69 322 GLU B C 1
ATOM 5050 O O . GLU B 1 322 ? 13.195 30.531 4.375 1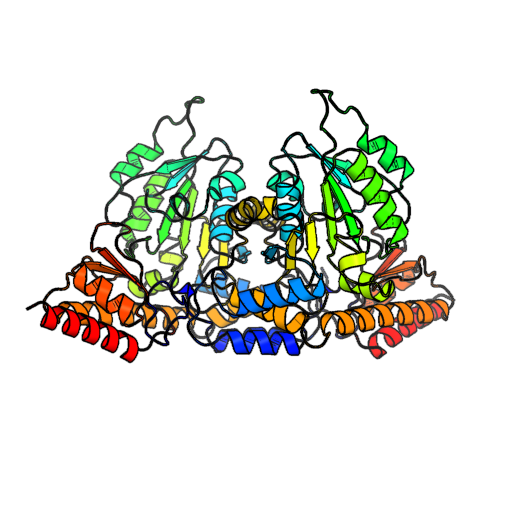 84.69 322 GLU B O 1
ATOM 5055 N N . PRO B 1 323 ? 13.867 32.219 3.039 1 90.25 323 PRO B N 1
ATOM 5056 C CA . PRO B 1 323 ? 15.172 32.125 3.689 1 90.25 323 PRO B CA 1
ATOM 5057 C C . PRO B 1 323 ? 15.086 32.25 5.207 1 90.25 323 PRO B C 1
ATOM 5059 O O . PRO B 1 323 ? 14.406 33.156 5.719 1 90.25 323 PRO B O 1
ATOM 5062 N N . GLY B 1 324 ? 15.656 31.375 5.883 1 94.31 324 GLY B N 1
ATOM 5063 C CA . GLY B 1 324 ? 15.719 31.422 7.332 1 94.31 324 GLY B CA 1
ATOM 5064 C C . GLY B 1 324 ? 14.531 30.75 8 1 94.31 324 GLY B C 1
ATOM 5065 O O . GLY B 1 324 ? 14.531 30.547 9.211 1 94.31 324 GLY B O 1
ATOM 5066 N N . SER B 1 325 ? 13.516 30.375 7.223 1 94.69 325 SER B N 1
ATOM 5067 C CA . SER B 1 325 ? 12.336 29.719 7.773 1 94.69 325 SER B CA 1
ATOM 5068 C C . SER B 1 325 ? 12.617 28.25 8.07 1 94.69 325 SER B C 1
ATOM 5070 O O . SER B 1 325 ? 13.188 27.547 7.238 1 94.69 325 SER B O 1
ATOM 5072 N N . VAL B 1 326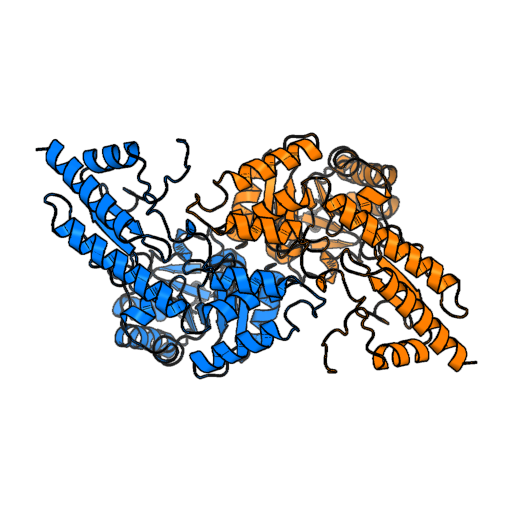 ? 12.305 27.844 9.289 1 96.94 326 VAL B N 1
ATOM 5073 C CA . VAL B 1 326 ? 12.516 26.469 9.758 1 96.94 326 VAL B CA 1
ATOM 5074 C C . VAL B 1 326 ? 11.18 25.859 10.164 1 96.94 326 VAL B C 1
ATOM 5076 O O . VAL B 1 326 ? 10.367 26.5 10.828 1 96.94 326 VAL B O 1
ATOM 5079 N N . ARG B 1 327 ? 10.922 24.703 9.695 1 96.75 327 ARG B N 1
ATOM 5080 C CA . ARG B 1 327 ? 9.781 23.938 10.164 1 96.75 327 ARG B CA 1
ATOM 5081 C C . ARG B 1 327 ? 10.219 22.844 11.141 1 96.75 327 ARG B C 1
ATOM 5083 O O . ARG B 1 327 ? 11.109 22.047 10.836 1 96.75 327 ARG B O 1
ATOM 5090 N N . LEU B 1 328 ? 9.68 22.859 12.281 1 97.69 328 LEU B N 1
ATOM 5091 C CA . LEU B 1 328 ? 9.93 21.844 13.297 1 97.69 328 LEU B CA 1
ATOM 5092 C C . LEU B 1 328 ? 8.656 21.047 13.586 1 97.69 328 LEU B C 1
ATOM 5094 O O . LEU B 1 328 ? 7.613 21.641 13.891 1 97.69 328 LEU B O 1
ATOM 5098 N N . VAL B 1 329 ? 8.758 19.734 13.516 1 97.62 329 VAL B N 1
ATOM 5099 C CA . VAL B 1 329 ? 7.605 18.875 13.734 1 97.62 329 VAL B CA 1
ATOM 5100 C C . VAL B 1 329 ? 7.848 17.984 14.953 1 97.62 329 VAL B C 1
ATOM 5102 O O . VAL B 1 329 ? 8.883 17.312 15.047 1 97.62 329 VAL B O 1
ATOM 5105 N N . THR B 1 330 ? 6.93 18.031 15.922 1 97.75 330 THR B N 1
ATOM 5106 C CA . THR B 1 330 ? 6.977 17.125 17.062 1 97.75 330 THR B CA 1
ATOM 5107 C C . THR B 1 330 ? 6.059 15.93 16.844 1 97.75 330 THR B C 1
ATOM 5109 O O . THR B 1 330 ? 5.098 16.016 16.078 1 97.75 330 THR B O 1
ATOM 5112 N N . SER B 1 331 ? 6.387 14.859 17.453 1 96.88 331 SER B N 1
ATOM 5113 C CA . SER B 1 331 ? 5.613 13.633 17.281 1 96.88 331 SER B CA 1
ATOM 5114 C C . SER B 1 331 ? 5.309 12.984 18.625 1 96.88 331 SER B C 1
ATOM 5116 O O . SER B 1 331 ? 5.805 13.438 19.672 1 96.88 331 SER B O 1
ATOM 5118 N N . PHE B 1 332 ? 4.523 11.922 18.594 1 96.38 332 PHE B N 1
ATOM 5119 C CA . PHE B 1 332 ? 4.121 11.156 19.766 1 96.38 332 PHE B CA 1
ATOM 5120 C C . PHE B 1 332 ? 5.324 10.5 20.422 1 96.38 332 PHE B C 1
ATOM 5122 O O . PHE B 1 332 ? 5.242 10.047 21.562 1 96.38 332 PHE B O 1
ATOM 5129 N N . SER B 1 333 ? 6.445 10.516 19.781 1 95.06 333 SER B N 1
ATOM 5130 C CA . SER B 1 333 ? 7.578 9.742 20.281 1 95.06 333 SER B CA 1
ATOM 5131 C C . SER B 1 333 ? 8.703 10.664 20.734 1 95.06 333 SER B C 1
ATOM 5133 O O . SER B 1 333 ? 9.742 10.188 21.219 1 95.06 333 SER B O 1
ATOM 5135 N N . HIS B 1 334 ? 8.602 11.969 20.609 1 95.81 334 HIS B N 1
ATOM 5136 C CA . HIS B 1 334 ? 9.578 12.898 21.156 1 95.81 334 HIS B CA 1
ATOM 5137 C C . HIS B 1 334 ? 9.469 12.977 22.688 1 95.81 334 HIS B C 1
ATOM 5139 O O . HIS B 1 334 ? 8.43 12.633 23.25 1 95.81 334 HIS B O 1
ATOM 5145 N N . SER B 1 335 ? 10.539 13.344 23.234 1 95.75 335 SER B N 1
ATOM 5146 C CA . SER B 1 335 ? 10.5 13.602 24.672 1 95.75 335 SER B CA 1
ATOM 5147 C C . SER B 1 335 ? 10.539 15.094 24.969 1 95.75 335 SER B C 1
ATOM 5149 O O . SER B 1 335 ? 11.055 15.875 24.172 1 95.75 335 SER B O 1
ATOM 5151 N N . PRO B 1 336 ? 9.914 15.445 26.172 1 97.12 336 PRO B N 1
ATOM 5152 C CA . PRO B 1 336 ? 10.055 16.844 26.562 1 97.12 336 PRO B CA 1
ATOM 5153 C C . PRO B 1 336 ? 11.516 17.281 26.656 1 97.12 336 PRO B C 1
ATOM 5155 O O . PRO B 1 336 ? 11.844 18.422 26.297 1 97.12 336 PRO B O 1
ATOM 5158 N N . SER B 1 337 ? 12.359 16.344 27.031 1 96.75 337 SER B N 1
ATOM 5159 C CA . SER B 1 337 ? 13.773 16.672 27.172 1 96.75 337 SER B CA 1
ATOM 5160 C C . SER B 1 337 ? 14.398 16.984 25.812 1 96.75 337 SER B C 1
ATOM 5162 O O . SER B 1 337 ? 15.25 17.859 25.719 1 96.75 337 SER B O 1
ATOM 5164 N N . SER B 1 338 ? 13.992 16.234 24.797 1 95.94 338 SER B N 1
ATOM 5165 C CA . SER B 1 338 ? 14.531 16.5 23.469 1 95.94 338 SER B CA 1
ATOM 5166 C C . SER B 1 338 ? 14.125 17.875 22.969 1 95.94 338 SER B C 1
ATOM 5168 O O . SER B 1 338 ? 14.898 18.547 22.297 1 95.94 338 SER B O 1
ATOM 5170 N N . VAL B 1 339 ? 12.945 18.328 23.297 1 97.44 339 VAL B N 1
ATOM 5171 C CA . VAL B 1 339 ? 12.445 19.641 22.938 1 97.44 339 VAL B CA 1
ATOM 5172 C C . VAL B 1 339 ? 13.234 20.719 23.672 1 97.44 339 VAL B C 1
ATOM 5174 O O . VAL B 1 339 ? 13.68 21.703 23.078 1 97.44 339 VAL B O 1
ATOM 5177 N N . ASP B 1 340 ? 13.445 20.453 24.953 1 97.62 340 ASP B N 1
ATOM 5178 C CA . ASP B 1 340 ? 14.188 21.406 25.766 1 97.62 340 ASP B CA 1
ATOM 5179 C C . ASP B 1 340 ? 15.633 21.531 25.297 1 97.62 340 ASP B C 1
ATOM 5181 O O . ASP B 1 340 ? 16.203 22.625 25.297 1 97.62 340 ASP B O 1
ATOM 5185 N N . GLU B 1 341 ? 16.156 20.438 24.938 1 97.44 341 GLU B N 1
ATOM 5186 C CA . GLU B 1 341 ? 17.531 20.422 24.453 1 97.44 341 GLU B CA 1
ATOM 5187 C C . GLU B 1 341 ? 17.656 21.219 23.141 1 97.44 341 GLU B C 1
ATOM 5189 O O . GLU B 1 341 ? 18.672 21.891 22.922 1 97.44 341 GLU B O 1
ATOM 5194 N N . LEU B 1 342 ? 16.688 21.094 22.297 1 97.69 342 LEU B N 1
ATOM 5195 C CA . LEU B 1 342 ? 16.719 21.875 21.062 1 97.69 342 LEU B CA 1
ATOM 5196 C C . LEU B 1 342 ? 16.641 23.375 21.375 1 97.69 342 LEU B C 1
ATOM 5198 O O . LEU B 1 342 ? 17.375 24.156 20.781 1 97.69 342 LEU B O 1
ATOM 5202 N N . VAL B 1 343 ? 15.773 23.75 22.297 1 98.06 343 VAL B N 1
ATOM 5203 C CA . VAL B 1 343 ? 15.633 25.156 22.688 1 98.06 343 VAL B CA 1
ATOM 5204 C C . VAL B 1 343 ? 16.953 25.672 23.234 1 98.06 343 VAL B C 1
ATOM 5206 O O . VAL B 1 343 ? 17.391 26.766 22.891 1 98.06 343 VAL B O 1
ATOM 5209 N N . ALA B 1 344 ? 17.562 24.875 24.078 1 97.62 344 ALA B N 1
ATOM 5210 C CA . ALA B 1 344 ? 18.844 25.25 24.672 1 97.62 344 ALA B CA 1
ATOM 5211 C C . ALA B 1 344 ? 19.922 25.406 23.594 1 97.62 344 ALA B C 1
ATOM 5213 O O . ALA B 1 344 ? 20.734 26.312 23.656 1 97.62 344 ALA B O 1
ATOM 5214 N N . ALA B 1 345 ? 19.891 24.469 22.688 1 97.62 345 ALA B N 1
ATOM 5215 C CA . ALA B 1 345 ? 20.875 24.531 21.594 1 97.62 345 ALA B CA 1
ATOM 5216 C C . ALA B 1 345 ? 20.703 25.797 20.766 1 97.62 345 ALA B C 1
ATOM 5218 O O . ALA B 1 345 ? 21.672 26.453 20.406 1 97.62 345 ALA B O 1
ATOM 5219 N N . VAL B 1 346 ? 19.484 26.156 20.484 1 97.75 346 VAL B N 1
ATOM 5220 C CA . VAL B 1 346 ? 19.188 27.375 19.734 1 97.75 346 VAL B CA 1
ATOM 5221 C C . VAL B 1 346 ? 19.672 28.594 20.516 1 97.75 346 VAL B C 1
ATOM 5223 O O . VAL B 1 346 ? 20.344 29.469 19.953 1 97.75 346 VAL B O 1
ATOM 5226 N N . GLY B 1 347 ? 19.359 28.656 21.766 1 96.81 347 GLY B N 1
ATOM 5227 C CA . GLY B 1 347 ? 19.812 29.75 22.609 1 96.81 347 GLY B CA 1
ATOM 5228 C C . GLY B 1 347 ? 21.328 29.891 22.656 1 96.81 347 GLY B C 1
ATOM 5229 O O . GLY B 1 347 ? 21.859 31 22.578 1 96.81 347 GLY B O 1
ATOM 5230 N N . SER B 1 348 ? 21.938 28.75 22.812 1 96.81 348 SER B N 1
ATOM 5231 C CA . SER B 1 348 ? 23.391 28.734 22.844 1 96.81 348 SER B CA 1
ATOM 5232 C C . SER B 1 348 ? 23.984 29.281 21.547 1 96.81 348 SER B C 1
ATOM 5234 O O . SER B 1 348 ? 25.047 29.922 21.562 1 96.81 348 SER B O 1
ATOM 5236 N N . CYS B 1 349 ? 23.438 28.859 20.438 1 96.44 349 CYS B N 1
ATOM 5237 C CA . CYS B 1 349 ? 23.922 29.328 19.156 1 96.44 349 CYS B CA 1
ATOM 5238 C C . CYS B 1 349 ? 23.766 30.844 19.016 1 96.44 349 CYS B C 1
ATOM 5240 O O . CYS B 1 349 ? 24.656 31.516 18.484 1 96.44 349 CYS B O 1
ATOM 5242 N N . TYR B 1 350 ? 22.688 31.375 19.484 1 95.19 350 TYR B N 1
ATOM 5243 C CA . TYR B 1 350 ? 22.453 32.812 19.391 1 95.19 350 TYR B CA 1
ATOM 5244 C C . TYR B 1 350 ? 23.359 33.562 20.344 1 95.19 350 TYR B C 1
ATOM 5246 O O . TYR B 1 350 ? 23.797 34.688 20.031 1 95.19 350 TYR B O 1
ATOM 5254 N N . SER B 1 351 ? 23.641 33.031 21.453 1 93.06 351 SER B N 1
ATOM 5255 C CA . SER B 1 351 ? 24.531 33.688 22.422 1 93.06 351 SER B CA 1
ATOM 5256 C C . SER B 1 351 ? 25.938 33.812 21.844 1 93.06 351 SER B C 1
ATOM 5258 O O . SER B 1 351 ? 26.688 34.719 22.234 1 93.06 351 SER B O 1
ATOM 5260 N N . LYS B 1 352 ? 26.281 32.906 20.969 1 90.94 352 LYS B N 1
ATOM 5261 C CA . LYS B 1 352 ? 27.609 32.938 20.359 1 90.94 352 LYS B CA 1
ATOM 5262 C C . LYS B 1 352 ? 27.688 33.969 19.234 1 90.94 352 LYS B C 1
ATOM 5264 O O . LYS B 1 352 ? 28.781 34.375 18.828 1 90.94 352 LYS B O 1
ATOM 5269 N N . LEU B 1 353 ? 26.594 34.312 18.656 1 87.19 353 LEU B N 1
ATOM 5270 C CA . LEU B 1 353 ? 26.547 35.312 17.578 1 87.19 353 LEU B CA 1
ATOM 5271 C C . LEU B 1 353 ? 26.703 36.719 18.141 1 87.19 353 LEU B C 1
ATOM 5273 O O . LEU B 1 353 ? 27.094 37.625 17.422 1 87.19 353 LEU B O 1
ATOM 5277 N N . LEU B 1 354 ? 26.484 36.969 19.469 1 69.38 354 LEU B N 1
ATOM 5278 C CA . LEU B 1 354 ? 26.641 38.25 20.109 1 69.38 354 LEU B CA 1
ATOM 5279 C C . LEU B 1 354 ? 28.062 38.438 20.625 1 69.38 354 LEU B C 1
ATOM 5281 O O . LEU B 1 354 ? 28.672 37.469 21.109 1 69.38 354 LEU B O 1
#

InterPro domains:
  IPR001597 Aromatic amino acid beta-eliminating lyase/threonine aldolase [PF01212] (12-288)
  IPR015421 Pyridoxal phosphate-dependent transferase, major domain [G3DSA:3.40.640.10] (21-260)
  IPR015422 Pyridoxal phosphate-dependent transferase, small domain [G3DSA:3.90.1150.10] (14-342)
  IPR015424 Pyridoxal phosphate-dependent transferase [SSF53383] (12-349)
  IPR026273 Low specificity L-threonine aldolase, bacteria [PIRSF038940] (11-347)

Solvent-accessible surface area (backbone atoms only — not comparable to full-atom values): 34637 Å² total; per-residue (Å²): 130,72,84,62,66,52,42,88,67,32,60,21,60,44,33,44,25,45,33,38,37,67,62,28,52,50,33,38,59,65,57,29,58,62,61,40,41,44,61,46,57,30,70,52,34,52,51,30,49,52,51,48,25,60,62,42,70,40,83,61,45,77,44,67,25,53,18,66,58,34,20,47,21,53,51,50,32,69,56,43,53,42,63,17,20,36,37,27,29,69,64,31,56,73,73,69,71,31,72,58,17,49,29,62,60,23,67,52,26,42,81,42,68,32,58,45,71,71,56,32,67,30,63,68,49,43,59,53,52,58,56,46,57,61,87,38,88,91,44,57,30,63,25,28,40,43,45,53,35,29,15,84,67,18,38,57,76,48,64,68,55,42,31,50,49,32,46,57,37,45,76,65,70,25,45,31,38,33,41,13,59,45,31,47,26,31,35,59,61,67,69,54,52,60,29,56,72,28,58,74,26,48,38,38,31,35,22,47,38,30,32,51,58,34,31,64,61,31,20,27,27,36,30,63,46,77,86,46,49,67,58,47,53,53,46,35,44,32,54,27,35,57,40,48,44,28,47,59,51,26,26,31,51,39,37,36,60,43,94,44,41,38,51,51,32,25,48,49,8,26,49,48,24,45,50,40,53,55,43,37,67,71,29,74,80,52,41,74,75,47,84,49,49,16,30,30,34,39,31,38,44,58,66,69,42,53,54,50,42,46,73,71,46,40,38,58,48,59,51,81,87,37,85,38,32,32,43,40,25,40,29,65,77,62,50,75,64,34,45,51,49,50,39,50,50,52,37,53,44,43,58,69,73,100,132,72,84,61,66,52,40,88,67,33,61,21,59,44,34,42,24,44,33,37,38,68,64,29,53,50,32,37,59,65,56,29,58,62,58,41,40,46,60,46,60,29,68,52,35,51,53,31,47,51,51,49,25,61,63,43,70,40,82,61,46,76,45,66,25,53,19,66,59,34,19,46,23,53,51,50,31,70,60,41,52,42,62,18,21,36,37,27,29,68,64,31,56,74,71,68,71,32,72,60,18,49,29,62,60,24,66,52,27,42,80,42,68,31,58,47,69,71,54,34,67,29,63,68,51,43,59,52,52,60,54,46,58,62,88,38,88,92,44,58,28,63,25,28,41,43,44,53,36,31,18,83,67,19,37,57,75,48,63,67,54,44,31,50,50,32,48,56,36,45,76,64,70,25,45,31,38,33,43,12,56,45,31,47,26,32,34,60,60,66,68,53,52,59,30,55,73,26,57,74,26,48,37,38,31,33,21,45,38,30,32,51,58,33,31,64,62,30,19,26,27,37,30,63,45,77,86,45,48,66,59,48,53,53,46,34,44,31,54,26,35,59,40,48,44,27,48,60,49,24,25,33,51,39,37,37,60,43,94,45,41,38,51,53,30,24,48,50,9,25,49,50,26,45,51,39,52,55,44,38,67,71,29,76,80,50,40,76,74,48,83,49,50,16,28,30,35,41,31,37,45,58,65,69,43,54,55,51,42,44,73,73,47,42,39,57,47,59,50,81,86,38,85,37,31,32,43,42,24,40,30,65,76,63,49,74,63,36,44,50,49,50,37,50,49,52,37,54,45,44,58,66,73,101

Organism: Fusarium oxysporum f. sp. cubense (strain race 4) (NCBI:txid2502994)

Secondary structure (DSSP, 8-state):
-----PPTT-B-S-GGGS---HHHHHHHHHHTSS---STT-SHHHHHHHHHHHHHHTS--EEEEES-HHHHHHHHHHTT--TTEEEEE-TT-HHHHSSTTHHHHHHTSPEEEE---GGGPPPHHHHHHHHHTTTT-TTS-EEEEEEEESS-TTS----HHHHHHHHHHHHHTT-EEEEEETTHHHHHHHHT--HHHHTTTTT-SEEEEE-GGGT-SS-EEEEES-GGGHHHHHHHHHHTT---TTTHHHHHHHHHHHGGGHHHHHHHHHHHHHHHHHHHHHTSSS-EE-S--SSSEEEEE--HHHHHHHHHTT-B-EESSSSTTEEEEE--TT--HHHHHHHHHHHHHHHHHH-/----PPPTT-B-S-GGGS---HHHHHHHHHHTSS---STT-SHHHHHHHHHHHHHHTS--EEEEES-HHHHHHHHHHTT--TTEEEEE-TT-HHHHSSTTHHHHHHTSPEEEE---GGGPPPHHHHHHHHHTTTT-TTS-EEEEEEEESS-TTS----HHHHHHHHHHHHHTT-EEEEEETTHHHHHHHHT--HHHHTTTTT-SEEEEE-GGGT-SS-EEEEES-GGGHHHHHHHHHHTT---TTTHHHHHHHHHHHGGGHHHHHHHHHHHHHHHHHHHHHHSSS-EE-S--SSSEEEEE--HHHHHHHHHTT-B-EESSSSTTEEEEE--TT--HHHHHHHHHHHHHHHHHH-

Nearest PDB structures (foldseek):
  7yvr-assembly1_C  TM=9.941E-01  e=2.133E-48  Neptunomonas marina
  1v72-assembly1_A  TM=9.919E-01  e=2.978E-48  Pseudomonas putida
  5vye-assembly1_C  TM=9.728E-01  e=1.517E-37  Pseudomonas putida
  1svv-assembly1_B  TM=9.382E-01  e=1.276E-26  Leishmania major
  1lw5-assembly1_B  TM=8.995E-01  e=7.519E-23  Thermotoga maritima

Foldseek 3Di:
DPPLPADPLQEFAALLVDAFDPLLVVLLVVLPDDDAQWLQPGDLSVVLQVLVCVQLVHRKDKDKFQDLLLLVQLQLLLFDAQLAEEEAACQACCNPPNVCSNCVLNVGHYYDHAYDPPRDHDLVSLLCVQPPCDPPPVHRHHAEYEYEAVGPQQRHQALVRLLSSLCSQVVSVHAYEYRPQPVLLNCLLNVHGSNSNAVVSRHAWYFAHDSSQRFHGIIIIIGNDPVSNVVSVVSCVVVVGRGRHCSSHSSSSCSCPPPCVSNLFFVQLQVLQQLLLVLLVVAPAKAWPDRRSGNKTKIFHDPQLVVVSVVVNRHWDACPVHHRITIGGGGSPHDSVSSNVVSVSSNVSVVVVD/DPPLDADPLQEFAALLVDAFDPLLVVLLVVLPDDDAQWLQPGDLSVVLQVLVCVQLVARKDKDKFQDLLLLVQLQLLLFDAQLAEEEAACQACCNPPNVCSNCVLNVGHYYDHAYDPPRDHDLVSLLCVQPPCDPPPVHRHHAEYEYEAVGPQQRHQALVRLLSSLCSQVVSVHAYEYRPQPVLLNCLLNVHGSNSNAVVSRHAWYFAHDSSQRFHGIIIIIGNDPVSNVVSVVSCVVVVGRGGHCSSRSSSSCSCPPPCVSNLFFVQLQVLQQLLLVLLVVAPAKAFPDRRSGNKTKIFHDPQLVVVSVVVNRHWDACPVHHRITIGGGGSPRDSVSSNVVSVSSNVSVVVVD

Radius of gyration: 26.81 Å; Cα contacts (8 Å, |Δi|>4): 1608; chains: 2; bounding box: 52×84×65 Å

Sequence (708 aa):
MGSLIPTPGRCFMSDNIAGASPEIVQAVVAAATGHVPPYGNDGVTGAARQRLQEIFERELDVIPVSSGTAANCIGLASLVKPWGSILCHPDSHINNDECGAPEAFTGGSKLVTVPGSNSKIDPQSLRAAVCRKVGDVHSVQPSVLSISQPTETGSVYTIAELKELCTIAKDAGLRVHMDGARFANALVHLEASPAEMTWEAGVDVLSFGLTKNGAMTVDIIISFDPTLASELAFRQKRAGQLASKMRFHTAQIEAYLADGLWLRNARYANGLALRLAAGLRSVSGPEVLQDPEANILFCRLAPAVIKELLCQGYQFYHDRWEPGSVRLVTSFSHSPSSVDELVAAVGSCYSKLLMGSLIPTPGRCFMSDNIAGASPEIVQAVVAAATGHVPPYGNDGVTGAARQRLQEIFERELDVIPVSSGTAANCIGLASLVKPWGSILCHPDSHINNDECGAPEAFTGGSKLVTVPGSNSKIDPQSLRAAVCRKVGDVHSVQPSVLSISQPTETGSVYTIAELKELCTIAKDAGLRVHMDGARFANALVHLEASPAEMTWEAGVDVLSFGLTKNGAMTVDIIISFDPTLASELAFRQKRAGQLASKMRFHTAQIEAYLADGLWLRNARYANGLALRLAAGLRSVSGPEVLQDPEANILFCRLAPAVIKELLCQGYQFYHDRWEPGSVRLVTSFSHSPSSVDELVAAVGSCYSKLL